Protein AF-A0A6A5X1P0-F1 (afdb_monomer)

Secondary structure (DSSP, 8-state):
------------------HHHHHHHTT---HHHHHHHHHHHHHHHHHTT--SS-------HHHHHHHHHTS-TTTHHHHTTT-HHHHHHIIIIIHHHHHHH-EEEEE--GGG-SSPPPTTS-SGGGEEEEEEEEEEEPPTTS--------EEEEEE--HHHHHHHHHHH-TT--HHHHHHHHHHHH---S--TTTTS----EEEEETTEEEE--PPPTTS---EEEEE-TTTS-EEEEEETHHHHHHHHHHHHHHHHHHHHHTTTSPPSS-HHHHHHHHHHHHHHHHHS-TTSHHHHHHHHHHHHS--STTPPP--PPPTTTTHHHHHHHHHHHHHHHHHHHHHS-HHHHHHHHHHHHHHHHHHHHHHHHHHHHHHHHHH---TT-TT----HHHH------SSGGG--HHHHHHHHHHHHHHHHHHHHHHHHHHHHHHHHHHHTS-GGGSTT-----

Foldseek 3Di:
DDDDDDDDDPPPPPPPDPPVVVVVVLVPDDPVLVVLVVVVVVVVVVVVVDPDDDPPPDDPVVVVLVVLLVDDLLCNVVQCSVDPVSVVSCLPVVLVVQLQQKKKKFQQDCPQPPFDFDPQPDSVLRIFIWGWDDWDFPDCPDDDDPPPTWTKIKIFTDCVSLVSCCVRGPPPDDSVVSVCSRVVSLDDPDVPVPPLLLAATMWMDTQLAIARQDDDQPSQPKGKDWDQDPPPRTTIIIITPVSSSSVVSSVLSNQLVVQLVVCVPFAFPPDSSLLSNLVSSLVVSLVSADCVDPVSVLVVVLSVQADDTRPDDRDDDDDPPSCSSNVSSVVRSLVNVLVSLVSNDDPVRVVVLVVLLVLLVVLLVLVVLLLVLVVLLVVLPPPPPPPPPNVDPPVVVDPPDRSDSSSADPVRSVVSVVVSVVCVVCVVVSVVVSVVSVVSSVVSPDDPVVVVPDPPDD

Mean predicted aligned error: 14.13 Å

Nearest PDB structures (foldseek):
  2b5u-assembly2_C  TM=1.243E-01  e=1.285E+00  Escherichia coli
  7y17-assembly2_F-2  TM=1.520E-01  e=6.840E+00  Cyberlindnera jadinii

Solvent-accessible surface area (backbone atoms only — not comparable to full-atom values): 27376 Å² total; per-residue (Å²): 140,83,86,86,80,94,82,76,83,81,76,76,77,78,77,81,64,58,76,82,56,54,68,50,50,80,74,71,60,53,76,67,56,54,50,44,52,52,49,50,53,52,51,62,60,48,58,78,72,60,80,88,86,78,80,69,85,77,69,55,69,70,58,53,52,56,50,57,75,70,48,56,67,55,50,44,70,68,52,42,62,76,38,70,69,51,26,57,43,42,74,44,61,49,46,52,54,49,48,64,60,27,31,44,34,36,46,56,67,59,90,77,43,96,57,80,68,58,94,82,66,61,73,67,81,29,53,48,62,26,37,50,74,49,77,43,72,63,73,82,80,70,86,82,76,90,69,75,83,53,54,27,41,33,26,36,59,65,68,66,61,58,51,54,43,35,66,71,74,45,80,85,65,57,70,67,60,60,46,50,51,54,47,57,73,71,38,75,89,55,93,50,91,70,79,75,62,63,65,63,45,40,29,37,34,44,71,52,47,50,47,78,51,70,76,48,52,96,85,49,84,45,51,66,49,79,46,83,42,84,90,70,81,56,52,40,36,38,28,38,44,45,67,60,54,51,53,51,51,38,53,48,44,29,50,34,53,52,42,40,67,74,43,69,86,53,53,54,59,83,36,65,67,57,38,26,47,50,52,54,51,53,52,52,53,56,71,67,44,51,81,84,43,72,70,35,41,51,50,55,53,49,65,72,59,40,86,50,64,50,54,45,88,75,92,69,81,61,59,85,84,64,36,56,51,50,55,28,43,52,55,33,48,54,51,44,51,49,51,26,50,58,41,59,49,49,75,66,55,50,51,51,45,52,48,51,48,51,48,44,51,52,49,55,51,55,51,50,52,46,51,51,50,50,53,54,45,52,65,73,59,86,57,88,87,66,89,70,81,62,81,51,61,80,84,64,62,70,69,90,68,72,86,54,60,82,74,51,49,73,68,53,48,50,52,50,51,53,53,42,52,52,47,62,77,40,41,71,59,53,50,52,50,46,51,49,47,50,53,51,40,52,59,72,68,51,61,76,74,71,70,73,72,64,83,79,88,123

InterPro domains:
  IPR001810 F-box domain [PS50181] (53-102)

Sequence (458 aa):
MGPPDNAALQSHSLIILPSYITRHISLGYDDDDVAAFLSSIEASQRQVRQKEDDSLLHLPAEIVLMIVDLVPIDYILDFRLISRGVRDYIDSRVMNDYLCRTQVVVNVDTGYFPFHPKPDTYRGSRILRLFFSRLEQQDSSSQQDSDGNREVAVFHFYDDWLQEIQDSYQPGLNHKTTYYGVMHMGAPLKPATEMRSGKLHWCMQLDHGVMDLRFPHPADKYEVDVILTDDSAKYCIKIWNWKSMMIQFLRIERAIRRKMEQTKLNPCTFSHKEDSVRAIRRSQIQRNLDPQRRQDKRTIWALRLLTPLWGKRFCGEASPPYDILERTEEDSMRVLMLLRKEAAMTAAEHKNLQQLASDWKEMVSGMSTMSNLFKGWQGNFKISGMESMQINELLFSPKPIPENPIEWSNEFMAEVAEKVSRWKTQRNVIEQVKDLLVCSTVAMLTPEDAFDSTPSDI

pLDDT: mean 74.18, std 18.01, range [28.69, 95.94]

Organism: NCBI:txid1392246

Radius of gyration: 31.45 Å; Cα contacts (8 Å, |Δi|>4): 390; chains: 1; bounding box: 93×71×114 Å

Structure (mmCIF, N/CA/C/O backbone):
data_AF-A0A6A5X1P0-F1
#
_entry.id   AF-A0A6A5X1P0-F1
#
loop_
_atom_site.group_PDB
_atom_site.id
_atom_site.type_symbol
_atom_site.label_atom_id
_atom_site.label_alt_id
_atom_site.label_comp_id
_atom_site.label_asym_id
_atom_site.label_entity_id
_atom_site.label_seq_id
_atom_site.pdbx_PDB_ins_code
_atom_site.Cartn_x
_atom_site.Cartn_y
_atom_site.Cartn_z
_atom_site.occupancy
_atom_site.B_iso_or_equiv
_atom_site.auth_seq_id
_atom_site.auth_comp_id
_atom_site.auth_asym_id
_atom_site.auth_atom_id
_atom_site.pdbx_PDB_model_num
ATOM 1 N N . MET A 1 1 ? -11.803 47.018 42.233 1.00 42.53 1 MET A N 1
ATOM 2 C CA . MET A 1 1 ? -12.540 46.085 43.111 1.00 42.53 1 MET A CA 1
ATOM 3 C C . MET A 1 1 ? -13.924 45.896 42.523 1.00 42.53 1 MET A C 1
ATOM 5 O O . MET A 1 1 ? -14.555 46.898 42.220 1.00 42.53 1 MET A O 1
ATOM 9 N N . GLY A 1 2 ? -14.332 44.641 42.328 1.00 33.09 2 GLY A N 1
ATOM 10 C CA . GLY A 1 2 ? -15.580 44.240 41.667 1.00 33.09 2 GLY A CA 1
ATOM 11 C C . GLY A 1 2 ? -15.293 43.378 40.429 1.00 33.09 2 GLY A C 1
ATOM 12 O O . GLY A 1 2 ? -14.857 43.937 39.425 1.00 33.09 2 GLY A O 1
ATOM 13 N N . PRO A 1 3 ? -15.439 42.042 40.495 1.00 38.00 3 PRO A N 1
ATOM 14 C CA . PRO A 1 3 ? -15.302 41.172 39.330 1.00 38.00 3 PRO A CA 1
ATOM 15 C C . PRO A 1 3 ? -16.624 41.124 38.543 1.00 38.00 3 PRO A C 1
ATOM 17 O O . PRO A 1 3 ? -17.681 41.157 39.175 1.00 38.00 3 PRO A O 1
ATOM 20 N N . PRO A 1 4 ? -16.600 40.986 37.206 1.00 41.97 4 PRO A N 1
ATOM 21 C CA . PRO A 1 4 ? -17.770 40.569 36.453 1.00 41.97 4 PRO A CA 1
ATOM 22 C C . PRO A 1 4 ? -17.722 39.064 36.135 1.00 41.97 4 PRO A C 1
ATOM 24 O O . PRO A 1 4 ? -16.753 38.550 35.580 1.00 41.97 4 PRO A O 1
ATOM 27 N N . ASP A 1 5 ? -18.801 38.402 36.539 1.00 30.94 5 ASP A N 1
ATOM 28 C CA . ASP A 1 5 ? -19.601 37.429 35.792 1.00 30.94 5 ASP A CA 1
ATOM 29 C C . ASP A 1 5 ? -18.946 36.180 35.175 1.00 30.94 5 ASP A C 1
ATOM 31 O O . ASP A 1 5 ? -18.420 36.155 34.064 1.00 30.94 5 ASP A O 1
ATOM 35 N N . ASN A 1 6 ? -19.154 35.079 35.904 1.00 38.59 6 ASN A N 1
ATOM 36 C CA . ASN A 1 6 ? -19.186 33.706 35.412 1.00 38.59 6 ASN A CA 1
ATOM 37 C C . ASN A 1 6 ? -20.427 33.457 34.529 1.00 38.59 6 ASN A C 1
ATOM 39 O O . ASN A 1 6 ? -21.548 33.450 35.032 1.00 38.59 6 ASN A O 1
ATOM 43 N N . ALA A 1 7 ? -20.218 33.131 33.253 1.00 30.06 7 ALA A N 1
ATOM 44 C CA . ALA A 1 7 ? -21.141 32.390 32.383 1.00 30.06 7 ALA A CA 1
ATOM 45 C C . ALA A 1 7 ? -20.314 31.831 31.204 1.00 30.06 7 ALA A C 1
ATOM 47 O O . ALA A 1 7 ? -19.544 32.568 30.608 1.00 30.06 7 ALA A O 1
ATOM 48 N N . ALA A 1 8 ? -20.339 30.570 30.782 1.00 29.25 8 ALA A N 1
ATOM 49 C CA . ALA A 1 8 ? -21.105 29.403 31.164 1.00 29.25 8 ALA A CA 1
ATOM 50 C C . ALA A 1 8 ? -20.198 28.176 30.954 1.00 29.25 8 ALA A C 1
ATOM 52 O O . ALA A 1 8 ? -19.794 27.870 29.832 1.00 29.25 8 ALA A O 1
ATOM 53 N N . LEU A 1 9 ? -19.873 27.467 32.036 1.00 28.69 9 LEU A N 1
ATOM 54 C CA . LEU A 1 9 ? -19.457 26.072 31.944 1.00 28.69 9 LEU A CA 1
ATOM 55 C C . LEU A 1 9 ? -20.709 25.293 31.550 1.00 28.69 9 LEU A C 1
ATOM 57 O O . LEU A 1 9 ? -21.646 25.191 32.340 1.00 28.69 9 LEU A O 1
ATOM 61 N N . GLN A 1 10 ? -20.738 24.796 30.315 1.00 30.17 10 GLN A N 1
ATOM 62 C CA . GLN A 1 10 ? -21.685 23.768 29.908 1.00 30.17 10 GLN A CA 1
ATOM 63 C C . GLN A 1 10 ? -21.475 22.575 30.838 1.00 30.17 10 GLN A C 1
ATOM 65 O O . GLN A 1 10 ? -20.514 21.816 30.715 1.00 30.17 10 GLN A O 1
ATOM 70 N N . SER A 1 11 ? -22.355 22.456 31.825 1.00 29.45 11 SER A N 1
ATOM 71 C CA . SER A 1 11 ? -22.535 21.243 32.593 1.00 29.45 11 SER A CA 1
ATOM 72 C C . SER A 1 11 ? -22.956 20.159 31.607 1.00 29.45 11 SER A C 1
ATOM 74 O O . SER A 1 11 ? -24.111 20.085 31.192 1.00 29.45 11 SER A O 1
ATOM 76 N N . HIS A 1 12 ? -22.005 19.312 31.208 1.00 32.53 12 HIS A N 1
ATOM 77 C CA . HIS A 1 12 ? -22.341 17.981 30.728 1.00 32.53 12 HIS A CA 1
ATOM 78 C C . HIS A 1 12 ? -23.180 17.348 31.831 1.00 32.53 12 HIS A C 1
ATOM 80 O O . HIS A 1 12 ? -22.672 17.019 32.905 1.00 32.53 12 HIS A O 1
ATOM 86 N N . SER A 1 13 ? -24.489 17.279 31.604 1.00 32.84 13 SER A N 1
ATOM 87 C CA . SER A 1 13 ? -25.370 16.476 32.430 1.00 32.84 13 SER A CA 1
ATOM 88 C C . SER A 1 13 ? -24.776 15.071 32.441 1.00 32.84 13 SER A C 1
ATOM 90 O O . SER A 1 13 ? -24.680 14.405 31.414 1.00 32.84 13 SER A O 1
ATOM 92 N N . LEU A 1 14 ? -24.260 14.665 33.600 1.00 37.09 14 LEU A N 1
ATOM 93 C CA . LEU A 1 14 ? -23.849 13.295 33.848 1.00 37.09 14 LEU A CA 1
ATOM 94 C C . LEU A 1 14 ? -25.130 12.469 33.776 1.00 37.09 14 LEU A C 1
ATOM 96 O O . LEU A 1 14 ? -25.858 12.350 34.761 1.00 37.09 14 LEU A O 1
ATOM 100 N N . ILE A 1 15 ? -25.447 11.964 32.585 1.00 45.81 15 ILE A N 1
ATOM 101 C CA . ILE A 1 15 ? -26.477 10.951 32.412 1.00 45.81 15 ILE A CA 1
ATOM 102 C C . ILE A 1 15 ? -25.953 9.736 33.173 1.00 45.81 15 ILE A C 1
ATOM 104 O O . ILE A 1 15 ? -25.050 9.034 32.719 1.00 45.81 15 ILE A O 1
ATOM 108 N N . ILE A 1 16 ? -26.468 9.535 34.386 1.00 44.94 16 ILE A N 1
ATOM 109 C CA . ILE A 1 16 ? -26.191 8.346 35.187 1.00 44.94 16 ILE A CA 1
ATOM 110 C C . ILE A 1 16 ? -26.878 7.191 34.463 1.00 44.94 16 ILE A C 1
ATOM 112 O O . ILE A 1 16 ? -28.074 6.948 34.626 1.00 44.94 16 ILE A O 1
ATOM 116 N N . LEU A 1 17 ? -26.125 6.530 33.587 1.00 49.34 17 LEU A N 1
ATOM 117 C CA . LEU A 1 17 ? -26.602 5.376 32.842 1.00 49.34 17 LEU A CA 1
ATOM 118 C C . LEU A 1 17 ? -26.803 4.198 33.812 1.00 49.34 17 LEU A C 1
ATOM 120 O O . LEU A 1 17 ? -25.968 3.991 34.697 1.00 49.34 17 LEU A O 1
ATOM 124 N N . PRO A 1 18 ? -27.886 3.414 33.664 1.00 53.53 18 PRO A N 1
ATOM 125 C CA . PRO A 1 18 ? -28.124 2.224 34.471 1.00 53.53 18 PRO A CA 1
ATOM 126 C C . PRO A 1 18 ? -26.919 1.273 34.472 1.00 53.53 18 PRO A C 1
ATOM 128 O O . PRO A 1 18 ? -26.297 1.053 33.433 1.00 53.53 18 PRO A O 1
ATOM 131 N N . SER A 1 19 ? -26.627 0.652 35.616 1.00 50.00 19 SER A N 1
ATOM 132 C CA . SER A 1 19 ? -25.417 -0.161 35.848 1.00 50.00 19 SER A CA 1
ATOM 133 C C . SER A 1 19 ? -25.218 -1.325 34.866 1.00 50.00 19 SER A C 1
ATOM 135 O O . SER A 1 19 ? -24.084 -1.736 34.613 1.00 50.00 19 SER A O 1
ATOM 137 N N . TYR A 1 20 ? -26.299 -1.836 34.269 1.00 51.34 20 TYR A N 1
ATOM 138 C CA . TYR A 1 20 ? -26.235 -2.860 33.224 1.00 51.34 20 TYR A CA 1
ATOM 139 C C . TYR A 1 20 ? -25.765 -2.310 31.866 1.00 51.34 20 TYR A C 1
ATOM 141 O O . TYR A 1 20 ? -25.168 -3.053 31.101 1.00 51.34 20 TYR A O 1
ATOM 149 N N . ILE A 1 21 ? -25.963 -1.019 31.580 1.00 48.00 21 ILE A N 1
ATOM 150 C CA . ILE A 1 21 ? -25.483 -0.334 30.364 1.00 48.00 21 ILE A CA 1
ATOM 151 C C . ILE A 1 21 ? -24.030 0.114 30.541 1.00 48.00 21 ILE A C 1
ATOM 153 O O . ILE A 1 21 ? -23.230 0.035 29.610 1.00 48.00 21 ILE A O 1
ATOM 157 N N . THR A 1 22 ? -23.644 0.514 31.755 1.00 51.34 22 THR A N 1
ATOM 158 C CA . THR A 1 22 ? -22.292 1.010 32.054 1.00 51.34 22 THR A CA 1
ATOM 159 C C . THR A 1 22 ? -21.200 -0.028 31.763 1.00 51.34 22 THR A C 1
ATOM 161 O O . THR A 1 22 ? -20.131 0.331 31.279 1.00 51.34 22 THR A O 1
ATOM 164 N N . ARG A 1 23 ? -21.477 -1.326 31.973 1.00 48.25 23 ARG A N 1
ATOM 165 C CA . ARG A 1 23 ? -20.559 -2.430 31.613 1.00 48.25 23 ARG A CA 1
ATOM 166 C C . ARG A 1 23 ? -20.341 -2.591 30.108 1.00 48.25 23 ARG A C 1
ATOM 168 O O . ARG A 1 23 ? -19.347 -3.186 29.697 1.00 48.25 23 ARG A O 1
ATOM 175 N N . HIS A 1 24 ? -21.252 -2.087 29.284 1.00 43.88 24 HIS A N 1
ATOM 176 C CA . HIS A 1 24 ? -21.135 -2.188 27.837 1.00 43.88 24 HIS A CA 1
ATOM 177 C C . HIS A 1 24 ? -20.285 -1.054 27.259 1.00 43.88 24 HIS A C 1
ATOM 179 O O . HIS A 1 24 ? -19.537 -1.300 26.323 1.00 43.88 24 HIS A O 1
ATOM 185 N N . ILE A 1 25 ? -20.267 0.134 27.868 1.00 46.69 25 ILE A N 1
ATOM 186 C CA . ILE A 1 25 ? -19.441 1.281 27.434 1.00 46.69 25 ILE A CA 1
ATOM 187 C C . ILE A 1 25 ? -17.937 0.943 27.444 1.00 46.69 25 ILE A C 1
ATOM 189 O O . ILE A 1 25 ? -17.192 1.380 26.569 1.00 46.69 25 ILE A O 1
ATOM 193 N N . SER A 1 26 ? -17.490 0.063 28.349 1.00 44.91 26 SER A N 1
ATOM 194 C CA . SER A 1 26 ? -16.114 -0.465 28.377 1.00 44.91 26 SER A CA 1
ATOM 195 C C . SER A 1 26 ? -15.709 -1.320 27.160 1.00 44.91 26 SER A C 1
ATOM 197 O O . SER A 1 26 ? -14.527 -1.638 27.029 1.00 44.91 26 SER A O 1
ATOM 199 N N . LEU A 1 27 ? -16.647 -1.663 26.267 1.00 47.12 27 LEU A N 1
ATOM 200 C CA . LEU A 1 27 ? -16.414 -2.366 24.993 1.00 47.12 27 LEU A CA 1
ATOM 201 C C . LEU A 1 27 ? -16.308 -1.411 23.785 1.00 47.12 27 LEU A C 1
ATOM 203 O O . LEU A 1 27 ? -16.265 -1.867 22.644 1.00 47.12 27 LEU A O 1
ATOM 207 N N . GLY A 1 28 ? -16.240 -0.096 24.019 1.00 44.81 28 GLY A N 1
ATOM 208 C CA . GLY A 1 28 ? -15.952 0.891 22.975 1.00 44.81 28 GLY A CA 1
ATOM 209 C C . GLY A 1 28 ? -17.162 1.360 22.164 1.00 44.81 28 GLY A C 1
ATOM 210 O O . GLY A 1 28 ? -16.975 1.709 20.996 1.00 44.81 28 GLY A O 1
ATOM 211 N N . TYR A 1 29 ? -18.359 1.367 22.762 1.00 49.09 29 TYR A N 1
ATOM 212 C CA . TYR A 1 29 ? -19.551 2.010 22.192 1.00 49.09 29 TYR A CA 1
ATOM 213 C C . TYR A 1 29 ? -19.432 3.542 22.230 1.00 49.09 29 TYR A C 1
ATOM 215 O O . TYR A 1 29 ? -18.986 4.090 23.240 1.00 49.09 29 TYR A O 1
ATOM 223 N N . ASP A 1 30 ? -19.823 4.216 21.149 1.00 59.44 30 ASP A N 1
ATOM 224 C CA . ASP A 1 30 ? -19.998 5.674 21.097 1.00 59.44 30 ASP A CA 1
ATOM 225 C C . ASP A 1 30 ? -21.455 6.095 21.409 1.00 59.44 30 ASP A C 1
ATOM 227 O O . ASP A 1 30 ? -22.339 5.256 21.591 1.00 59.44 30 ASP A O 1
ATOM 231 N N . ASP A 1 31 ? -21.714 7.401 21.544 1.00 57.09 31 ASP A N 1
ATOM 232 C CA . ASP A 1 31 ? -23.059 7.918 21.864 1.00 57.09 31 ASP A CA 1
ATOM 233 C C . ASP A 1 31 ? -24.095 7.561 20.773 1.00 57.09 31 ASP A C 1
ATOM 235 O O . ASP A 1 31 ? -25.276 7.361 21.077 1.00 57.09 31 ASP A O 1
ATOM 239 N N . ASP A 1 32 ? -23.646 7.397 19.521 1.00 53.22 32 ASP A N 1
ATOM 240 C CA . ASP A 1 32 ? -24.479 6.962 18.395 1.00 53.22 32 ASP A CA 1
ATOM 241 C C . ASP A 1 32 ? -24.885 5.482 18.543 1.00 53.22 32 ASP A C 1
ATOM 243 O O . ASP A 1 32 ? -26.032 5.120 18.267 1.00 53.22 32 ASP A O 1
ATOM 247 N N . ASP A 1 33 ? -23.991 4.623 19.042 1.00 55.09 33 ASP A N 1
ATOM 248 C CA . ASP A 1 33 ? -24.281 3.217 19.339 1.00 55.09 33 ASP A CA 1
ATOM 249 C C . ASP A 1 33 ? -25.341 3.058 20.448 1.00 55.09 33 ASP A C 1
ATOM 251 O O . ASP A 1 33 ? -26.193 2.160 20.389 1.00 55.09 33 ASP A O 1
ATOM 255 N N . VAL A 1 34 ? -25.300 3.929 21.464 1.00 57.94 34 VAL A N 1
ATOM 256 C CA . VAL A 1 34 ? -26.285 3.957 22.560 1.00 57.94 34 VAL A CA 1
ATOM 257 C C . VAL A 1 34 ? -27.640 4.442 22.043 1.00 57.94 34 VAL A C 1
ATOM 259 O O . VAL A 1 34 ? -28.669 3.838 22.360 1.00 57.94 34 VAL A O 1
ATOM 262 N N . ALA A 1 35 ? -27.654 5.469 21.191 1.00 59.66 35 ALA A N 1
ATOM 263 C CA . ALA A 1 35 ? -28.869 5.951 20.540 1.00 59.66 35 ALA A CA 1
ATOM 264 C C . ALA A 1 35 ? -29.488 4.888 19.614 1.00 59.66 35 ALA A C 1
ATOM 266 O O . ALA A 1 35 ? -30.700 4.671 19.652 1.00 59.66 35 ALA A O 1
ATOM 267 N N . ALA A 1 36 ? -28.672 4.163 18.843 1.00 57.47 36 ALA A N 1
ATOM 268 C CA . ALA A 1 36 ? -29.132 3.070 17.987 1.00 57.47 36 ALA A CA 1
ATOM 269 C C . ALA A 1 36 ? -29.755 1.927 18.807 1.00 57.47 36 ALA A C 1
ATOM 271 O O . ALA A 1 36 ? -30.829 1.431 18.460 1.00 57.47 36 ALA A O 1
ATOM 272 N N . PHE A 1 37 ? -29.135 1.555 19.932 1.00 55.94 37 PHE A N 1
ATOM 273 C CA . PHE A 1 37 ? -29.669 0.549 20.854 1.00 55.94 37 PHE A CA 1
ATOM 274 C C . PHE A 1 37 ? -31.022 0.964 21.450 1.00 55.94 37 PHE A C 1
ATOM 276 O O . PHE A 1 37 ? -31.968 0.175 21.433 1.00 55.94 37 PHE A O 1
ATOM 283 N N . LEU A 1 38 ? -31.145 2.214 21.907 1.00 61.28 38 LEU A N 1
ATOM 284 C CA . LEU A 1 38 ? -32.411 2.759 22.405 1.00 61.28 38 LEU A CA 1
ATOM 285 C C . LEU A 1 38 ? -33.478 2.810 21.301 1.00 61.28 38 LEU A C 1
ATOM 287 O O . LEU A 1 38 ? -34.614 2.402 21.535 1.00 61.28 38 LEU A O 1
ATOM 291 N N . SER A 1 39 ? -33.103 3.191 20.075 1.00 59.38 39 SER A N 1
ATOM 292 C CA . SER A 1 39 ? -34.019 3.198 18.927 1.00 59.38 39 SER A CA 1
ATOM 293 C C . SER A 1 39 ? -34.515 1.796 18.554 1.00 59.38 39 SER A C 1
ATOM 295 O O . SER A 1 39 ? -35.676 1.636 18.191 1.00 59.38 39 SER A O 1
ATOM 297 N N . SER A 1 40 ? -33.674 0.764 18.696 1.00 52.81 40 SER A N 1
ATOM 298 C CA . SER A 1 40 ? -34.041 -0.631 18.425 1.00 52.81 40 SER A CA 1
ATOM 299 C C . SER A 1 40 ? -35.034 -1.159 19.464 1.00 52.81 40 SER A C 1
ATOM 301 O O . SER A 1 40 ? -36.002 -1.832 19.104 1.00 52.81 40 SER A O 1
ATOM 303 N N . ILE A 1 41 ? -34.852 -0.794 20.739 1.00 57.00 41 ILE A N 1
ATOM 304 C CA . ILE A 1 41 ? -35.808 -1.103 21.812 1.00 57.00 41 ILE A CA 1
ATOM 305 C C . ILE A 1 41 ? -37.141 -0.392 21.557 1.00 57.00 41 ILE A C 1
ATOM 307 O O . ILE A 1 41 ? -38.197 -1.020 21.641 1.00 57.00 41 ILE A O 1
ATOM 311 N N . GLU A 1 42 ? -37.113 0.890 21.191 1.00 57.09 42 GLU A N 1
ATOM 312 C CA . GLU A 1 42 ? -38.331 1.631 20.858 1.00 57.09 42 GLU A CA 1
ATOM 313 C C . GLU A 1 42 ? -39.037 1.076 19.612 1.00 57.09 42 GLU A C 1
ATOM 315 O O . GLU A 1 42 ? -40.260 0.939 19.613 1.00 57.09 42 GLU A O 1
ATOM 320 N N . ALA A 1 43 ? -38.297 0.704 18.564 1.00 57.03 43 ALA A N 1
ATOM 321 C CA . ALA A 1 43 ? -38.844 0.103 17.348 1.00 57.03 43 ALA A CA 1
ATOM 322 C C . ALA A 1 43 ? -39.477 -1.271 17.628 1.00 57.03 43 ALA A C 1
ATOM 324 O O . ALA A 1 43 ? -40.598 -1.539 17.187 1.00 57.03 43 ALA A O 1
ATOM 325 N N . SER A 1 44 ? -38.817 -2.097 18.448 1.00 50.00 44 SER A N 1
ATOM 326 C CA . SER A 1 44 ? -39.345 -3.378 18.929 1.00 50.00 44 SER A CA 1
ATOM 327 C C . SER A 1 44 ? -40.637 -3.217 19.736 1.00 50.00 44 SER A C 1
ATOM 329 O O . SER A 1 44 ? -41.503 -4.089 19.674 1.00 50.00 44 SER A O 1
ATOM 331 N N . GLN A 1 45 ? -40.792 -2.123 20.486 1.00 54.69 45 GLN A N 1
ATOM 332 C CA . GLN A 1 45 ? -42.000 -1.857 21.274 1.00 54.69 45 GLN A CA 1
ATOM 333 C C . GLN A 1 45 ? -43.125 -1.210 20.448 1.00 54.69 45 GLN A C 1
ATOM 335 O O . GLN A 1 45 ? -44.300 -1.376 20.786 1.00 54.69 45 GLN A O 1
ATOM 340 N N . ARG A 1 46 ? -42.801 -0.518 19.345 1.00 51.38 46 ARG A N 1
ATOM 341 C CA . ARG A 1 46 ? -43.788 0.053 18.406 1.00 51.38 46 ARG A CA 1
ATOM 342 C C . ARG A 1 46 ? -44.452 -1.013 17.527 1.00 51.38 46 ARG A C 1
ATOM 344 O O . ARG A 1 46 ? -45.660 -0.932 17.319 1.00 51.38 46 ARG A O 1
ATOM 351 N N . GLN A 1 47 ? -43.727 -2.052 17.104 1.00 50.62 47 GLN A N 1
ATOM 352 C CA . GLN A 1 47 ? -44.294 -3.152 16.301 1.00 50.62 47 GLN A CA 1
A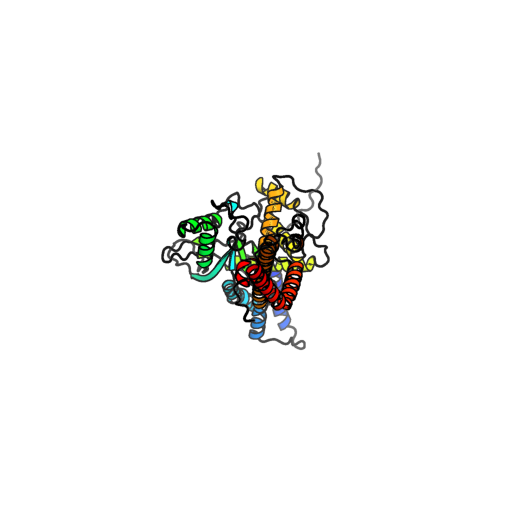TOM 353 C C . GLN A 1 47 ? -45.354 -3.987 17.039 1.00 50.62 47 GLN A C 1
ATOM 355 O O . GLN A 1 47 ? -46.256 -4.525 16.409 1.00 50.62 47 GLN A O 1
ATOM 360 N N . VAL A 1 48 ? -45.321 -4.043 18.375 1.00 52.12 48 VAL A N 1
ATOM 361 C CA . VAL A 1 48 ? -46.359 -4.738 19.165 1.00 52.12 48 VAL A CA 1
ATOM 362 C C . VAL A 1 48 ? -47.691 -3.963 19.175 1.00 52.12 48 VAL A C 1
ATOM 364 O O . VAL A 1 48 ? -48.730 -4.528 19.508 1.00 52.12 48 VAL A O 1
ATOM 367 N N . ARG A 1 49 ? -47.695 -2.675 18.797 1.00 49.78 49 ARG A N 1
ATOM 368 C CA . ARG A 1 49 ? -48.887 -1.807 18.857 1.00 49.78 49 ARG A CA 1
ATOM 369 C C . ARG A 1 49 ? -49.527 -1.486 17.507 1.00 49.78 49 ARG A C 1
ATOM 371 O O . ARG A 1 49 ? -50.668 -1.038 17.505 1.00 49.78 49 ARG A O 1
ATOM 378 N N . GLN A 1 50 ? -48.849 -1.721 16.386 1.00 48.75 50 GLN A N 1
ATOM 379 C CA . GLN A 1 50 ? -49.411 -1.513 15.048 1.00 48.75 50 GLN A CA 1
ATOM 380 C C . GLN A 1 50 ? -49.455 -2.839 14.294 1.00 48.75 50 GLN A C 1
ATOM 382 O O . GLN A 1 50 ? -48.505 -3.259 13.642 1.00 48.75 50 GLN A O 1
ATOM 387 N N . LYS A 1 51 ? -50.591 -3.511 14.455 1.00 53.62 51 LYS A N 1
ATOM 388 C CA . LYS A 1 51 ? -51.023 -4.628 13.627 1.00 53.62 51 LYS A CA 1
ATOM 389 C C . LYS A 1 51 ? -51.523 -4.053 12.293 1.00 53.62 51 LYS A C 1
ATOM 391 O O . LYS A 1 51 ? -52.280 -3.090 12.332 1.00 53.62 51 LYS A O 1
ATOM 396 N N . GLU A 1 52 ? -51.133 -4.706 11.194 1.00 53.00 52 GLU A N 1
ATOM 397 C CA . GLU A 1 52 ? -51.743 -4.639 9.848 1.00 53.00 52 GLU A CA 1
ATOM 398 C C . GLU A 1 52 ? -51.461 -3.345 9.041 1.00 53.00 52 GLU A C 1
ATOM 400 O O . GLU A 1 52 ? -52.131 -2.342 9.237 1.00 53.00 52 GLU A O 1
ATOM 405 N N . ASP A 1 53 ? -50.422 -3.363 8.177 1.00 45.62 53 ASP A N 1
ATOM 406 C CA . ASP A 1 53 ? -50.507 -3.004 6.729 1.00 45.62 53 ASP A CA 1
ATOM 407 C C . ASP A 1 53 ? -49.213 -2.570 6.007 1.00 45.62 53 ASP A C 1
ATOM 409 O O . ASP A 1 53 ? -49.249 -2.368 4.800 1.00 45.62 53 ASP A O 1
ATOM 413 N N . ASP A 1 54 ? -48.039 -2.572 6.640 1.00 44.47 54 ASP A N 1
ATOM 414 C CA . ASP A 1 54 ? -46.767 -2.516 5.893 1.00 44.47 54 ASP A CA 1
ATOM 415 C C . ASP A 1 54 ? -45.935 -3.761 6.195 1.00 44.47 54 ASP A C 1
ATOM 417 O O . ASP A 1 54 ? -45.044 -3.766 7.050 1.00 44.47 54 ASP A O 1
ATOM 421 N N . SER A 1 55 ? -46.236 -4.863 5.498 1.00 46.31 55 SER A N 1
ATOM 422 C CA . SER A 1 55 ? -45.339 -6.018 5.477 1.00 46.31 55 SER A CA 1
ATOM 423 C C . SER A 1 55 ? -44.089 -5.634 4.686 1.00 46.31 55 SER A C 1
ATOM 425 O O . SER A 1 55 ? -43.981 -5.905 3.488 1.00 46.31 55 SER A O 1
ATOM 427 N N . LEU A 1 56 ? -43.135 -4.978 5.350 1.00 51.53 56 LEU A N 1
ATOM 428 C CA . LEU A 1 56 ? -41.750 -4.958 4.895 1.00 51.53 56 LEU A CA 1
ATOM 429 C C . LEU A 1 56 ? -41.399 -6.398 4.513 1.00 51.53 56 LEU A C 1
ATOM 431 O O . LEU A 1 56 ? -41.530 -7.300 5.338 1.00 51.53 56 LEU A O 1
ATOM 435 N N . LEU A 1 57 ? -41.041 -6.625 3.246 1.00 54.06 57 LEU A N 1
ATOM 436 C CA . LEU A 1 57 ? -40.608 -7.930 2.755 1.00 54.06 57 LEU A CA 1
ATOM 437 C C . LEU A 1 57 ? -39.441 -8.393 3.632 1.00 54.06 57 LEU A C 1
ATOM 439 O O . LEU A 1 57 ? -38.308 -7.937 3.478 1.00 54.06 57 LEU A O 1
ATOM 443 N N . HIS A 1 58 ? -39.736 -9.249 4.607 1.00 64.69 58 HIS A N 1
ATOM 444 C CA . HIS A 1 58 ? -38.746 -9.754 5.537 1.00 64.69 58 HIS A CA 1
ATOM 445 C C . HIS A 1 58 ? -37.897 -10.779 4.795 1.00 64.69 58 HIS A C 1
ATOM 447 O O . HIS A 1 58 ? -38.330 -11.904 4.542 1.00 64.69 58 HIS A O 1
ATOM 453 N N . LEU A 1 59 ? -36.686 -10.372 4.418 1.00 72.81 59 LEU A N 1
ATOM 454 C CA . LEU A 1 59 ? -35.676 -11.317 3.968 1.00 72.81 59 LEU A CA 1
ATOM 455 C C . LEU A 1 59 ? -35.378 -12.298 5.116 1.00 72.81 59 LEU A C 1
ATOM 457 O O . LEU A 1 59 ? -35.255 -11.857 6.264 1.00 72.81 59 LEU A O 1
ATOM 461 N N . PRO A 1 60 ? -35.242 -13.605 4.830 1.00 80.69 60 PRO A N 1
ATOM 462 C CA . PRO A 1 60 ? -34.754 -14.565 5.812 1.00 80.69 60 PRO A CA 1
ATOM 463 C C . PRO A 1 60 ? -33.417 -14.105 6.399 1.00 80.69 60 PRO A C 1
ATOM 465 O O . PRO A 1 60 ? -32.601 -13.496 5.698 1.00 80.69 60 PRO A O 1
ATOM 468 N N . ALA A 1 61 ? -33.184 -14.396 7.680 1.00 75.94 61 ALA A N 1
ATOM 469 C CA . ALA A 1 61 ? -31.986 -13.947 8.385 1.00 75.94 61 ALA A CA 1
ATOM 470 C C . ALA A 1 61 ? -30.706 -14.418 7.677 1.00 75.94 61 ALA A C 1
ATOM 472 O O . ALA A 1 61 ? -29.744 -13.667 7.581 1.00 75.94 61 ALA A O 1
ATOM 473 N N . GLU A 1 62 ? -30.726 -15.616 7.099 1.00 79.31 62 GLU A N 1
ATOM 474 C CA . GLU A 1 62 ? -29.633 -16.195 6.323 1.00 79.31 62 GLU A CA 1
ATOM 475 C C . GLU A 1 62 ? -29.263 -15.315 5.126 1.00 79.31 62 GLU A C 1
ATOM 477 O O . GLU A 1 62 ? -28.086 -15.053 4.897 1.00 79.31 62 GLU A O 1
ATOM 482 N N . ILE A 1 63 ? -30.262 -14.798 4.402 1.00 80.81 63 ILE A N 1
ATOM 483 C CA . ILE A 1 63 ? -30.046 -13.908 3.256 1.00 80.81 63 ILE A CA 1
ATOM 484 C C . ILE A 1 63 ? -29.468 -12.573 3.720 1.00 80.81 63 ILE A C 1
ATOM 486 O O . ILE A 1 63 ? -28.557 -12.048 3.088 1.00 80.81 63 ILE A O 1
ATOM 490 N N . VAL A 1 64 ? -29.944 -12.040 4.849 1.00 83.00 64 VAL A N 1
ATOM 491 C CA . VAL A 1 64 ? -29.392 -10.809 5.432 1.00 83.00 64 VAL A CA 1
ATOM 492 C C . VAL A 1 64 ? -27.923 -11.000 5.816 1.00 83.00 64 VAL A C 1
ATOM 494 O O . VAL A 1 64 ? -27.100 -10.145 5.503 1.00 83.00 64 VAL A O 1
ATOM 497 N N . LEU A 1 65 ? -27.570 -12.127 6.440 1.00 84.75 65 LEU A N 1
ATOM 498 C CA . LEU A 1 65 ? -26.185 -12.430 6.808 1.00 84.75 65 LEU A CA 1
ATOM 499 C C . LEU A 1 65 ? -25.295 -12.662 5.575 1.00 84.75 65 LEU A C 1
ATOM 501 O O . LEU A 1 65 ? -24.174 -12.165 5.543 1.00 84.75 65 LEU A O 1
ATOM 505 N N . MET A 1 66 ? -25.810 -13.311 4.526 1.00 86.69 66 MET A N 1
ATOM 506 C CA . MET A 1 66 ? -25.104 -13.437 3.243 1.00 86.69 66 MET A CA 1
ATOM 507 C C . MET A 1 66 ? -24.862 -12.080 2.572 1.00 86.69 66 MET A C 1
ATOM 509 O O . MET A 1 66 ? -23.816 -11.874 1.965 1.00 86.69 66 MET A O 1
ATOM 513 N N . ILE A 1 67 ? -25.811 -11.144 2.674 1.00 88.62 67 ILE A N 1
ATOM 514 C CA . ILE A 1 67 ? -25.615 -9.777 2.179 1.00 88.62 67 ILE A CA 1
ATOM 515 C C . ILE A 1 67 ? -24.495 -9.096 2.967 1.00 88.62 67 ILE A C 1
ATOM 517 O O . ILE A 1 67 ? -23.647 -8.454 2.355 1.00 88.62 67 ILE A O 1
ATOM 521 N N . VAL A 1 68 ? -24.463 -9.259 4.296 1.00 90.25 68 VAL A N 1
ATOM 522 C CA . VAL A 1 68 ? -23.416 -8.691 5.165 1.00 90.25 68 VAL A CA 1
ATOM 523 C C . VAL A 1 68 ? -22.020 -9.185 4.771 1.00 90.25 68 VAL A C 1
ATOM 525 O O . VAL A 1 68 ? -21.095 -8.378 4.767 1.00 90.25 68 VAL A O 1
ATOM 528 N N . ASP A 1 69 ? -21.870 -10.449 4.363 1.00 89.25 69 ASP A N 1
ATOM 529 C CA . ASP A 1 69 ? -20.587 -11.000 3.887 1.00 89.25 69 ASP A CA 1
ATOM 530 C C . ASP A 1 69 ? -20.067 -10.315 2.604 1.00 89.25 69 ASP A C 1
ATOM 532 O O . ASP A 1 69 ? -18.866 -10.328 2.333 1.00 89.25 69 ASP A O 1
ATOM 536 N N . LEU A 1 70 ? -20.954 -9.701 1.811 1.00 91.44 70 LEU A N 1
ATOM 537 C CA . LEU A 1 70 ? -20.615 -8.989 0.571 1.00 91.44 70 LEU A CA 1
ATOM 538 C C . LEU A 1 70 ? -20.415 -7.479 0.774 1.00 91.44 70 LEU A C 1
ATOM 540 O O . LEU A 1 70 ? -20.080 -6.769 -0.178 1.00 91.44 70 LEU A O 1
ATOM 544 N N . VAL A 1 71 ? -20.646 -6.963 1.985 1.00 92.38 71 VAL A N 1
ATOM 545 C CA . VAL A 1 71 ? -20.515 -5.532 2.273 1.00 92.38 71 VAL A CA 1
ATOM 546 C C . VAL A 1 71 ? -19.033 -5.140 2.289 1.00 92.38 71 VAL A C 1
ATOM 548 O O . VAL A 1 71 ? -18.252 -5.736 3.030 1.00 92.38 71 VAL A O 1
ATOM 551 N N . PRO A 1 72 ? -18.624 -4.099 1.540 1.00 93.19 72 PRO A N 1
ATOM 552 C CA . PRO A 1 72 ? -17.251 -3.617 1.583 1.00 93.19 72 PRO A CA 1
ATOM 553 C C . PRO A 1 72 ? -16.834 -3.134 2.981 1.00 93.19 72 PRO A C 1
ATOM 555 O O . PRO A 1 72 ? -17.631 -2.591 3.756 1.00 93.19 72 PRO A O 1
ATOM 558 N N . ILE A 1 73 ? -15.549 -3.296 3.297 1.00 94.25 73 ILE A N 1
ATOM 559 C CA . ILE A 1 73 ? -14.976 -3.028 4.626 1.00 94.25 73 ILE A CA 1
ATOM 560 C C . ILE A 1 73 ? -15.213 -1.598 5.148 1.00 94.25 73 ILE A C 1
ATOM 562 O O . ILE A 1 73 ? -15.297 -1.378 6.352 1.00 94.25 73 ILE A O 1
ATOM 566 N N . ASP A 1 74 ? -15.371 -0.613 4.270 1.00 93.88 74 ASP A N 1
ATOM 567 C CA . ASP A 1 74 ? -15.606 0.799 4.589 1.00 93.88 74 ASP A CA 1
ATOM 568 C C . ASP A 1 74 ? -17.080 1.129 4.918 1.00 93.88 74 ASP A C 1
ATOM 570 O O . ASP A 1 74 ? -17.389 2.231 5.399 1.00 93.88 74 ASP A O 1
ATOM 574 N N . TYR A 1 75 ? -17.987 0.166 4.723 1.00 94.06 75 TYR A N 1
ATOM 575 C CA . TYR A 1 75 ? -19.410 0.249 5.076 1.00 94.06 75 TYR A CA 1
ATOM 576 C C . TYR A 1 75 ? -19.816 -0.709 6.200 1.00 94.06 75 TYR A C 1
ATOM 578 O O . TYR A 1 75 ? -20.832 -0.477 6.852 1.00 94.06 75 TYR A O 1
ATOM 586 N N . ILE A 1 76 ? -19.030 -1.754 6.479 1.00 93.62 76 ILE A N 1
ATOM 587 C CA . ILE A 1 76 ? -19.422 -2.837 7.400 1.00 93.62 76 ILE A CA 1
ATOM 588 C C . ILE A 1 76 ? -19.839 -2.348 8.796 1.00 93.62 76 ILE A C 1
ATOM 590 O O . ILE A 1 76 ? -20.772 -2.871 9.402 1.00 93.62 76 ILE A O 1
ATOM 594 N N . LEU A 1 77 ? -19.197 -1.293 9.306 1.00 91.19 77 LEU A N 1
ATOM 595 C CA . LEU A 1 77 ? -19.520 -0.743 10.623 1.00 91.19 77 LEU A CA 1
ATOM 596 C C . LEU A 1 77 ? -20.881 -0.037 10.664 1.00 91.19 77 LEU A C 1
ATOM 598 O O . LEU A 1 77 ? -21.481 0.020 11.732 1.00 91.19 77 LEU A O 1
ATOM 602 N N . ASP A 1 78 ? -21.382 0.480 9.538 1.00 89.69 78 ASP A N 1
ATOM 603 C CA . ASP A 1 78 ? -22.742 1.031 9.470 1.00 89.69 78 ASP A CA 1
ATOM 604 C C . ASP A 1 78 ? -23.783 -0.100 9.633 1.00 89.69 78 ASP A C 1
ATOM 606 O O . ASP A 1 78 ? -24.800 0.080 10.300 1.00 89.69 78 ASP A O 1
ATOM 610 N N . PHE A 1 79 ? -23.493 -1.303 9.119 1.00 87.81 79 PHE A N 1
ATOM 611 C CA . PHE A 1 79 ? -24.373 -2.476 9.234 1.00 87.81 79 PHE A CA 1
ATOM 612 C C . PHE A 1 79 ? -24.432 -3.053 10.654 1.00 87.81 79 PHE A C 1
ATOM 614 O O . PHE A 1 79 ? -25.453 -3.614 11.057 1.00 87.81 79 PHE A O 1
ATOM 621 N N . ARG A 1 80 ? -23.386 -2.843 11.461 1.00 86.00 80 ARG A N 1
ATOM 622 C CA . ARG A 1 80 ? -23.335 -3.236 12.883 1.00 86.00 80 ARG A CA 1
ATOM 623 C C . ARG A 1 80 ? -24.435 -2.578 13.738 1.00 86.00 80 ARG A C 1
ATOM 625 O O . ARG A 1 80 ? -24.735 -3.057 14.835 1.00 86.00 80 ARG A O 1
ATOM 632 N N . LEU A 1 81 ? -25.038 -1.493 13.248 1.00 83.19 81 LEU A N 1
ATOM 633 C CA . LEU A 1 81 ? -26.110 -0.752 13.919 1.00 83.19 81 LEU A CA 1
ATOM 634 C C . LEU A 1 81 ? -27.517 -1.297 13.627 1.00 83.19 81 LEU A C 1
ATOM 636 O O . LEU A 1 81 ? -28.455 -0.928 14.326 1.00 83.19 81 LEU A O 1
ATOM 640 N N . ILE A 1 82 ? -27.679 -2.175 12.630 1.00 82.56 82 ILE A N 1
ATOM 641 C CA . ILE A 1 82 ? -29.000 -2.622 12.151 1.00 82.56 82 ILE A CA 1
ATOM 642 C C . ILE A 1 82 ? -29.715 -3.496 13.188 1.00 82.56 82 ILE A C 1
ATOM 644 O O . ILE A 1 82 ? -30.896 -3.304 13.469 1.00 82.56 82 ILE A O 1
ATOM 648 N N . SER A 1 83 ? -29.020 -4.493 13.740 1.00 82.62 83 SER A N 1
ATOM 649 C CA . SER A 1 83 ? -29.572 -5.384 14.761 1.00 82.62 83 SER A CA 1
ATOM 650 C C . SER A 1 83 ? -28.468 -6.035 15.589 1.00 82.62 83 SER A C 1
ATOM 652 O O . SER A 1 83 ? -27.314 -6.120 15.163 1.00 82.62 83 SER A O 1
ATOM 654 N N . ARG A 1 84 ? -28.833 -6.557 16.766 1.00 82.94 84 ARG A N 1
ATOM 655 C CA . ARG A 1 84 ? -27.912 -7.329 17.610 1.00 82.94 84 ARG A CA 1
ATOM 656 C C . ARG A 1 84 ? -27.377 -8.577 16.898 1.00 82.94 84 ARG A C 1
ATOM 658 O O . ARG A 1 84 ? -26.191 -8.845 16.991 1.00 82.94 84 ARG A O 1
ATOM 665 N N . GLY A 1 85 ? -28.220 -9.295 16.152 1.00 80.81 85 GLY A N 1
ATOM 666 C CA . GLY A 1 85 ? -27.791 -10.490 15.416 1.00 80.81 85 GLY A CA 1
ATOM 667 C C . GLY A 1 85 ? -26.752 -10.177 14.336 1.00 80.81 85 GLY A C 1
ATOM 668 O O . GLY A 1 85 ? -25.751 -10.876 14.228 1.00 80.81 85 GLY A O 1
ATOM 669 N N . VAL A 1 86 ? -26.941 -9.080 13.591 1.00 84.50 86 VAL A N 1
ATOM 670 C CA . VAL A 1 86 ? -25.959 -8.612 12.595 1.00 84.50 86 VAL A CA 1
ATOM 671 C C . VAL A 1 86 ? -24.660 -8.174 13.272 1.00 84.50 86 VAL A C 1
ATOM 673 O O . VAL A 1 86 ? -23.581 -8.501 12.791 1.00 84.50 86 VAL A O 1
ATOM 676 N N . ARG A 1 87 ? -24.743 -7.487 14.416 1.00 88.31 87 ARG A N 1
ATOM 677 C CA . ARG A 1 87 ? -23.567 -7.116 15.213 1.00 88.31 87 ARG A CA 1
ATOM 678 C C . ARG A 1 87 ? -22.773 -8.335 15.667 1.00 88.31 87 ARG A C 1
ATOM 680 O O . ARG A 1 87 ? -21.574 -8.380 15.428 1.00 88.31 87 ARG A O 1
ATOM 687 N N . ASP A 1 88 ? -23.438 -9.308 16.282 1.00 87.62 88 ASP A N 1
ATOM 688 C CA . ASP A 1 88 ? -22.792 -10.514 16.802 1.00 87.62 88 ASP A CA 1
ATOM 689 C C . ASP A 1 88 ? -22.171 -11.334 15.655 1.00 87.62 88 ASP A C 1
ATOM 691 O O . ASP A 1 88 ? -21.078 -11.884 15.801 1.00 87.62 88 ASP A O 1
ATOM 695 N N . TYR A 1 89 ? -22.816 -11.361 14.482 1.00 88.75 89 TYR A N 1
ATOM 696 C CA . TYR A 1 89 ? -22.276 -11.982 13.271 1.00 88.75 89 TYR A CA 1
ATOM 697 C C . TYR A 1 89 ? -21.031 -11.261 12.736 1.00 88.75 89 TYR A C 1
ATOM 699 O O . TYR A 1 89 ? -20.037 -11.914 12.410 1.00 88.75 89 TYR A O 1
ATOM 707 N N . ILE A 1 90 ? -21.057 -9.922 12.697 1.00 91.19 90 ILE A N 1
ATOM 708 C CA . ILE A 1 90 ? -19.908 -9.111 12.284 1.00 91.19 90 ILE A CA 1
ATOM 709 C C . ILE A 1 90 ? -18.742 -9.327 13.252 1.00 91.19 90 ILE A C 1
ATOM 711 O O . ILE A 1 90 ? -17.657 -9.707 12.823 1.00 91.19 90 ILE A O 1
ATOM 715 N N . ASP A 1 91 ? -18.977 -9.162 14.554 1.00 88.94 91 ASP A N 1
ATOM 716 C CA . ASP A 1 91 ? -17.952 -9.223 15.605 1.00 88.94 91 ASP A CA 1
ATOM 717 C C . ASP A 1 91 ? -17.325 -10.627 15.769 1.00 88.94 91 ASP A C 1
ATOM 719 O O . ASP A 1 91 ? -16.281 -10.770 16.412 1.00 88.94 91 ASP A O 1
ATOM 723 N N . SER A 1 92 ? -17.939 -11.663 15.185 1.00 89.19 92 SER A N 1
ATOM 724 C CA . SER A 1 92 ? -17.440 -13.040 15.182 1.00 89.19 92 SER A CA 1
ATOM 725 C C . SER A 1 92 ? -16.967 -13.482 13.794 1.00 89.19 92 SER A C 1
ATOM 727 O O . SER A 1 92 ? -15.776 -13.412 13.491 1.00 89.19 92 SER A O 1
ATOM 729 N N . ARG A 1 93 ? -17.879 -13.962 12.945 1.00 91.06 93 ARG A N 1
ATOM 730 C CA . ARG A 1 93 ? -17.559 -14.620 11.675 1.00 91.06 93 ARG A CA 1
ATOM 731 C C . ARG A 1 93 ? -16.888 -13.675 10.686 1.00 91.06 93 ARG A C 1
ATOM 733 O O . ARG A 1 93 ? -15.851 -14.041 10.142 1.00 91.06 93 ARG A O 1
ATOM 740 N N . VAL A 1 94 ? -17.432 -12.472 10.497 1.00 92.62 94 VAL A N 1
ATOM 741 C CA . VAL A 1 94 ? -16.875 -11.504 9.537 1.00 92.62 94 VAL A CA 1
ATOM 742 C C . VAL A 1 94 ? -15.492 -11.034 9.984 1.00 92.62 94 VAL A C 1
ATOM 744 O O . VAL A 1 94 ? -14.570 -11.004 9.179 1.00 92.62 94 VAL A O 1
ATOM 747 N N . MET A 1 95 ? -15.298 -10.734 11.274 1.00 92.44 95 MET A N 1
ATOM 748 C CA . MET A 1 95 ? -13.977 -10.349 11.791 1.00 92.44 95 MET A CA 1
ATOM 749 C C . MET A 1 95 ? -12.933 -11.457 11.630 1.00 92.44 95 MET A C 1
ATOM 751 O O . MET A 1 95 ? -11.791 -11.157 11.290 1.00 92.44 95 MET A O 1
ATOM 755 N N . ASN A 1 96 ? -13.304 -12.723 11.845 1.00 92.94 96 ASN A N 1
ATOM 756 C CA . ASN A 1 96 ? -12.403 -13.856 11.614 1.00 92.94 96 ASN A CA 1
ATOM 757 C C . ASN A 1 96 ? -12.058 -14.026 10.127 1.00 92.94 96 ASN A C 1
ATOM 759 O O . ASN A 1 96 ? -10.902 -14.281 9.794 1.00 92.94 96 ASN A O 1
ATOM 763 N N . ASP A 1 97 ? -13.033 -13.852 9.232 1.00 94.81 97 ASP A N 1
ATOM 764 C CA . ASP A 1 97 ? -12.789 -13.872 7.787 1.00 94.81 97 ASP A CA 1
ATOM 765 C C . ASP A 1 97 ? -11.858 -12.726 7.354 1.00 94.81 97 ASP A C 1
ATOM 767 O O . ASP A 1 97 ? -10.870 -12.944 6.651 1.00 94.81 97 ASP A O 1
ATOM 771 N N . TYR A 1 98 ? -12.098 -11.512 7.855 1.00 95.38 98 TYR A N 1
ATOM 772 C CA . TYR A 1 98 ? -11.222 -10.367 7.615 1.00 95.38 98 TYR A CA 1
ATOM 773 C C . TYR A 1 98 ? -9.812 -10.609 8.150 1.00 95.38 98 TYR A C 1
ATOM 775 O O . TYR A 1 98 ? -8.838 -10.281 7.474 1.00 95.38 98 TYR A O 1
ATOM 783 N N . LEU A 1 99 ? -9.676 -11.217 9.330 1.00 94.62 99 LEU A N 1
ATOM 784 C CA . LEU A 1 99 ? -8.372 -11.566 9.888 1.00 94.62 99 LEU A CA 1
ATOM 785 C C . LEU A 1 99 ? -7.596 -12.499 8.950 1.00 94.62 99 LEU A C 1
ATOM 787 O O . LEU A 1 99 ? -6.421 -12.251 8.694 1.00 94.62 99 LEU A O 1
ATOM 791 N N . CYS A 1 100 ? -8.259 -13.507 8.377 1.00 94.75 100 CYS A N 1
ATOM 792 C CA . CYS A 1 100 ? -7.640 -14.434 7.426 1.00 94.75 100 CYS A CA 1
ATOM 793 C C . CYS A 1 100 ? -7.138 -13.738 6.151 1.00 94.75 100 CYS A C 1
ATOM 795 O O . CYS A 1 100 ? -6.151 -14.169 5.559 1.00 94.75 100 CYS A O 1
ATOM 797 N N . ARG A 1 101 ? -7.799 -12.652 5.736 1.00 94.19 101 ARG A N 1
ATOM 798 C CA . ARG A 1 101 ? -7.424 -11.840 4.565 1.00 94.19 101 ARG A CA 1
ATOM 799 C C . ARG A 1 101 ? -6.449 -10.704 4.885 1.00 94.19 101 ARG A C 1
ATOM 801 O O . ARG A 1 101 ? -5.951 -10.049 3.969 1.00 94.19 101 ARG A O 1
ATOM 808 N N . THR A 1 102 ? -6.176 -10.456 6.163 1.00 95.00 102 THR A N 1
ATOM 809 C CA . THR A 1 102 ? -5.338 -9.342 6.609 1.00 95.00 102 THR A CA 1
ATOM 810 C C . THR A 1 102 ? -3.865 -9.611 6.328 1.00 95.00 102 THR A C 1
ATOM 812 O O . THR A 1 102 ? -3.335 -10.687 6.612 1.00 95.00 102 THR A O 1
ATOM 815 N N . GLN A 1 103 ? -3.186 -8.582 5.830 1.00 93.62 103 GLN A N 1
ATOM 816 C CA . GLN A 1 103 ? -1.736 -8.537 5.714 1.00 93.62 103 GLN A CA 1
ATOM 817 C C . GLN A 1 103 ? -1.191 -7.415 6.591 1.00 93.62 103 GLN A C 1
ATOM 819 O O . GLN A 1 103 ? -1.695 -6.290 6.580 1.00 93.62 103 GLN A O 1
ATOM 824 N N . VAL A 1 104 ? -0.129 -7.712 7.330 1.00 90.75 104 VAL A N 1
ATOM 825 C CA . VAL A 1 104 ? 0.646 -6.704 8.052 1.00 90.75 104 VAL A CA 1
ATOM 826 C C . VAL A 1 104 ? 1.869 -6.383 7.209 1.00 90.75 104 VAL A C 1
ATOM 828 O O . VAL A 1 104 ? 2.585 -7.277 6.772 1.00 90.75 104 VAL A O 1
ATOM 831 N N . VAL A 1 105 ? 2.096 -5.106 6.940 1.00 88.56 105 VAL A N 1
ATOM 832 C CA . VAL A 1 105 ? 3.136 -4.643 6.024 1.00 88.56 105 VAL A CA 1
ATOM 833 C C . VAL A 1 105 ? 4.126 -3.770 6.781 1.00 88.56 105 VAL A C 1
ATOM 835 O O . VAL A 1 105 ? 3.728 -2.806 7.433 1.00 88.56 105 VAL A O 1
ATOM 838 N N . VAL A 1 106 ? 5.416 -4.078 6.680 1.00 83.62 106 VAL A N 1
ATOM 839 C CA . VAL A 1 106 ? 6.497 -3.306 7.301 1.00 83.62 106 VAL A CA 1
ATOM 840 C C . VAL A 1 106 ? 7.242 -2.532 6.229 1.00 83.62 106 VAL A C 1
ATOM 842 O O . VAL A 1 106 ? 7.749 -3.109 5.271 1.00 83.62 106 VAL A O 1
ATOM 845 N N . ASN A 1 107 ? 7.324 -1.220 6.408 1.00 80.00 107 ASN A N 1
ATOM 846 C CA . ASN A 1 107 ? 8.178 -0.348 5.622 1.00 80.00 107 ASN A CA 1
ATOM 847 C C . ASN A 1 107 ? 9.566 -0.298 6.274 1.00 80.00 107 ASN A C 1
ATOM 849 O O . ASN A 1 107 ? 9.780 0.383 7.281 1.00 80.00 107 ASN A O 1
ATOM 853 N N . VAL A 1 108 ? 10.495 -1.056 5.707 1.00 74.06 108 VAL A N 1
ATOM 854 C CA . VAL A 1 108 ? 11.879 -1.172 6.154 1.00 74.06 108 VAL A CA 1
ATOM 855 C C . VAL A 1 108 ? 12.654 0.023 5.606 1.00 74.06 108 VAL A C 1
ATOM 857 O O . VAL A 1 108 ? 13.007 0.078 4.427 1.00 74.06 108 VAL A O 1
ATOM 860 N N . ASP A 1 109 ? 12.902 1.019 6.457 1.00 62.31 109 ASP A N 1
ATOM 861 C CA . ASP A 1 109 ? 13.709 2.165 6.048 1.00 62.31 109 ASP A CA 1
ATOM 862 C C . ASP A 1 109 ? 15.201 1.809 6.012 1.00 62.31 109 ASP A C 1
ATOM 864 O O . ASP A 1 109 ? 15.790 1.351 6.989 1.00 62.31 109 ASP A O 1
ATOM 868 N N . THR A 1 110 ? 15.825 2.098 4.875 1.00 50.22 110 THR A N 1
ATOM 869 C CA . THR A 1 110 ? 17.243 1.875 4.594 1.00 50.22 110 THR A CA 1
ATOM 870 C C . THR A 1 110 ? 18.176 2.833 5.337 1.00 50.22 110 THR A C 1
ATOM 872 O O . THR A 1 110 ? 19.380 2.610 5.338 1.00 50.22 110 THR A O 1
ATOM 875 N N . GLY A 1 111 ? 17.656 3.886 5.983 1.00 49.62 111 GLY A N 1
ATOM 876 C CA . GLY A 1 111 ? 18.470 4.834 6.761 1.00 49.62 111 GLY A CA 1
ATOM 877 C C . GLY A 1 111 ? 19.221 4.217 7.951 1.00 49.62 111 GLY A C 1
ATOM 878 O O . GLY A 1 111 ? 20.220 4.778 8.391 1.00 49.62 111 GLY A O 1
ATOM 879 N N . TYR A 1 112 ? 18.767 3.060 8.443 1.00 46.59 112 TYR A N 1
ATOM 880 C CA . TYR A 1 112 ? 19.414 2.299 9.521 1.00 46.59 112 TYR A CA 1
ATOM 881 C C . TYR A 1 112 ? 20.054 0.994 9.035 1.00 46.59 112 TYR A C 1
ATOM 883 O O . TYR A 1 112 ? 20.661 0.271 9.827 1.00 46.59 112 TYR A O 1
ATOM 891 N N . PHE A 1 113 ? 19.949 0.688 7.738 1.00 49.06 113 PHE A N 1
ATOM 892 C CA . PHE A 1 113 ? 20.685 -0.426 7.167 1.00 49.06 113 PHE A CA 1
ATOM 893 C C . PHE A 1 113 ? 22.168 -0.029 7.127 1.00 49.06 113 PHE A C 1
ATOM 895 O O . PHE A 1 113 ? 22.493 1.018 6.565 1.00 49.06 113 PHE A O 1
ATOM 902 N N . PRO A 1 114 ? 23.099 -0.850 7.646 1.00 50.78 114 PRO A N 1
ATOM 903 C CA . PRO A 1 114 ? 24.533 -0.595 7.484 1.00 50.78 114 PRO A CA 1
ATOM 904 C C . PRO A 1 114 ? 24.984 -0.657 6.011 1.00 50.78 114 PRO A C 1
ATOM 906 O O . PRO A 1 114 ? 26.138 -0.370 5.703 1.00 50.78 114 PRO A O 1
ATOM 909 N N . PHE A 1 115 ? 24.078 -1.020 5.099 1.00 53.66 115 PHE A N 1
ATOM 910 C CA . PHE A 1 115 ? 24.311 -1.137 3.670 1.00 53.66 115 PHE A CA 1
ATOM 911 C C . PHE A 1 115 ? 23.458 -0.106 2.938 1.00 53.66 115 PHE A C 1
ATOM 913 O O . PHE A 1 115 ? 22.228 -0.172 2.951 1.00 53.66 115 PHE A O 1
ATOM 920 N N . HIS A 1 116 ? 24.109 0.847 2.277 1.00 52.62 116 HIS A N 1
ATOM 921 C CA . HIS A 1 116 ? 23.409 1.739 1.368 1.00 52.62 116 HIS A CA 1
ATOM 922 C C . HIS A 1 116 ? 22.878 0.906 0.190 1.00 52.62 116 HIS A C 1
ATOM 924 O O . HIS A 1 116 ? 23.692 0.311 -0.522 1.00 52.62 116 HIS A O 1
ATOM 930 N N . PRO A 1 117 ? 21.549 0.822 -0.032 1.00 52.12 117 PRO A N 1
ATOM 931 C CA . PRO A 1 117 ? 21.028 0.227 -1.260 1.00 52.12 117 PRO A CA 1
ATOM 932 C C . PRO A 1 117 ? 21.677 0.925 -2.454 1.00 52.12 117 PRO A C 1
ATOM 934 O O . PRO A 1 117 ? 21.839 2.151 -2.425 1.00 52.12 117 PRO A O 1
ATOM 937 N N . LYS A 1 118 ? 21.999 0.188 -3.526 1.00 55.25 118 LYS A N 1
ATOM 938 C CA . LYS A 1 118 ? 22.303 0.875 -4.787 1.00 55.25 118 LYS A CA 1
ATOM 939 C C . LYS A 1 118 ? 21.066 1.708 -5.148 1.00 55.25 118 LYS A C 1
ATOM 941 O O . LYS A 1 118 ? 19.950 1.212 -4.954 1.00 55.25 118 LYS A O 1
ATOM 946 N N . PRO A 1 119 ? 21.242 2.945 -5.642 1.00 51.44 119 PRO A N 1
ATOM 947 C CA . PRO A 1 119 ? 20.131 3.844 -5.959 1.00 51.44 119 PRO A CA 1
ATOM 948 C C . PRO A 1 119 ? 19.103 3.213 -6.913 1.00 51.44 119 PRO A C 1
ATOM 950 O O . PRO A 1 119 ? 17.929 3.566 -6.842 1.00 51.44 119 PRO A O 1
ATOM 953 N N . ASP A 1 120 ? 19.535 2.229 -7.708 1.00 51.12 120 ASP A N 1
ATOM 954 C CA . ASP A 1 120 ? 18.718 1.530 -8.702 1.00 51.12 120 ASP A CA 1
ATOM 955 C C . ASP A 1 120 ? 18.076 0.223 -8.190 1.00 51.12 120 ASP A C 1
ATOM 957 O O . ASP A 1 120 ? 17.161 -0.293 -8.816 1.00 51.12 120 ASP A O 1
ATOM 961 N N . THR A 1 121 ? 18.486 -0.320 -7.035 1.00 51.31 121 THR A N 1
ATOM 962 C CA . THR A 1 121 ? 17.874 -1.547 -6.472 1.00 51.31 121 THR A CA 1
ATOM 963 C C . THR A 1 121 ? 16.598 -1.219 -5.694 1.00 51.31 121 THR A C 1
ATOM 965 O O . THR A 1 121 ? 16.643 -0.868 -4.517 1.00 51.31 121 THR A O 1
ATOM 968 N N . TYR A 1 122 ? 15.484 -1.312 -6.424 1.00 53.31 122 TYR A N 1
ATOM 969 C CA . TYR A 1 122 ? 14.091 -1.623 -6.070 1.00 53.31 122 TYR A CA 1
ATOM 970 C C . TYR A 1 122 ? 13.508 -1.190 -4.703 1.00 53.31 122 TYR A C 1
ATOM 972 O O . TYR A 1 122 ? 14.033 -1.448 -3.627 1.00 53.31 122 TYR A O 1
ATOM 980 N N . ARG A 1 123 ? 12.295 -0.619 -4.737 1.00 56.12 123 ARG A N 1
ATOM 981 C CA . ARG A 1 123 ? 11.461 -0.327 -3.550 1.00 56.12 123 ARG A CA 1
ATOM 982 C C . ARG A 1 123 ? 10.725 -1.544 -2.982 1.00 56.12 123 ARG A C 1
ATOM 984 O O . ARG A 1 123 ? 10.354 -1.509 -1.815 1.00 56.12 123 ARG A O 1
ATOM 991 N N . GLY A 1 124 ? 10.518 -2.607 -3.762 1.0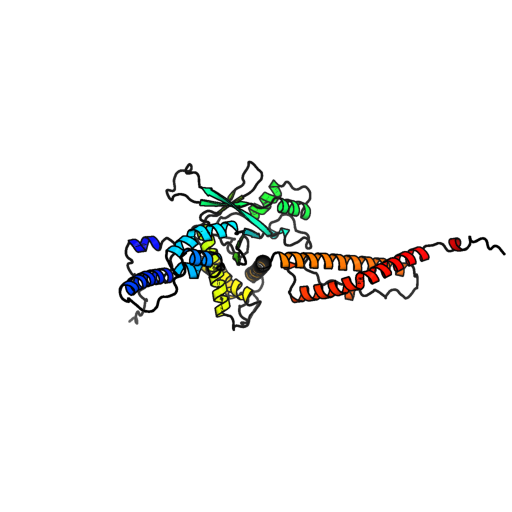0 56.16 124 GLY A N 1
ATOM 992 C CA . GLY A 1 124 ? 9.860 -3.827 -3.268 1.00 56.16 124 GLY A CA 1
ATOM 993 C C . GLY A 1 124 ? 10.658 -4.545 -2.178 1.00 56.16 124 GLY A C 1
ATOM 994 O O . GLY A 1 124 ? 10.064 -5.055 -1.237 1.00 56.16 124 GLY A O 1
ATOM 995 N N . SER A 1 125 ? 11.992 -4.455 -2.206 1.00 59.47 125 SER A N 1
ATOM 996 C CA . SER A 1 125 ? 12.857 -4.975 -1.135 1.00 59.47 125 SER A CA 1
ATOM 997 C C . SER A 1 125 ? 12.739 -4.188 0.178 1.00 59.47 125 SER A C 1
ATOM 999 O O . SER A 1 125 ? 13.214 -4.635 1.216 1.00 59.47 125 SER A O 1
ATOM 1001 N N . ARG A 1 126 ? 12.086 -3.017 0.174 1.00 72.19 126 ARG A N 1
ATOM 1002 C CA . ARG A 1 126 ? 11.838 -2.213 1.384 1.00 72.19 126 ARG A CA 1
ATOM 1003 C C . ARG A 1 126 ? 10.510 -2.543 2.055 1.00 72.19 126 ARG A C 1
ATOM 1005 O O . ARG A 1 126 ? 10.236 -2.024 3.131 1.00 72.19 126 ARG A O 1
ATOM 1012 N N . ILE A 1 127 ? 9.672 -3.365 1.431 1.00 81.06 127 ILE A N 1
ATOM 1013 C CA . ILE A 1 127 ? 8.339 -3.689 1.934 1.00 81.06 127 ILE A CA 1
ATOM 1014 C C . ILE A 1 127 ? 8.320 -5.162 2.323 1.00 81.06 127 ILE A C 1
ATOM 1016 O O . ILE A 1 127 ? 8.359 -6.033 1.462 1.00 81.06 127 ILE A O 1
ATOM 1020 N N . LEU A 1 128 ? 8.230 -5.437 3.621 1.00 84.06 128 LEU A N 1
ATOM 1021 C CA . LEU A 1 128 ? 8.037 -6.787 4.143 1.00 84.06 128 LEU A CA 1
ATOM 1022 C C . LEU A 1 128 ? 6.542 -7.042 4.334 1.00 84.06 128 LEU A C 1
ATOM 1024 O O . LEU A 1 128 ? 5.874 -6.292 5.044 1.00 84.06 128 LEU A O 1
ATOM 1028 N N . ARG A 1 129 ? 6.015 -8.109 3.732 1.00 87.94 129 ARG A N 1
ATOM 1029 C CA . ARG A 1 129 ? 4.615 -8.524 3.891 1.00 87.94 129 ARG A CA 1
ATOM 1030 C C . ARG A 1 129 ? 4.519 -9.732 4.811 1.00 87.94 129 ARG A C 1
ATOM 1032 O O . ARG A 1 129 ? 5.197 -10.733 4.601 1.00 87.94 129 ARG A O 1
ATOM 1039 N N . LEU A 1 130 ? 3.641 -9.636 5.798 1.00 89.00 130 LEU A N 1
ATOM 1040 C CA . LEU A 1 130 ? 3.312 -10.700 6.730 1.00 89.00 130 LEU A CA 1
ATOM 1041 C C . LEU A 1 130 ? 1.853 -11.101 6.535 1.00 89.00 130 LEU A C 1
ATOM 1043 O O . LEU A 1 130 ? 0.960 -10.255 6.489 1.00 89.00 130 LEU A O 1
ATOM 1047 N N . PHE A 1 131 ? 1.619 -12.400 6.462 1.00 92.25 131 PHE A N 1
ATOM 1048 C CA . PHE A 1 131 ? 0.330 -13.015 6.199 1.00 92.25 131 PHE A CA 1
ATOM 1049 C C . PHE A 1 131 ? -0.173 -13.705 7.456 1.00 92.25 131 PHE A C 1
ATOM 105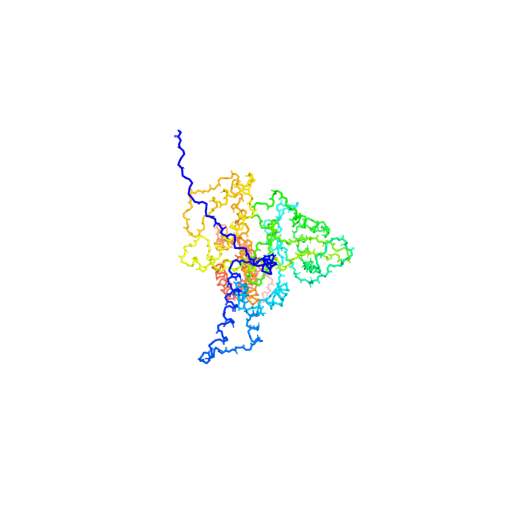1 O O . PHE A 1 131 ? 0.608 -14.303 8.202 1.00 92.25 131 PHE A O 1
ATOM 1058 N N . PHE A 1 132 ? -1.480 -13.617 7.689 1.00 93.81 132 PHE A N 1
ATOM 1059 C CA . PHE A 1 132 ? -2.113 -14.353 8.771 1.00 93.81 132 PHE A CA 1
ATOM 1060 C C . PHE A 1 132 ? -1.904 -15.861 8.587 1.00 93.81 132 PHE A C 1
ATOM 1062 O O . PHE A 1 132 ? -2.015 -16.387 7.482 1.00 93.81 132 PHE A O 1
ATOM 1069 N N . SER A 1 133 ? -1.605 -16.552 9.684 1.00 92.88 133 SER A N 1
ATOM 1070 C CA . SER A 1 133 ? -1.386 -17.999 9.690 1.00 92.88 133 SER A CA 1
ATOM 1071 C C . SER A 1 133 ? -2.360 -18.715 10.608 1.00 92.88 133 SER A C 1
ATOM 1073 O O . SER A 1 133 ? -3.048 -19.639 10.177 1.00 92.88 133 SER A O 1
ATOM 1075 N N . ARG A 1 134 ? -2.439 -18.299 11.877 1.00 92.19 134 ARG A N 1
ATOM 1076 C CA . ARG A 1 134 ? -3.295 -18.960 12.867 1.00 92.19 134 ARG A CA 1
ATOM 1077 C C . ARG A 1 134 ? -3.640 -18.069 14.052 1.00 92.19 134 ARG A C 1
ATOM 1079 O O . ARG A 1 134 ? -2.945 -17.094 14.338 1.00 92.19 134 ARG A O 1
ATOM 1086 N N . LEU A 1 135 ? -4.690 -18.470 14.765 1.00 91.75 135 LEU A N 1
ATOM 1087 C CA . LEU A 1 135 ? -4.990 -18.006 16.115 1.00 91.75 135 LEU A CA 1
ATOM 1088 C C . LEU A 1 135 ? -4.386 -18.983 17.126 1.00 91.75 135 LEU A C 1
ATOM 1090 O O . LEU A 1 135 ? -4.639 -20.185 17.059 1.00 91.75 135 LEU A O 1
ATOM 1094 N N . GLU A 1 136 ? -3.597 -18.466 18.059 1.00 89.50 136 GLU A N 1
ATOM 1095 C CA . GLU A 1 136 ? -3.102 -19.207 19.216 1.00 89.50 136 GLU A CA 1
ATOM 1096 C C . GLU A 1 136 ? -3.935 -18.835 20.444 1.00 89.50 136 GLU A C 1
ATOM 1098 O O . GLU A 1 136 ? -4.199 -17.659 20.699 1.00 89.50 136 GLU A O 1
ATOM 1103 N N . GLN A 1 137 ? -4.362 -19.840 21.208 1.00 84.19 137 GLN A N 1
ATOM 1104 C CA . GLN A 1 137 ? -4.908 -19.618 22.543 1.00 84.19 137 GLN A CA 1
ATOM 1105 C C . GLN A 1 137 ? -3.734 -19.540 23.510 1.00 84.19 137 GLN A C 1
ATOM 1107 O O . GLN A 1 137 ? -2.850 -20.394 23.484 1.00 84.19 137 GLN A O 1
ATOM 1112 N N . GLN A 1 138 ? -3.693 -18.489 24.324 1.00 73.25 138 GLN A N 1
ATOM 1113 C CA . GLN A 1 138 ? -2.649 -18.351 25.326 1.00 73.25 138 GLN A CA 1
ATOM 1114 C C . GLN A 1 138 ? -2.766 -19.489 26.348 1.00 73.25 138 GLN A C 1
ATOM 1116 O O . GLN A 1 138 ? -3.755 -19.566 27.079 1.00 73.25 138 GLN A O 1
ATOM 1121 N N . ASP A 1 139 ? -1.742 -20.343 26.418 1.00 62.16 139 ASP A N 1
ATOM 1122 C CA . ASP A 1 139 ? -1.649 -21.359 27.460 1.00 62.16 139 ASP A CA 1
ATOM 1123 C C . ASP A 1 139 ? -1.624 -20.664 28.824 1.00 62.16 139 ASP A C 1
ATOM 1125 O O . ASP A 1 139 ? -0.759 -19.838 29.125 1.00 62.16 139 ASP A O 1
ATOM 1129 N N . SER A 1 140 ? -2.593 -21.004 29.671 1.00 55.25 140 SER A N 1
ATOM 1130 C CA . SER A 1 140 ? -2.822 -20.425 31.000 1.00 55.25 140 SER A CA 1
ATOM 1131 C C . SER A 1 140 ? -1.720 -20.737 32.030 1.00 55.25 140 SER A C 1
ATOM 1133 O O . SER A 1 140 ? -1.944 -20.633 33.235 1.00 55.25 140 SER A O 1
ATOM 1135 N N . SER A 1 141 ? -0.530 -21.153 31.589 1.00 53.31 141 SER A N 1
ATOM 1136 C CA . SER A 1 141 ? 0.594 -21.533 32.447 1.00 53.31 141 SER A CA 1
ATOM 1137 C C . SER A 1 141 ? 1.400 -20.344 32.981 1.00 53.31 141 SER A C 1
ATOM 1139 O O . SER A 1 141 ? 2.142 -20.513 33.946 1.00 53.31 141 SER A O 1
ATOM 1141 N N . SER A 1 142 ? 1.252 -19.139 32.420 1.00 52.75 142 SER A N 1
ATOM 1142 C CA . SER A 1 142 ? 1.813 -17.909 32.996 1.00 52.75 142 SER A CA 1
ATOM 1143 C C . SER A 1 142 ? 0.790 -17.233 33.916 1.00 52.75 142 SER A C 1
ATOM 1145 O O . SER A 1 142 ? -0.098 -16.495 33.498 1.00 52.75 142 SER A O 1
ATOM 1147 N N . GLN A 1 143 ? 0.911 -17.535 35.209 1.00 49.16 143 GLN A N 1
ATOM 1148 C CA . GLN A 1 143 ? 0.135 -16.952 36.303 1.00 49.16 143 GLN A CA 1
ATOM 1149 C C . GLN A 1 143 ? 0.200 -15.411 36.289 1.00 49.16 143 GLN A C 1
ATOM 1151 O O . GLN A 1 143 ? 1.275 -14.867 36.517 1.00 49.16 143 GLN A O 1
ATOM 1156 N N . GLN A 1 144 ? -0.933 -14.723 36.076 1.00 46.44 144 GLN A N 1
ATOM 1157 C CA . GLN A 1 144 ? -1.519 -13.731 37.013 1.00 46.44 144 GLN A CA 1
ATOM 1158 C C . GLN A 1 144 ? -2.572 -12.770 36.430 1.00 46.44 144 GLN A C 1
ATOM 1160 O O . GLN A 1 144 ? -3.169 -12.051 37.225 1.00 46.44 144 GLN A O 1
ATOM 1165 N N . ASP A 1 145 ? -2.907 -12.794 35.138 1.00 46.12 145 ASP A N 1
ATOM 1166 C CA . ASP A 1 145 ? -4.019 -11.971 34.631 1.00 46.12 145 ASP A CA 1
ATOM 1167 C C . ASP A 1 145 ? -5.267 -12.815 34.348 1.00 46.12 145 ASP A C 1
ATOM 1169 O O . ASP A 1 145 ? -5.309 -13.655 33.454 1.00 46.12 145 ASP A O 1
ATOM 1173 N N . SER A 1 146 ? -6.305 -12.580 35.148 1.00 44.12 146 SER A N 1
ATOM 1174 C CA . SER A 1 146 ? -7.604 -13.260 35.153 1.00 44.12 146 SER A CA 1
ATOM 1175 C C . SER A 1 146 ? -8.543 -12.855 34.008 1.00 44.12 146 SER A C 1
ATOM 1177 O O . SER A 1 146 ? -9.750 -13.092 34.087 1.00 44.12 146 SER A O 1
ATOM 1179 N N . ASP A 1 147 ? -8.018 -12.264 32.936 1.00 50.50 147 ASP A N 1
ATOM 1180 C CA . ASP A 1 147 ? -8.820 -11.831 31.795 1.00 50.50 147 ASP A CA 1
ATOM 1181 C C . ASP A 1 147 ? -8.766 -12.913 30.708 1.00 50.50 147 ASP A C 1
ATOM 1183 O O . ASP A 1 147 ? -7.788 -13.052 29.972 1.00 50.50 147 ASP A O 1
ATOM 1187 N N . GLY A 1 148 ? -9.794 -13.763 30.722 1.00 44.72 148 GLY A N 1
ATOM 1188 C CA . GLY A 1 148 ? -9.840 -15.053 30.045 1.00 44.72 148 GLY A CA 1
ATOM 1189 C C . GLY A 1 148 ? -9.534 -15.039 28.546 1.00 44.72 148 GLY A C 1
ATOM 1190 O O . GLY A 1 148 ? -9.824 -14.090 27.827 1.00 44.72 148 GLY A O 1
ATOM 1191 N N . ASN A 1 149 ? -8.988 -16.169 28.092 1.00 52.94 149 ASN A N 1
ATOM 1192 C CA . ASN A 1 149 ? -8.906 -16.613 26.700 1.00 52.94 149 ASN A CA 1
ATOM 1193 C C . ASN A 1 149 ? -8.515 -15.514 25.692 1.00 52.94 149 ASN A C 1
ATOM 1195 O O . ASN A 1 149 ? -9.264 -15.194 24.766 1.00 52.94 149 ASN A O 1
ATOM 1199 N N . ARG A 1 150 ? -7.330 -14.920 25.875 1.00 70.75 150 ARG A N 1
ATOM 1200 C CA . ARG A 1 150 ? -6.764 -13.993 24.890 1.00 70.75 150 ARG A CA 1
ATOM 1201 C C . ARG A 1 150 ? -6.321 -14.780 23.657 1.00 70.75 150 ARG A C 1
ATOM 1203 O O . ARG A 1 150 ? -5.317 -15.486 23.678 1.00 70.75 150 ARG A O 1
ATOM 1210 N N . GLU A 1 151 ? -7.105 -14.663 22.591 1.00 84.50 151 GLU A N 1
ATOM 1211 C CA . GLU A 1 151 ? -6.738 -15.128 21.255 1.00 84.50 151 GLU A CA 1
ATOM 1212 C C . GLU A 1 151 ? -5.611 -14.242 20.708 1.00 84.50 151 GLU A C 1
ATOM 1214 O O . GLU A 1 151 ? -5.748 -13.016 20.624 1.00 84.50 151 GLU A O 1
ATOM 1219 N N . VAL A 1 152 ? -4.502 -14.862 20.321 1.00 88.00 152 VAL A N 1
ATOM 1220 C CA . VAL A 1 152 ? -3.335 -14.193 19.745 1.00 88.00 152 VAL A CA 1
ATOM 1221 C C . VAL A 1 152 ? -3.288 -14.494 18.254 1.00 88.00 152 VAL A C 1
ATOM 1223 O O . VAL A 1 152 ? -3.274 -15.655 17.852 1.00 88.00 152 VAL A O 1
ATOM 1226 N N . ALA A 1 153 ? -3.263 -13.456 17.418 1.00 89.75 153 ALA A N 1
ATOM 1227 C CA . ALA A 1 153 ? -3.135 -13.630 15.976 1.00 89.75 153 ALA A CA 1
ATOM 1228 C C . ALA A 1 153 ? -1.661 -13.718 15.579 1.00 89.75 153 ALA A C 1
ATOM 1230 O O . ALA A 1 153 ? -0.874 -12.831 15.914 1.00 89.75 153 ALA A O 1
ATOM 1231 N N . VAL A 1 154 ? -1.298 -14.785 14.868 1.00 90.25 154 VAL A N 1
ATOM 1232 C CA . VAL A 1 154 ? 0.074 -15.053 14.432 1.00 90.25 154 VAL A CA 1
ATOM 1233 C C . VAL A 1 154 ? 0.206 -14.813 12.935 1.00 90.25 154 VAL A C 1
ATOM 1235 O O . VAL A 1 154 ? -0.518 -15.405 12.130 1.00 90.25 154 VAL A O 1
ATOM 1238 N N . PHE A 1 155 ? 1.171 -13.971 12.575 1.00 90.00 155 PHE A N 1
ATOM 1239 C CA . PHE A 1 155 ? 1.502 -13.617 11.200 1.00 90.00 155 PHE A CA 1
ATOM 1240 C C . PHE A 1 155 ? 2.919 -14.080 10.849 1.00 90.00 155 PHE A C 1
ATOM 1242 O O . PHE A 1 155 ? 3.832 -13.923 11.657 1.00 90.00 155 PHE A O 1
ATOM 1249 N N . HIS A 1 156 ? 3.117 -14.613 9.644 1.00 88.69 156 HIS A N 1
ATOM 1250 C CA . HIS A 1 156 ? 4.422 -15.039 9.120 1.00 88.69 156 HIS A CA 1
ATOM 1251 C C . HIS A 1 156 ? 4.724 -14.351 7.788 1.00 88.69 156 HIS A C 1
ATOM 1253 O O . HIS A 1 156 ? 3.808 -13.971 7.067 1.00 88.69 156 HIS A O 1
ATOM 1259 N N . PHE A 1 157 ? 5.997 -14.224 7.432 1.00 83.69 157 PHE A N 1
ATOM 1260 C CA . PHE A 1 157 ? 6.419 -13.822 6.088 1.00 83.69 157 PHE A CA 1
ATOM 1261 C C . PHE A 1 157 ? 7.139 -14.988 5.397 1.00 83.69 157 PHE A C 1
ATOM 1263 O O . PHE A 1 157 ? 7.505 -15.967 6.049 1.00 83.69 157 PHE A O 1
ATOM 1270 N N . TYR A 1 158 ? 7.306 -14.890 4.079 1.00 80.00 158 TYR A N 1
ATOM 1271 C CA . TYR A 1 158 ? 7.959 -15.916 3.266 1.00 80.00 158 TYR A CA 1
ATOM 1272 C C . TYR A 1 158 ? 9.471 -15.695 3.172 1.00 80.00 158 TYR A C 1
ATOM 1274 O O . TYR A 1 158 ? 9.929 -14.556 3.062 1.00 80.00 158 TYR A O 1
ATOM 1282 N N . ASP A 1 159 ? 10.231 -16.791 3.155 1.00 73.75 159 ASP A N 1
ATOM 1283 C CA . ASP A 1 159 ? 11.698 -16.770 3.098 1.00 73.75 159 ASP A CA 1
ATOM 1284 C C . ASP A 1 159 ? 12.237 -16.149 1.795 1.00 73.75 159 ASP A C 1
ATOM 1286 O O . ASP A 1 159 ? 13.318 -15.559 1.805 1.00 73.75 159 ASP A O 1
ATOM 1290 N N . ASP A 1 160 ? 11.460 -16.190 0.705 1.00 78.81 160 ASP A N 1
ATOM 1291 C CA . ASP A 1 160 ? 11.824 -15.649 -0.614 1.00 78.81 160 ASP A CA 1
ATOM 1292 C C . ASP A 1 160 ? 12.248 -14.173 -0.543 1.00 78.81 160 ASP A C 1
ATOM 1294 O O . ASP A 1 160 ? 13.254 -13.773 -1.123 1.00 78.81 160 ASP A O 1
ATOM 1298 N N . TRP A 1 161 ? 11.537 -13.364 0.248 1.00 76.38 161 TRP A N 1
ATOM 1299 C CA . TRP A 1 161 ? 11.868 -11.947 0.427 1.00 76.38 161 TRP A CA 1
ATOM 1300 C C . TRP A 1 161 ? 13.231 -11.748 1.102 1.00 76.38 161 TRP A C 1
ATOM 1302 O O . TRP A 1 161 ? 13.988 -10.834 0.770 1.00 76.38 161 TRP A O 1
ATOM 1312 N N . LEU A 1 162 ? 13.563 -12.615 2.064 1.00 73.50 162 LEU A N 1
ATOM 1313 C CA . LEU A 1 162 ? 14.842 -12.565 2.765 1.00 73.50 162 LEU A CA 1
ATOM 1314 C C . LEU A 1 162 ? 15.992 -12.893 1.805 1.00 73.50 162 LEU A C 1
ATOM 1316 O O . LEU A 1 162 ? 17.038 -12.241 1.855 1.00 73.50 162 LEU A O 1
ATOM 1320 N N . GLN A 1 163 ? 15.773 -13.875 0.928 1.00 75.25 163 GLN A N 1
ATOM 1321 C CA . GLN A 1 163 ? 16.723 -14.265 -0.104 1.00 75.25 163 GLN A CA 1
ATOM 1322 C C . GLN A 1 163 ? 16.943 -13.130 -1.115 1.00 75.25 163 GLN A C 1
ATOM 1324 O O . GLN A 1 163 ? 18.087 -12.761 -1.371 1.00 75.25 163 GLN A O 1
ATOM 1329 N N . GLU A 1 164 ? 15.872 -12.485 -1.592 1.00 73.88 164 GLU A N 1
ATOM 1330 C CA . GLU A 1 164 ? 15.961 -11.331 -2.501 1.00 73.88 164 GLU A CA 1
ATOM 1331 C C . GLU A 1 164 ? 16.794 -10.178 -1.916 1.00 73.88 164 GLU A C 1
ATOM 1333 O O . GLU A 1 164 ? 17.573 -9.533 -2.626 1.00 73.88 164 GLU A O 1
ATOM 1338 N N . ILE A 1 165 ? 16.671 -9.917 -0.611 1.00 71.38 165 ILE A N 1
ATOM 1339 C CA . ILE A 1 165 ? 17.482 -8.901 0.073 1.00 71.38 165 ILE A CA 1
ATOM 1340 C C . ILE A 1 165 ? 18.939 -9.328 0.193 1.00 71.38 165 ILE A C 1
ATOM 1342 O O . ILE A 1 165 ? 19.833 -8.511 -0.027 1.00 71.38 165 ILE A O 1
ATOM 1346 N N . GLN A 1 166 ? 19.213 -10.582 0.539 1.00 71.50 166 GLN A N 1
ATOM 1347 C CA . GLN A 1 166 ? 20.593 -11.061 0.591 1.00 71.50 166 GLN A CA 1
ATOM 1348 C C . GLN A 1 166 ? 21.272 -10.927 -0.775 1.00 71.50 166 GLN A C 1
ATOM 1350 O O . GLN A 1 166 ? 22.369 -10.372 -0.853 1.00 71.50 166 GLN A O 1
ATOM 1355 N N . ASP A 1 167 ? 20.584 -11.332 -1.840 1.00 71.75 167 ASP A N 1
ATOM 1356 C CA . ASP A 1 167 ? 21.090 -11.253 -3.209 1.00 71.75 167 ASP A CA 1
ATOM 1357 C C . ASP A 1 167 ? 21.300 -9.798 -3.662 1.00 71.75 167 ASP A C 1
ATOM 1359 O O . ASP A 1 167 ? 22.287 -9.483 -4.333 1.00 71.75 167 ASP A O 1
ATOM 1363 N N . SER A 1 168 ? 20.412 -8.884 -3.256 1.00 68.50 168 SER A N 1
ATOM 1364 C CA . SER A 1 168 ? 20.457 -7.476 -3.675 1.00 68.50 168 SER A CA 1
ATOM 1365 C C . SER A 1 168 ? 21.501 -6.636 -2.932 1.00 68.50 168 SER A C 1
ATOM 1367 O O . SER A 1 168 ? 22.094 -5.732 -3.527 1.00 68.50 168 SER A O 1
ATOM 1369 N N . TYR A 1 169 ? 21.718 -6.891 -1.637 1.00 64.88 169 TYR A N 1
ATOM 1370 C CA . TYR A 1 169 ? 22.529 -6.017 -0.781 1.00 64.88 169 TYR A CA 1
ATOM 1371 C C . TYR A 1 169 ? 23.944 -6.547 -0.534 1.00 64.88 169 TYR A C 1
ATOM 1373 O O . TYR A 1 169 ? 24.884 -5.756 -0.587 1.00 64.88 169 TYR A O 1
ATOM 1381 N N . GLN A 1 170 ? 24.121 -7.851 -0.285 1.00 64.38 170 GLN A N 1
ATOM 1382 C CA . GLN A 1 170 ? 25.443 -8.480 -0.166 1.00 64.38 170 GLN A CA 1
ATOM 1383 C C . GLN A 1 170 ? 25.326 -10.021 -0.175 1.00 64.38 170 GLN A C 1
ATOM 1385 O O . GLN A 1 170 ? 24.892 -10.607 0.826 1.00 64.38 170 GLN A O 1
ATOM 1390 N N . PRO A 1 171 ? 25.782 -10.702 -1.244 1.00 57.62 171 PRO A N 1
ATOM 1391 C CA . PRO A 1 171 ? 25.828 -12.159 -1.265 1.00 57.62 171 PRO A CA 1
ATOM 1392 C C . PRO A 1 171 ? 26.800 -12.670 -0.187 1.00 57.62 171 PRO A C 1
ATOM 1394 O O . PRO A 1 171 ? 27.977 -12.308 -0.182 1.00 57.62 171 PRO A O 1
ATOM 1397 N N . GLY A 1 172 ? 26.304 -13.495 0.743 1.00 57.84 172 GLY A N 1
ATOM 1398 C CA . GLY A 1 172 ? 27.096 -14.112 1.822 1.00 57.84 172 GLY A CA 1
ATOM 1399 C C . GLY A 1 172 ? 26.759 -13.674 3.256 1.00 57.84 172 GLY A C 1
ATOM 1400 O O . GLY A 1 172 ? 27.366 -14.181 4.201 1.00 57.84 172 GLY A O 1
ATOM 1401 N N . LEU A 1 173 ? 25.791 -12.773 3.460 1.00 63.50 173 LEU A N 1
ATOM 1402 C CA . LEU A 1 173 ? 25.293 -12.440 4.802 1.00 63.50 173 LEU A CA 1
ATOM 1403 C C . LEU A 1 173 ? 24.504 -13.600 5.427 1.00 63.50 173 LEU A C 1
ATOM 1405 O O . LEU A 1 173 ? 23.588 -14.150 4.817 1.00 63.50 173 LEU A O 1
ATOM 1409 N N . ASN A 1 174 ? 24.803 -13.915 6.691 1.00 66.25 174 ASN A N 1
ATOM 1410 C CA . ASN A 1 174 ? 24.036 -14.887 7.471 1.00 66.25 174 ASN A CA 1
ATOM 1411 C C . ASN A 1 174 ? 22.570 -14.430 7.599 1.00 66.25 174 ASN A C 1
ATOM 1413 O O . ASN A 1 174 ? 22.317 -13.311 8.052 1.00 66.25 174 ASN A O 1
ATOM 1417 N N . HIS A 1 175 ? 21.624 -15.317 7.259 1.00 64.38 175 HIS A N 1
ATOM 1418 C CA . HIS A 1 175 ? 20.173 -15.100 7.362 1.00 64.38 175 HIS A CA 1
ATOM 1419 C C . HIS A 1 175 ? 19.763 -14.478 8.698 1.00 64.38 175 HIS A C 1
ATOM 1421 O O . HIS A 1 175 ? 18.966 -13.543 8.728 1.00 64.38 175 HIS A O 1
ATOM 1427 N N . LYS A 1 176 ? 20.370 -14.933 9.803 1.00 64.19 176 LYS A N 1
ATOM 1428 C CA . LYS A 1 176 ? 20.069 -14.404 11.136 1.00 64.19 176 LYS A CA 1
ATOM 1429 C C . LYS A 1 176 ? 20.436 -12.923 11.258 1.00 64.19 176 LYS A C 1
ATOM 1431 O O . LYS A 1 176 ? 19.645 -12.160 11.791 1.00 64.19 176 LYS A O 1
ATOM 1436 N N . THR A 1 177 ? 21.589 -12.490 10.748 1.00 62.44 177 THR A N 1
ATOM 1437 C CA . THR A 1 177 ? 22.082 -11.109 10.904 1.00 62.44 177 THR A CA 1
ATOM 1438 C C . THR A 1 177 ? 21.282 -10.108 10.071 1.00 62.44 177 THR A C 1
ATOM 1440 O O . THR A 1 177 ? 20.885 -9.068 10.594 1.00 62.44 177 THR A O 1
ATOM 1443 N N . THR A 1 178 ? 20.997 -10.429 8.803 1.00 61.41 178 THR A N 1
ATOM 1444 C CA . THR A 1 178 ? 20.131 -9.603 7.940 1.00 61.41 178 THR A CA 1
ATOM 1445 C C . THR A 1 178 ? 18.747 -9.460 8.562 1.00 61.41 178 THR A C 1
ATOM 1447 O O . THR A 1 178 ? 18.205 -8.360 8.642 1.00 61.41 178 THR A O 1
ATOM 1450 N N . TYR A 1 179 ? 18.212 -10.562 9.088 1.00 62.50 179 TYR A N 1
ATOM 1451 C CA . TYR A 1 179 ? 16.906 -10.585 9.719 1.00 62.50 179 TYR A CA 1
ATOM 1452 C C . TYR A 1 179 ? 16.853 -9.819 11.050 1.00 62.50 179 TYR A C 1
ATOM 1454 O O . TYR A 1 179 ? 15.938 -9.024 11.255 1.00 62.50 179 TYR A O 1
ATOM 1462 N N . TYR A 1 180 ? 17.843 -9.989 11.937 1.00 61.47 180 TYR A N 1
ATOM 1463 C CA . TYR A 1 180 ? 17.956 -9.197 13.169 1.00 61.47 180 TYR A CA 1
ATOM 1464 C C . TYR A 1 180 ? 18.048 -7.705 12.853 1.00 61.47 180 TYR A C 1
ATOM 1466 O O . TYR A 1 180 ? 17.414 -6.916 13.542 1.00 61.47 180 TYR A O 1
ATOM 1474 N N . GLY A 1 181 ? 18.766 -7.312 11.796 1.00 61.19 181 GLY A N 1
ATOM 1475 C CA . GLY A 1 181 ? 18.785 -5.931 11.315 1.00 61.19 181 GLY A CA 1
ATOM 1476 C C . GLY A 1 181 ? 17.392 -5.442 10.910 1.00 61.19 181 GLY A C 1
ATOM 1477 O O . GLY A 1 181 ? 16.921 -4.438 11.435 1.00 61.19 181 GLY A O 1
ATOM 1478 N N . VAL A 1 182 ? 16.696 -6.183 10.041 1.00 61.62 182 VAL A N 1
ATOM 1479 C CA . VAL A 1 182 ? 15.331 -5.861 9.580 1.00 61.62 182 VAL A CA 1
ATOM 1480 C C . VAL A 1 182 ? 14.338 -5.777 10.741 1.00 61.62 182 VAL A C 1
ATOM 1482 O O . VAL A 1 182 ? 13.565 -4.825 10.810 1.00 61.62 182 VAL A O 1
ATOM 1485 N N . MET A 1 183 ? 14.381 -6.714 11.690 1.00 58.78 183 MET A N 1
ATOM 1486 C CA . MET A 1 183 ? 13.472 -6.726 12.836 1.00 58.78 183 MET A CA 1
ATOM 1487 C C . MET A 1 183 ? 13.842 -5.733 13.933 1.00 58.78 183 MET A C 1
ATOM 1489 O O . MET A 1 183 ? 12.936 -5.213 14.568 1.00 58.78 183 MET A O 1
ATOM 1493 N N . HIS A 1 184 ? 15.117 -5.395 14.132 1.00 58.19 184 HIS A N 1
ATOM 1494 C CA . HIS A 1 184 ? 15.503 -4.273 14.997 1.00 58.19 184 HIS A CA 1
ATOM 1495 C C . HIS A 1 184 ? 15.197 -2.906 14.365 1.00 58.19 184 HIS A C 1
ATOM 1497 O O . HIS A 1 184 ? 15.070 -1.913 15.076 1.00 58.19 184 HIS A O 1
ATOM 1503 N N . MET A 1 185 ? 15.039 -2.841 13.039 1.00 56.66 185 MET A N 1
ATOM 1504 C CA . MET A 1 185 ? 14.481 -1.669 12.356 1.00 56.66 185 MET A CA 1
ATOM 1505 C C . MET A 1 185 ? 12.946 -1.665 12.364 1.00 56.66 185 MET A C 1
ATOM 1507 O O . MET A 1 185 ? 12.335 -0.596 12.363 1.00 56.66 185 MET A O 1
ATOM 1511 N N . GLY A 1 186 ? 12.328 -2.851 12.394 1.00 52.19 186 GLY A N 1
ATOM 1512 C CA . GLY A 1 186 ? 10.887 -3.053 12.552 1.00 52.19 186 GLY A CA 1
ATOM 1513 C C . GLY A 1 186 ? 10.381 -2.921 13.998 1.00 52.19 186 GLY A C 1
ATOM 1514 O O . GLY A 1 186 ? 9.220 -2.575 14.199 1.00 52.19 186 GLY A O 1
ATOM 1515 N N . ALA A 1 187 ? 11.211 -3.144 15.019 1.00 52.94 187 ALA A N 1
ATOM 1516 C CA . ALA A 1 187 ? 10.833 -3.158 16.438 1.00 52.94 187 ALA A CA 1
ATOM 1517 C C . ALA A 1 187 ? 12.010 -2.720 17.347 1.00 52.94 187 ALA A C 1
ATOM 1519 O O . ALA A 1 187 ? 13.161 -2.978 16.999 1.00 52.94 187 ALA A O 1
ATOM 1520 N N . PRO A 1 188 ? 11.771 -2.102 18.532 1.00 48.62 188 PRO A N 1
ATOM 1521 C CA . PRO A 1 188 ? 10.556 -2.194 19.355 1.00 48.62 188 PRO A CA 1
ATOM 1522 C C . PRO A 1 188 ? 9.711 -0.903 19.330 1.00 48.62 188 PRO A C 1
ATOM 1524 O O . PRO A 1 188 ? 10.255 0.195 19.345 1.00 48.62 188 PRO A O 1
ATOM 1527 N N . LEU A 1 189 ? 8.371 -0.914 19.318 1.00 50.12 189 LEU A N 1
ATOM 1528 C CA . LEU A 1 189 ? 7.430 -1.543 20.273 1.00 50.12 189 LEU A CA 1
ATOM 1529 C C . LEU A 1 189 ? 7.674 -1.221 21.757 1.00 50.12 189 LEU A C 1
ATOM 1531 O O . LEU A 1 189 ? 7.052 -1.780 22.651 1.00 50.12 189 LEU A O 1
ATOM 1535 N N . LYS A 1 190 ? 8.521 -0.230 22.035 1.00 41.25 190 LYS A N 1
ATOM 1536 C CA . LYS A 1 190 ? 8.394 0.592 23.240 1.00 41.25 190 LYS A CA 1
ATOM 1537 C C . LYS A 1 190 ? 7.942 1.977 22.788 1.00 41.25 190 LYS A C 1
ATOM 1539 O O . LYS A 1 190 ? 8.214 2.335 21.642 1.00 41.25 190 LYS A O 1
ATOM 1544 N N . PRO A 1 191 ? 7.293 2.787 23.643 1.00 42.47 191 PRO A N 1
ATOM 1545 C CA . PRO A 1 191 ? 7.096 4.206 23.377 1.00 42.47 191 PRO A CA 1
ATOM 1546 C C . PRO A 1 191 ? 8.464 4.904 23.415 1.00 42.47 191 PRO A C 1
ATOM 1548 O O . PRO A 1 191 ? 8.770 5.673 24.323 1.00 42.47 191 PRO A O 1
ATOM 1551 N N . ALA A 1 192 ? 9.328 4.591 22.450 1.00 39.91 192 ALA A N 1
ATOM 1552 C CA . ALA A 1 192 ? 10.561 5.291 22.216 1.00 39.91 192 ALA A CA 1
ATOM 1553 C C . ALA A 1 192 ? 10.150 6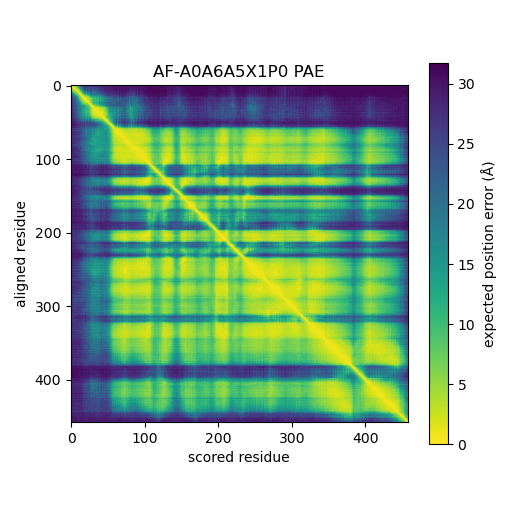.714 21.863 1.00 39.91 192 ALA A C 1
ATOM 1555 O O . ALA A 1 192 ? 9.349 6.965 20.962 1.00 39.91 192 ALA A O 1
ATOM 1556 N N . THR A 1 193 ? 10.687 7.647 22.628 1.00 44.28 193 THR A N 1
ATOM 1557 C CA . THR A 1 193 ? 10.526 9.098 22.548 1.00 44.28 193 THR A CA 1
ATOM 1558 C C . THR A 1 193 ? 10.691 9.692 21.139 1.00 44.28 193 THR A C 1
ATOM 1560 O O . THR A 1 193 ? 10.321 10.844 20.926 1.00 44.28 193 THR A O 1
ATOM 1563 N N . GLU A 1 194 ? 11.177 8.904 20.177 1.00 45.28 194 GLU A N 1
ATOM 1564 C CA . GLU A 1 194 ? 11.465 9.263 18.786 1.00 45.28 194 GLU A CA 1
ATOM 1565 C C . GLU A 1 194 ? 10.439 8.727 17.768 1.00 45.28 194 GLU A C 1
ATOM 1567 O O . GLU A 1 194 ? 10.325 9.276 16.674 1.00 45.28 194 GLU A O 1
ATOM 1572 N N . MET A 1 195 ? 9.595 7.751 18.137 1.00 46.03 195 MET A N 1
ATOM 1573 C CA . MET A 1 195 ? 8.563 7.136 17.272 1.00 46.03 195 MET A CA 1
ATOM 1574 C C . MET A 1 195 ? 7.378 8.084 16.955 1.00 46.03 195 MET A C 1
ATOM 1576 O O . MET A 1 195 ? 6.349 7.684 16.417 1.00 46.03 195 MET A O 1
ATOM 1580 N N . ARG A 1 196 ? 7.507 9.370 17.303 1.00 53.38 196 ARG A N 1
ATOM 1581 C CA . ARG A 1 196 ? 6.476 10.419 17.191 1.00 53.38 196 ARG A CA 1
ATOM 1582 C C . ARG A 1 196 ? 6.634 11.305 15.955 1.00 53.38 196 ARG A C 1
ATOM 1584 O O . ARG A 1 196 ? 5.848 12.229 15.771 1.00 53.38 196 ARG A O 1
ATOM 1591 N N . SER A 1 197 ? 7.619 11.027 15.103 1.00 59.12 197 SER A N 1
ATOM 1592 C CA . SER A 1 197 ? 7.930 11.801 13.892 1.00 59.12 197 SER A CA 1
ATOM 1593 C C . SER A 1 197 ? 6.918 11.636 12.749 1.00 59.12 197 SER A C 1
ATOM 1595 O O . SER A 1 197 ? 7.085 12.245 11.699 1.00 59.12 197 SER A O 1
ATOM 1597 N N . GLY A 1 198 ? 5.855 10.841 12.928 1.00 68.88 198 GLY A N 1
ATOM 1598 C CA . GLY A 1 198 ? 4.854 10.616 11.882 1.00 68.88 198 GLY A CA 1
ATOM 1599 C C . GLY A 1 198 ? 5.372 9.761 10.725 1.00 68.88 198 GLY A C 1
ATOM 1600 O O . GLY A 1 198 ? 4.810 9.816 9.634 1.00 68.88 198 GLY A O 1
ATOM 1601 N N . LYS A 1 199 ? 6.434 8.981 10.945 1.00 78.81 199 LYS A N 1
ATOM 1602 C CA . LYS A 1 199 ? 7.013 8.067 9.959 1.00 78.81 199 LYS A CA 1
ATOM 1603 C C . LYS A 1 199 ? 6.219 6.769 9.855 1.00 78.81 199 LYS A C 1
ATOM 1605 O O . LYS A 1 199 ? 5.762 6.226 10.860 1.00 78.81 199 LYS A O 1
ATOM 1610 N N . LEU A 1 200 ? 6.054 6.281 8.629 1.00 80.31 200 LEU A N 1
ATOM 1611 C CA . LEU A 1 200 ? 5.407 5.005 8.354 1.00 80.31 200 LEU A CA 1
ATOM 1612 C C . LEU A 1 200 ? 6.373 3.842 8.584 1.00 80.31 200 LEU A C 1
ATOM 1614 O O . LEU A 1 200 ? 7.353 3.707 7.854 1.00 80.31 200 LEU A O 1
ATOM 1618 N N . HIS A 1 201 ? 6.053 3.000 9.564 1.00 79.44 201 HIS A N 1
ATOM 1619 C CA . HIS A 1 201 ? 6.786 1.766 9.859 1.00 79.44 201 HIS A CA 1
ATOM 1620 C C . HIS A 1 201 ? 5.923 0.536 9.612 1.00 79.44 201 HIS A C 1
ATOM 1622 O O . HIS A 1 201 ? 6.321 -0.357 8.878 1.00 79.44 201 HIS A O 1
ATOM 1628 N N . TRP A 1 202 ? 4.725 0.523 10.191 1.00 83.31 202 TRP A N 1
ATOM 1629 C CA . TRP A 1 202 ? 3.786 -0.584 10.096 1.00 83.31 202 TRP A CA 1
ATOM 1630 C C . TRP A 1 202 ? 2.512 -0.113 9.414 1.00 83.31 202 TRP A C 1
ATOM 1632 O O . TRP A 1 202 ? 1.993 0.964 9.717 1.00 83.31 202 TRP A O 1
ATOM 1642 N N . CYS A 1 203 ? 2.004 -0.934 8.508 1.00 89.06 203 CYS A N 1
ATOM 1643 C CA . CYS A 1 203 ? 0.727 -0.752 7.845 1.00 89.06 203 CYS A CA 1
ATOM 1644 C C . CYS A 1 203 ? -0.086 -2.030 8.000 1.00 89.06 203 CYS A C 1
ATOM 1646 O O . CYS A 1 203 ? 0.459 -3.130 8.066 1.00 89.06 203 CYS A O 1
ATOM 1648 N N . MET A 1 204 ? -1.397 -1.881 8.007 1.00 92.31 204 MET A N 1
ATOM 1649 C CA . MET A 1 204 ? -2.319 -2.987 7.833 1.00 92.31 204 MET A CA 1
ATOM 1650 C C . MET A 1 204 ? -2.961 -2.847 6.459 1.00 92.31 204 MET A C 1
ATOM 1652 O O . MET A 1 204 ? -3.347 -1.745 6.065 1.00 92.31 204 MET A O 1
ATOM 1656 N N . GLN A 1 205 ? -3.055 -3.959 5.742 1.00 95.12 205 GLN A N 1
ATOM 1657 C CA . GLN A 1 205 ? -3.793 -4.091 4.498 1.00 95.12 205 GLN A CA 1
ATOM 1658 C C . GLN A 1 205 ? -4.921 -5.102 4.704 1.00 95.12 205 GLN A C 1
ATOM 1660 O O . GLN A 1 205 ? -4.691 -6.220 5.164 1.00 95.12 205 GLN A O 1
ATOM 1665 N N . LEU A 1 206 ? -6.132 -4.704 4.331 1.00 95.12 206 LEU A N 1
ATOM 1666 C CA . LEU A 1 206 ? -7.315 -5.556 4.294 1.00 95.12 206 LEU A CA 1
ATOM 1667 C C . LEU A 1 206 ? -8.112 -5.171 3.052 1.00 95.12 206 LEU A C 1
ATOM 1669 O O . LEU A 1 206 ? -8.489 -4.009 2.897 1.00 95.12 206 LEU A O 1
ATOM 1673 N N . ASP A 1 207 ? -8.362 -6.140 2.176 1.00 93.31 207 ASP A N 1
ATOM 1674 C CA . ASP A 1 207 ? -8.980 -5.920 0.868 1.00 93.31 207 ASP A CA 1
ATOM 1675 C C . ASP A 1 207 ? -8.306 -4.758 0.120 1.00 93.31 207 ASP A C 1
ATOM 1677 O O . ASP A 1 207 ? -7.105 -4.807 -0.130 1.00 93.31 207 ASP A O 1
ATOM 1681 N N . HIS A 1 208 ? -9.058 -3.702 -0.198 1.00 92.25 208 HIS A N 1
ATOM 1682 C CA . HIS A 1 208 ? -8.580 -2.502 -0.888 1.00 92.25 208 HIS A CA 1
ATOM 1683 C C . HIS A 1 208 ? -8.073 -1.400 0.066 1.00 92.25 208 HIS A C 1
ATOM 1685 O O . HIS A 1 208 ? -7.572 -0.358 -0.380 1.00 92.25 208 HIS A O 1
ATOM 1691 N N . GLY A 1 209 ? -8.262 -1.581 1.375 1.00 93.94 209 GLY A N 1
ATOM 1692 C CA . GLY A 1 209 ? -7.861 -0.645 2.417 1.00 93.94 209 GLY A CA 1
ATOM 1693 C C . GLY A 1 209 ? -6.409 -0.869 2.820 1.00 93.94 209 GLY A C 1
ATOM 1694 O O . GLY A 1 209 ? -5.984 -2.005 3.026 1.00 93.94 209 GLY A O 1
ATOM 1695 N N . VAL A 1 210 ? -5.649 0.217 2.974 1.00 94.94 210 VAL A N 1
ATOM 1696 C CA . VAL A 1 210 ? -4.291 0.172 3.536 1.00 94.94 210 VAL A CA 1
ATOM 1697 C C . VAL A 1 210 ? -4.051 1.417 4.366 1.00 94.94 210 VAL A C 1
ATOM 1699 O O . VAL A 1 210 ? -4.197 2.536 3.868 1.00 94.94 210 VAL A O 1
ATOM 1702 N N . MET A 1 211 ? -3.643 1.244 5.617 1.00 92.69 211 MET A N 1
ATOM 1703 C CA . MET A 1 211 ? -3.444 2.357 6.539 1.00 92.69 211 MET A CA 1
ATOM 1704 C C . MET A 1 211 ? -2.344 2.069 7.557 1.00 92.69 211 MET A C 1
ATOM 1706 O O . MET A 1 211 ? -2.045 0.908 7.831 1.00 92.69 211 MET A O 1
ATOM 1710 N N . ASP A 1 212 ? -1.772 3.132 8.131 1.00 86.75 212 ASP A N 1
ATOM 1711 C CA . ASP A 1 212 ? -0.865 3.066 9.279 1.00 86.75 212 ASP A CA 1
ATOM 1712 C C . ASP A 1 212 ? -1.433 2.128 10.359 1.00 86.75 212 ASP A C 1
ATOM 1714 O O . ASP A 1 212 ? -2.500 2.387 10.925 1.00 86.75 212 ASP A O 1
ATOM 1718 N N . LEU A 1 213 ? -0.680 1.083 10.699 1.00 79.94 213 LEU A N 1
ATOM 1719 C CA . LEU A 1 213 ? -0.910 0.302 11.902 1.00 79.94 213 LEU A CA 1
ATOM 1720 C C . LEU A 1 213 ? -0.229 1.048 13.047 1.00 79.94 213 LEU A C 1
ATOM 1722 O O . LEU A 1 213 ? 0.951 0.854 13.342 1.00 79.94 213 LEU A O 1
ATOM 1726 N N . ARG A 1 214 ? -0.939 2.011 13.633 1.00 66.69 214 ARG A N 1
ATOM 1727 C CA . ARG A 1 214 ? -0.393 2.770 14.756 1.00 66.69 214 ARG A CA 1
ATOM 1728 C C . ARG A 1 214 ? -0.581 2.003 16.034 1.00 66.69 214 ARG A C 1
ATOM 1730 O O . ARG A 1 214 ? -1.707 1.880 16.483 1.00 66.69 214 ARG A O 1
ATOM 1737 N N . PHE A 1 215 ? 0.525 1.612 16.654 1.00 54.94 215 PHE A N 1
ATOM 1738 C CA . PHE A 1 215 ? 0.486 1.085 18.007 1.00 54.94 215 PHE A CA 1
ATOM 1739 C C . PHE A 1 215 ? -0.289 2.030 18.926 1.00 54.94 215 PHE A C 1
ATOM 1741 O O . PHE A 1 215 ? -0.188 3.258 18.785 1.00 54.94 215 PHE A O 1
ATOM 1748 N N . PRO A 1 216 ? -1.104 1.439 19.800 1.00 47.88 216 PRO A N 1
ATOM 1749 C CA . PRO A 1 216 ? -2.175 2.111 20.500 1.00 47.88 216 PRO A CA 1
ATOM 1750 C C . PRO A 1 216 ? -1.764 3.443 21.135 1.00 47.88 216 PRO A C 1
ATOM 1752 O O . PRO A 1 216 ? -0.716 3.571 21.776 1.00 47.88 216 PRO A O 1
ATOM 1755 N N . HIS A 1 217 ? -2.657 4.433 21.035 1.00 48.34 217 HIS A N 1
ATOM 1756 C CA . HIS A 1 217 ? -2.749 5.466 22.068 1.00 48.34 217 HIS A CA 1
ATOM 1757 C C . HIS A 1 217 ? -2.828 4.750 23.431 1.00 48.34 217 HIS A C 1
ATOM 1759 O O . HIS A 1 217 ? -3.431 3.690 23.473 1.00 48.34 217 HIS A O 1
ATOM 1765 N N . PRO A 1 218 ? -2.309 5.259 24.559 1.00 48.88 218 PRO A N 1
ATOM 1766 C CA . PRO A 1 218 ? -2.374 4.545 25.847 1.00 48.88 218 PRO A CA 1
ATOM 1767 C C . PRO A 1 218 ? -3.785 4.092 26.300 1.00 48.88 218 PRO A C 1
ATOM 1769 O O . PRO A 1 218 ? -3.893 3.333 27.256 1.00 48.88 218 PRO A O 1
ATOM 1772 N N . ALA A 1 219 ? -4.860 4.545 25.639 1.00 49.78 219 ALA A N 1
ATOM 1773 C CA . ALA A 1 219 ? -6.227 4.052 25.825 1.00 49.78 219 ALA A CA 1
ATOM 1774 C C . ALA A 1 219 ? -6.601 2.817 24.969 1.00 49.78 219 ALA A C 1
ATOM 1776 O O . ALA A 1 219 ? -7.537 2.096 25.314 1.00 49.78 219 ALA A O 1
ATOM 1777 N N . ASP A 1 220 ? -5.909 2.578 23.857 1.00 53.31 220 ASP A N 1
ATOM 1778 C CA . ASP A 1 220 ? -6.110 1.436 22.970 1.00 53.31 220 ASP A CA 1
ATOM 1779 C C . ASP A 1 220 ? -5.346 0.222 23.550 1.00 53.31 220 ASP A C 1
ATOM 1781 O O . ASP A 1 220 ? -4.203 0.320 23.988 1.00 53.31 220 ASP A O 1
ATOM 1785 N N . LYS A 1 221 ? -5.995 -0.944 23.620 1.00 56.41 221 LYS A N 1
ATOM 1786 C CA . LYS A 1 221 ? -5.527 -2.081 24.438 1.00 56.41 221 LYS A CA 1
ATOM 1787 C C . LYS A 1 221 ? -4.804 -3.184 23.659 1.00 56.41 221 LYS A C 1
ATOM 1789 O O . LYS A 1 221 ? -4.828 -4.317 24.119 1.00 56.41 221 LYS A O 1
ATOM 1794 N N . TYR A 1 222 ? -4.267 -2.953 22.463 1.00 59.56 222 TYR A N 1
ATOM 1795 C CA . TYR A 1 222 ? -3.637 -4.046 21.705 1.00 59.56 222 TYR A CA 1
ATOM 1796 C C . TYR A 1 222 ? -2.116 -3.995 21.754 1.00 59.56 222 TYR A C 1
ATOM 1798 O O . TYR A 1 222 ? -1.491 -3.011 21.378 1.00 59.56 222 TYR A O 1
ATOM 1806 N N . GLU A 1 223 ? -1.529 -5.081 22.235 1.00 62.50 223 GLU A N 1
ATOM 1807 C CA . GLU A 1 223 ? -0.087 -5.260 22.313 1.00 62.50 223 GLU A CA 1
ATOM 1808 C C . GLU A 1 223 ? 0.362 -6.064 21.097 1.00 62.50 223 GLU A C 1
ATOM 1810 O O . GLU A 1 223 ? -0.348 -6.940 20.602 1.00 62.50 223 GLU A O 1
ATOM 1815 N N . VAL A 1 224 ? 1.525 -5.729 20.561 1.00 63.72 224 VAL A N 1
ATOM 1816 C CA . VAL A 1 224 ? 2.144 -6.490 19.483 1.00 63.72 224 VAL A CA 1
ATOM 1817 C C . VAL A 1 224 ? 3.523 -6.849 19.979 1.00 63.72 224 VAL A C 1
ATOM 1819 O O . VAL A 1 224 ? 4.285 -5.959 20.339 1.00 63.72 224 VAL A O 1
ATOM 1822 N N . ASP A 1 225 ? 3.842 -8.131 19.950 1.00 63.94 225 ASP A N 1
ATOM 1823 C CA . ASP A 1 225 ? 5.182 -8.628 20.216 1.00 63.94 225 ASP A CA 1
ATOM 1824 C C . ASP A 1 225 ? 5.667 -9.386 18.995 1.00 63.94 225 ASP A C 1
ATOM 1826 O O . ASP A 1 225 ? 4.973 -10.177 18.348 1.00 63.94 225 ASP A O 1
ATOM 1830 N N . VAL A 1 226 ? 6.929 -9.145 18.697 1.00 62.78 226 VAL A N 1
ATOM 1831 C CA . VAL A 1 226 ? 7.647 -9.842 17.650 1.00 62.78 226 VAL A CA 1
ATOM 1832 C C . VAL A 1 226 ? 8.401 -10.982 18.317 1.00 62.78 226 VAL A C 1
ATOM 1834 O O . VAL A 1 226 ? 9.260 -10.733 19.163 1.00 62.78 226 VAL A O 1
ATOM 1837 N N . ILE A 1 227 ? 8.079 -12.226 17.955 1.00 63.97 227 ILE A N 1
ATOM 1838 C CA . ILE A 1 227 ? 8.680 -13.410 18.572 1.00 63.97 227 ILE A CA 1
ATOM 1839 C C . ILE A 1 227 ? 9.488 -14.192 17.536 1.00 63.97 227 ILE A C 1
ATOM 1841 O O . ILE A 1 227 ? 9.009 -14.565 16.463 1.00 63.97 227 ILE A O 1
ATOM 1845 N N . LEU A 1 228 ? 10.737 -14.480 17.896 1.00 58.00 228 LEU A N 1
ATOM 1846 C CA . LEU A 1 228 ? 11.561 -15.463 17.207 1.00 58.00 228 LEU A CA 1
ATOM 1847 C C . LEU A 1 228 ? 11.137 -16.859 17.665 1.00 58.00 228 LEU A C 1
ATOM 1849 O O . LEU A 1 228 ? 11.136 -17.123 18.865 1.00 58.00 228 LEU A O 1
ATOM 1853 N N . THR A 1 229 ? 10.806 -17.752 16.735 1.00 58.22 229 THR A N 1
ATOM 1854 C CA . THR A 1 229 ? 10.561 -19.156 17.090 1.00 58.22 229 THR A CA 1
ATOM 1855 C C . THR A 1 229 ? 11.814 -19.952 16.742 1.00 58.22 229 THR A C 1
ATOM 1857 O O . THR A 1 229 ? 12.179 -20.039 15.569 1.00 58.22 229 THR A O 1
ATOM 1860 N N . ASP A 1 230 ? 12.495 -20.491 17.755 1.00 50.34 230 ASP A N 1
ATOM 1861 C CA . ASP A 1 230 ? 13.811 -21.134 17.604 1.00 50.34 230 ASP A CA 1
ATOM 1862 C C . ASP A 1 230 ? 13.766 -22.451 16.803 1.00 50.34 230 ASP A C 1
ATOM 1864 O O . ASP A 1 230 ? 14.730 -22.786 16.117 1.00 50.34 230 ASP A O 1
ATOM 1868 N N . ASP A 1 231 ? 12.632 -23.158 16.803 1.00 54.41 231 ASP A N 1
ATOM 1869 C CA . ASP A 1 231 ? 12.552 -24.547 16.319 1.00 54.41 231 ASP A CA 1
ATOM 1870 C C . ASP A 1 231 ? 12.477 -24.721 14.791 1.00 54.41 231 ASP A C 1
ATOM 1872 O O . ASP A 1 231 ? 12.533 -25.844 14.295 1.00 54.41 231 ASP A O 1
ATOM 1876 N N . SER A 1 232 ? 12.337 -23.647 14.004 1.00 50.97 232 SER A N 1
ATOM 1877 C CA . SER A 1 232 ? 12.182 -23.791 12.541 1.00 50.97 232 SER A CA 1
ATOM 1878 C C . SER A 1 232 ? 12.743 -22.660 11.684 1.00 50.97 232 SER A C 1
ATOM 1880 O O . SER A 1 232 ? 12.487 -22.647 10.484 1.00 50.97 232 SER A O 1
ATOM 1882 N N . ALA A 1 233 ? 13.472 -21.699 12.265 1.00 54.53 233 ALA A N 1
ATOM 1883 C CA . ALA A 1 233 ? 13.863 -20.456 11.581 1.00 54.53 233 ALA A CA 1
ATOM 1884 C C . ALA A 1 233 ? 12.679 -19.700 10.931 1.00 54.53 233 ALA A C 1
ATOM 1886 O O . ALA A 1 233 ? 12.886 -18.773 10.156 1.00 54.53 233 ALA A O 1
ATOM 1887 N N . LYS A 1 234 ? 11.434 -20.065 11.274 1.00 64.56 234 LYS A N 1
ATOM 1888 C CA . LYS A 1 234 ? 10.223 -19.381 10.838 1.00 64.56 234 LYS A CA 1
ATOM 1889 C C . LYS A 1 234 ? 9.900 -18.318 11.855 1.00 64.56 234 LYS A C 1
ATOM 1891 O O . LYS A 1 234 ? 9.524 -18.586 12.998 1.00 64.56 234 LYS A O 1
ATOM 1896 N N . TYR A 1 235 ? 10.063 -17.090 11.425 1.00 69.75 235 TYR A N 1
ATOM 1897 C CA . TYR A 1 235 ? 9.794 -15.949 12.261 1.00 69.75 235 TYR A CA 1
ATOM 1898 C C . TYR A 1 235 ? 8.314 -15.570 12.199 1.00 69.75 235 TYR A C 1
ATOM 1900 O O . TYR A 1 235 ? 7.661 -15.756 11.168 1.00 69.75 235 TYR A O 1
ATOM 1908 N N . CYS A 1 236 ? 7.773 -15.062 13.308 1.00 78.25 236 CYS A N 1
ATOM 1909 C CA . CYS A 1 236 ? 6.375 -14.661 13.377 1.00 78.25 236 CYS A CA 1
ATOM 1910 C C . CYS A 1 236 ? 6.165 -13.387 14.190 1.00 78.25 236 CYS A C 1
ATOM 1912 O O . CYS A 1 236 ? 6.986 -12.993 15.020 1.00 78.25 236 CYS A O 1
ATOM 1914 N N . ILE A 1 237 ? 5.035 -12.741 13.943 1.00 80.94 237 ILE A N 1
ATOM 1915 C CA . ILE A 1 237 ? 4.552 -11.623 14.742 1.00 80.94 237 ILE A CA 1
ATOM 1916 C C . ILE A 1 237 ? 3.283 -12.064 15.427 1.00 80.94 237 ILE A C 1
ATOM 1918 O O . ILE A 1 237 ? 2.380 -12.599 14.783 1.00 80.94 237 ILE A O 1
ATOM 1922 N N . LYS A 1 238 ? 3.231 -11.821 16.731 1.00 83.69 238 LYS A N 1
ATOM 1923 C CA . LYS A 1 238 ? 2.071 -12.089 17.559 1.00 83.69 238 LYS A CA 1
ATOM 1924 C C . LYS A 1 238 ? 1.380 -10.765 17.863 1.00 83.69 238 LYS A C 1
ATOM 1926 O O . LYS A 1 238 ? 1.999 -9.811 18.325 1.00 83.69 238 LYS A O 1
ATOM 1931 N N . ILE A 1 239 ? 0.095 -10.689 17.549 1.00 83.88 239 ILE A N 1
ATOM 1932 C CA . ILE A 1 239 ? -0.743 -9.519 17.810 1.00 83.88 239 ILE A CA 1
ATOM 1933 C C . ILE A 1 239 ? -1.787 -9.923 18.846 1.00 83.88 239 ILE A C 1
ATOM 1935 O O . ILE A 1 239 ? -2.679 -10.733 18.572 1.00 83.88 239 ILE A O 1
ATOM 1939 N N . TRP A 1 240 ? -1.676 -9.346 20.039 1.00 83.06 240 TRP A N 1
ATOM 1940 C CA . TRP A 1 240 ? -2.671 -9.452 21.096 1.00 83.06 240 TRP A CA 1
ATOM 1941 C C . TRP A 1 240 ? -3.826 -8.503 20.800 1.00 83.06 240 TRP A C 1
ATOM 1943 O O . TRP A 1 240 ? -3.634 -7.416 20.263 1.00 83.06 240 TRP A O 1
ATOM 1953 N N . ASN A 1 241 ? -5.045 -8.896 21.172 1.00 83.12 241 ASN A N 1
ATOM 1954 C CA . ASN A 1 241 ? -6.254 -8.089 20.966 1.00 83.12 241 ASN A CA 1
ATOM 1955 C C . ASN A 1 241 ? -6.447 -7.641 19.506 1.00 83.12 241 ASN A C 1
ATOM 1957 O O . ASN A 1 241 ? -6.866 -6.514 19.226 1.00 83.12 241 ASN A O 1
ATOM 1961 N N . TRP A 1 242 ? -6.199 -8.564 18.573 1.00 87.94 242 TRP A N 1
ATOM 1962 C CA . TRP A 1 242 ? -6.348 -8.352 17.133 1.00 87.94 242 TRP A CA 1
ATOM 1963 C C . TRP A 1 242 ? -7.734 -7.800 16.747 1.00 87.94 242 TRP A C 1
ATOM 1965 O O . TRP A 1 242 ? -7.832 -6.987 15.835 1.00 87.94 242 TRP A O 1
ATOM 1975 N N . LYS A 1 243 ? -8.811 -8.143 17.470 1.00 88.44 243 LYS A N 1
ATOM 1976 C CA . LYS A 1 243 ? -10.159 -7.591 17.217 1.00 88.44 243 LYS A CA 1
ATOM 1977 C C . LYS A 1 243 ? -10.203 -6.067 17.356 1.00 88.44 243 LYS A C 1
ATOM 1979 O O . LYS A 1 243 ? -10.802 -5.391 16.524 1.00 88.44 243 LYS A O 1
ATOM 1984 N N . SER A 1 244 ? -9.534 -5.515 18.370 1.00 84.81 244 SER A N 1
ATOM 1985 C CA . SER A 1 244 ? -9.443 -4.063 18.576 1.00 84.81 244 SER A CA 1
ATOM 1986 C C . SER A 1 244 ? -8.682 -3.390 17.437 1.00 84.81 244 SER A C 1
ATOM 1988 O O . SER A 1 244 ? -9.115 -2.350 16.942 1.00 84.81 244 SER A O 1
ATOM 1990 N N . MET A 1 245 ? -7.592 -4.018 16.985 1.00 86.44 245 MET A N 1
ATOM 1991 C CA . MET A 1 245 ? -6.828 -3.581 15.817 1.00 86.44 245 MET A CA 1
ATOM 1992 C C . MET A 1 245 ? -7.712 -3.539 14.558 1.00 86.44 245 MET A C 1
ATOM 1994 O O . MET A 1 245 ? -7.774 -2.510 13.885 1.00 86.44 245 MET A O 1
ATOM 1998 N N . MET A 1 246 ? -8.463 -4.611 14.280 1.00 90.31 246 MET A N 1
ATOM 1999 C CA . MET A 1 246 ? -9.374 -4.694 13.130 1.00 90.31 246 MET A CA 1
ATOM 2000 C C . MET A 1 246 ? -10.473 -3.627 13.188 1.00 90.31 246 MET A C 1
ATOM 2002 O O . MET A 1 246 ? -10.702 -2.912 12.215 1.00 90.31 246 MET A O 1
ATOM 2006 N N . ILE A 1 247 ? -11.138 -3.465 14.335 1.00 89.06 247 ILE A N 1
ATOM 2007 C CA . ILE A 1 247 ? -12.192 -2.454 14.507 1.00 89.06 247 ILE A CA 1
ATOM 2008 C C . ILE A 1 247 ? -11.631 -1.044 14.311 1.00 89.06 247 ILE A C 1
ATOM 2010 O O . ILE A 1 247 ? -12.273 -0.212 13.665 1.00 89.06 247 ILE A O 1
ATOM 2014 N N . GLN A 1 248 ? -10.439 -0.760 14.844 1.00 87.12 248 GLN A N 1
ATOM 2015 C CA . GLN A 1 248 ? -9.779 0.522 14.627 1.00 87.12 248 GLN A CA 1
ATOM 2016 C C . GLN A 1 248 ? -9.513 0.739 13.139 1.00 87.12 248 GLN A C 1
ATOM 2018 O O . GLN A 1 248 ? -9.880 1.787 12.617 1.00 87.12 248 GLN A O 1
ATOM 2023 N N . PHE A 1 249 ? -8.970 -0.255 12.439 1.00 91.94 249 PHE A N 1
ATOM 2024 C CA . PHE A 1 249 ? -8.745 -0.181 10.999 1.00 91.94 249 PHE A CA 1
ATOM 2025 C C . PHE A 1 249 ? -10.036 0.135 10.220 1.00 91.94 249 PHE A C 1
ATOM 2027 O O . PHE A 1 249 ? -10.082 1.098 9.452 1.00 91.94 249 PHE A O 1
ATOM 2034 N N . LEU A 1 250 ? -11.127 -0.585 10.497 1.00 93.31 250 LEU A N 1
ATOM 2035 C CA . LEU A 1 250 ? -12.426 -0.364 9.851 1.00 93.31 250 LEU A CA 1
ATOM 2036 C C . LEU A 1 250 ? -13.008 1.027 10.154 1.00 93.31 250 LEU A C 1
ATOM 2038 O O . LEU A 1 250 ? -13.592 1.669 9.279 1.00 93.31 250 LEU A O 1
ATOM 2042 N N . ARG A 1 251 ? -12.820 1.543 11.379 1.00 92.31 251 ARG A N 1
ATOM 2043 C CA . ARG A 1 251 ? -13.214 2.919 11.739 1.00 92.31 251 ARG A CA 1
ATOM 2044 C C . ARG A 1 251 ? -12.470 3.946 10.893 1.00 92.31 251 ARG A C 1
ATOM 2046 O O . ARG A 1 251 ? -13.049 4.971 10.529 1.00 92.31 251 ARG A O 1
ATOM 2053 N N . ILE A 1 252 ? -11.204 3.681 10.580 1.00 92.31 252 ILE A N 1
ATOM 2054 C CA . ILE A 1 252 ? -10.380 4.575 9.772 1.00 92.31 252 ILE A CA 1
ATOM 2055 C C . ILE A 1 252 ? -10.825 4.555 8.311 1.00 92.31 252 ILE A C 1
ATOM 2057 O O . ILE A 1 252 ? -11.034 5.628 7.749 1.00 92.31 252 ILE A O 1
ATOM 2061 N N . GLU A 1 253 ? -11.042 3.382 7.715 1.00 94.88 253 GLU A N 1
ATOM 2062 C CA . GLU A 1 253 ? -11.540 3.288 6.334 1.00 94.88 253 GLU A CA 1
ATOM 2063 C C . GLU A 1 253 ? -12.927 3.939 6.187 1.00 94.88 253 GLU A C 1
ATOM 2065 O O . GLU A 1 253 ? -13.129 4.767 5.296 1.00 94.88 253 GLU A O 1
ATOM 2070 N N . ARG A 1 254 ? -13.847 3.715 7.140 1.00 94.50 254 ARG A N 1
ATOM 2071 C CA . ARG A 1 254 ? -15.139 4.430 7.197 1.00 94.50 254 ARG A CA 1
ATOM 2072 C C . ARG A 1 254 ? -14.949 5.948 7.257 1.00 94.50 254 ARG A C 1
ATOM 2074 O O . ARG A 1 254 ? -15.669 6.692 6.590 1.00 94.50 254 ARG A O 1
ATOM 2081 N N . ALA A 1 255 ? -13.997 6.432 8.056 1.00 93.94 255 ALA A N 1
ATOM 2082 C CA . ALA A 1 255 ? -13.713 7.861 8.166 1.00 93.94 255 ALA A CA 1
ATOM 2083 C C . ALA A 1 255 ? -13.140 8.443 6.864 1.00 93.94 255 ALA A C 1
ATOM 2085 O O . ALA A 1 255 ? -13.491 9.565 6.501 1.00 93.94 255 ALA A O 1
ATOM 2086 N N . ILE A 1 256 ? -12.302 7.688 6.147 1.00 95.19 256 ILE A N 1
ATOM 2087 C CA . ILE A 1 256 ? -11.745 8.086 4.848 1.00 95.19 256 ILE A CA 1
ATOM 2088 C C . ILE A 1 256 ? -12.854 8.172 3.803 1.00 95.19 256 ILE A C 1
ATOM 2090 O O . ILE A 1 256 ? -12.973 9.209 3.151 1.00 95.19 256 ILE A O 1
ATOM 2094 N N . ARG A 1 257 ? -13.720 7.156 3.706 1.00 95.56 257 ARG A N 1
ATOM 2095 C CA . ARG A 1 257 ? -14.892 7.188 2.822 1.00 95.56 257 ARG A CA 1
ATOM 2096 C C . ARG A 1 257 ? -15.779 8.400 3.106 1.00 95.56 257 ARG A C 1
ATOM 2098 O O . ARG A 1 257 ? -16.049 9.188 2.203 1.00 95.56 257 ARG A O 1
ATOM 2105 N N . ARG A 1 258 ? -16.185 8.601 4.364 1.00 95.31 258 ARG A N 1
ATOM 2106 C CA . ARG A 1 258 ? -17.004 9.762 4.756 1.00 95.31 258 ARG A CA 1
ATOM 2107 C C . ARG A 1 258 ? -16.320 11.079 4.410 1.00 95.31 258 ARG A C 1
ATOM 2109 O O . ARG A 1 258 ? -16.982 12.025 3.994 1.00 95.31 258 ARG A O 1
ATOM 2116 N N . LYS A 1 259 ? -14.993 11.154 4.566 1.00 95.50 259 LYS A N 1
ATOM 2117 C CA . LYS A 1 259 ? -14.233 12.348 4.194 1.00 95.50 259 LYS A CA 1
ATOM 2118 C C . LYS A 1 259 ? -14.305 12.598 2.692 1.00 95.50 259 LYS A C 1
ATOM 2120 O O . LYS A 1 259 ? -14.597 13.724 2.309 1.00 95.50 259 LYS A O 1
ATOM 2125 N N . MET A 1 260 ? -14.130 11.559 1.877 1.00 94.81 260 MET A N 1
ATOM 2126 C CA . MET A 1 260 ? -14.279 11.636 0.424 1.00 94.81 260 MET A CA 1
ATOM 2127 C C . MET A 1 260 ? -15.691 12.089 0.021 1.00 94.81 260 MET A C 1
ATOM 2129 O O . MET A 1 260 ? -15.842 12.958 -0.832 1.00 94.81 260 MET A O 1
ATOM 2133 N N . GLU A 1 261 ? -16.740 11.561 0.651 1.00 94.88 261 GLU A N 1
ATOM 2134 C CA . GLU A 1 261 ? -18.120 11.994 0.389 1.00 94.88 261 GLU A CA 1
ATOM 2135 C C . GLU A 1 261 ? -18.326 13.482 0.726 1.00 94.88 261 GLU A C 1
ATOM 2137 O O . GLU A 1 261 ? -18.878 14.233 -0.079 1.00 94.88 261 GLU A O 1
ATOM 2142 N N . GLN A 1 262 ? -17.819 13.932 1.878 1.00 94.69 262 GLN A N 1
ATOM 2143 C CA . GLN A 1 262 ? -17.920 15.325 2.332 1.00 94.69 262 GLN A CA 1
ATOM 2144 C C . GLN A 1 262 ? -17.139 16.308 1.452 1.00 94.69 262 GLN A C 1
ATOM 2146 O O . GLN A 1 262 ? -17.534 17.465 1.328 1.00 94.69 262 GLN A O 1
ATOM 2151 N N . THR A 1 263 ? -16.014 15.883 0.872 1.00 93.50 263 THR A N 1
ATOM 2152 C CA . THR A 1 263 ? -15.108 16.764 0.119 1.00 93.50 263 THR A CA 1
ATOM 2153 C C . THR A 1 263 ? -15.211 16.613 -1.392 1.00 93.50 263 THR A C 1
ATOM 2155 O O . THR A 1 263 ? -14.380 17.170 -2.102 1.00 93.50 263 THR A O 1
ATOM 2158 N N . LYS A 1 264 ? -16.244 15.929 -1.897 1.00 92.12 264 LYS A N 1
ATOM 2159 C CA . LYS A 1 264 ? -16.425 15.626 -3.326 1.00 92.12 264 LYS A CA 1
ATOM 2160 C C . LYS A 1 264 ? -16.369 16.853 -4.248 1.00 92.12 264 LYS A C 1
ATOM 2162 O O . LYS A 1 264 ? -15.944 16.732 -5.391 1.00 92.12 264 LYS A O 1
ATOM 2167 N N . LEU A 1 265 ? -16.820 18.013 -3.768 1.00 92.75 265 LEU A N 1
ATOM 2168 C CA . LEU A 1 265 ? -16.848 19.269 -4.531 1.00 92.75 265 LEU A CA 1
ATOM 2169 C C . LEU A 1 265 ? -15.635 20.171 -4.271 1.00 92.75 265 LEU A C 1
ATOM 2171 O O . LEU A 1 265 ? -15.504 21.218 -4.902 1.00 92.75 265 LEU A O 1
ATOM 2175 N N . ASN A 1 266 ? -14.763 19.801 -3.334 1.00 92.56 266 ASN A N 1
ATOM 2176 C CA . ASN A 1 266 ? -13.614 20.624 -2.999 1.00 92.56 266 ASN A CA 1
ATOM 2177 C C . ASN A 1 266 ? -12.508 20.429 -4.046 1.00 92.56 266 ASN A C 1
ATOM 2179 O O . ASN A 1 266 ? -12.284 19.300 -4.496 1.00 92.56 266 ASN A O 1
ATOM 2183 N N . PRO A 1 267 ? -11.768 21.493 -4.408 1.00 93.31 267 PRO A N 1
ATOM 2184 C CA . PRO A 1 267 ? -10.560 21.326 -5.207 1.00 93.31 267 PRO A CA 1
ATOM 2185 C C . PRO A 1 267 ? -9.581 20.421 -4.454 1.00 93.31 267 PRO A C 1
ATOM 2187 O O . PRO A 1 267 ? -9.577 20.412 -3.229 1.00 93.31 267 PRO A O 1
ATOM 2190 N N . CYS A 1 268 ? -8.772 19.642 -5.168 1.00 91.75 268 CYS A N 1
ATOM 2191 C CA . CYS A 1 268 ? -7.782 18.742 -4.568 1.00 91.75 268 CYS A CA 1
ATOM 2192 C C . CYS A 1 268 ? -6.388 19.369 -4.658 1.00 91.75 268 CYS A C 1
ATOM 2194 O O . CYS A 1 268 ? -6.080 20.017 -5.657 1.00 91.75 268 CYS A O 1
ATOM 2196 N N . THR A 1 269 ? -5.551 19.174 -3.637 1.00 91.19 269 THR A N 1
ATOM 2197 C CA . THR A 1 269 ? -4.134 19.570 -3.698 1.00 91.19 269 THR A CA 1
ATOM 2198 C C . THR A 1 269 ? -3.311 18.504 -4.419 1.00 91.19 269 THR A C 1
ATOM 2200 O O . THR A 1 269 ? -2.522 18.841 -5.294 1.00 91.19 269 THR A O 1
ATOM 2203 N N . PHE A 1 270 ? -3.518 17.226 -4.082 1.00 90.62 270 PHE A N 1
ATOM 2204 C CA . PHE A 1 270 ? -2.789 16.108 -4.686 1.00 90.62 270 PHE A CA 1
ATOM 2205 C C . PHE A 1 270 ? -3.731 15.219 -5.499 1.00 90.62 270 PHE A C 1
ATOM 2207 O O . PHE A 1 270 ? -3.738 15.231 -6.726 1.00 90.62 270 PHE A O 1
ATOM 2214 N N . SER A 1 271 ? -4.603 14.492 -4.808 1.00 92.38 271 SER A N 1
ATOM 2215 C CA . SER A 1 271 ? -5.727 13.770 -5.396 1.00 92.38 271 SER A CA 1
ATOM 2216 C C . SER A 1 271 ? -6.817 13.624 -4.345 1.00 92.38 271 SER A C 1
ATOM 2218 O O . SER A 1 271 ? -6.549 13.688 -3.147 1.00 92.38 271 SER A O 1
ATOM 2220 N N . HIS A 1 272 ? -8.061 13.403 -4.763 1.00 93.44 272 HIS A N 1
ATOM 2221 C CA . HIS A 1 272 ? -9.179 13.347 -3.820 1.00 93.44 272 HIS A CA 1
ATOM 2222 C C . HIS A 1 272 ? -9.015 12.247 -2.752 1.00 93.44 272 HIS A C 1
ATOM 2224 O O . HIS A 1 272 ? -9.302 12.460 -1.570 1.00 93.44 272 HIS A O 1
ATOM 2230 N N . LYS A 1 273 ? -8.505 11.076 -3.159 1.00 93.62 273 LYS A N 1
ATOM 2231 C CA . LYS A 1 273 ? -8.220 9.956 -2.252 1.00 93.62 273 LYS A CA 1
ATOM 2232 C C . LYS A 1 273 ? -7.028 10.282 -1.350 1.00 93.62 273 LYS A C 1
ATOM 2234 O O . LYS A 1 273 ? -7.132 10.124 -0.139 1.00 93.62 273 LYS A O 1
ATOM 2239 N N . GLU A 1 274 ? -5.932 10.789 -1.910 1.00 95.06 274 GLU A N 1
ATOM 2240 C CA . GLU A 1 274 ? -4.717 11.112 -1.153 1.00 95.06 274 GLU A CA 1
ATOM 2241 C C . GLU A 1 274 ? -4.942 12.227 -0.125 1.00 95.06 274 GLU A C 1
ATOM 2243 O O . GLU A 1 274 ? -4.540 12.077 1.028 1.00 95.06 274 GLU A O 1
ATOM 2248 N N . ASP A 1 275 ? -5.659 13.294 -0.488 1.00 95.75 275 ASP A N 1
ATOM 2249 C CA . ASP A 1 275 ? -6.031 14.382 0.423 1.00 95.75 275 ASP A CA 1
ATOM 2250 C C . ASP A 1 275 ? -6.901 13.859 1.576 1.00 95.75 275 ASP A C 1
ATOM 2252 O O . ASP A 1 275 ? -6.708 14.236 2.733 1.00 95.75 275 ASP A O 1
ATOM 2256 N N . SER A 1 276 ? -7.832 12.944 1.290 1.00 95.94 276 SER A N 1
ATOM 2257 C CA . SER A 1 276 ? -8.682 12.326 2.315 1.00 95.94 276 SER A CA 1
ATOM 2258 C C . SER A 1 276 ? -7.867 11.463 3.281 1.00 95.94 276 SER A C 1
ATOM 2260 O O . SER A 1 276 ? -8.041 11.564 4.498 1.00 95.94 276 SER A O 1
ATOM 2262 N N . VAL A 1 277 ? -6.924 10.670 2.765 1.00 95.31 277 VAL A N 1
ATOM 2263 C CA . VAL A 1 277 ? -6.013 9.856 3.585 1.00 95.31 277 VAL A CA 1
ATOM 2264 C C . VAL A 1 277 ? -5.095 10.743 4.425 1.00 95.31 277 VAL A C 1
ATOM 2266 O O . VAL A 1 277 ? -5.019 10.540 5.638 1.00 95.31 277 VAL A O 1
ATOM 2269 N N . ARG A 1 278 ? -4.461 11.767 3.830 1.00 94.81 278 ARG A N 1
ATOM 2270 C CA . ARG A 1 278 ? -3.641 12.749 4.560 1.00 94.81 278 ARG A CA 1
ATOM 2271 C C . ARG A 1 278 ? -4.437 13.405 5.681 1.00 94.81 278 ARG A C 1
ATOM 2273 O O . ARG A 1 278 ? -3.950 13.495 6.803 1.00 94.81 278 ARG A O 1
ATOM 2280 N N . ALA A 1 279 ? -5.675 13.822 5.422 1.00 94.94 279 ALA A N 1
ATOM 2281 C CA . ALA A 1 279 ? -6.512 14.475 6.425 1.00 94.94 279 ALA A CA 1
ATOM 2282 C C . ALA A 1 279 ? -6.770 13.586 7.648 1.00 94.94 279 ALA A C 1
ATOM 2284 O O . ALA A 1 279 ? -6.602 14.029 8.789 1.00 94.94 279 ALA A O 1
ATOM 2285 N N . ILE A 1 280 ? -7.158 12.330 7.416 1.00 94.00 280 ILE A N 1
ATOM 2286 C CA . ILE A 1 280 ? -7.415 11.369 8.491 1.00 94.00 280 ILE A CA 1
ATOM 2287 C C . ILE A 1 280 ? -6.116 11.028 9.227 1.00 94.00 280 ILE A C 1
ATOM 2289 O O . ILE A 1 280 ? -6.081 11.068 10.458 1.00 94.00 280 ILE A O 1
ATOM 2293 N N . ARG A 1 281 ? -5.023 10.810 8.492 1.00 91.00 281 ARG A N 1
ATOM 2294 C CA . ARG A 1 281 ? -3.696 10.542 9.051 1.00 91.00 281 ARG A CA 1
ATOM 2295 C C . ARG A 1 281 ? -3.201 11.683 9.942 1.00 91.00 281 ARG A C 1
ATOM 2297 O O . ARG A 1 281 ? -2.817 11.427 11.083 1.00 91.00 281 ARG A O 1
ATOM 2304 N N . ARG A 1 282 ? -3.253 12.938 9.475 1.00 90.94 282 ARG A N 1
ATOM 2305 C CA . ARG A 1 282 ? -2.886 14.137 10.256 1.00 90.94 282 ARG A CA 1
ATOM 2306 C C . ARG A 1 282 ? -3.741 14.262 11.516 1.00 90.94 282 ARG A C 1
ATOM 2308 O O . ARG A 1 282 ? -3.195 14.480 12.596 1.00 90.94 282 ARG A O 1
ATOM 2315 N N . SER A 1 283 ? -5.058 14.049 11.406 1.00 89.75 283 SER A N 1
ATOM 2316 C CA . SER A 1 283 ? -5.974 14.077 12.558 1.00 89.75 283 SER A CA 1
ATOM 2317 C C . SER A 1 283 ? -5.606 13.029 13.609 1.00 89.75 283 SER A C 1
ATOM 2319 O O . SER A 1 283 ? -5.569 13.333 14.799 1.00 89.75 283 SER A O 1
ATOM 2321 N N . GLN A 1 284 ? -5.257 11.816 13.182 1.00 85.25 284 GLN A N 1
ATOM 2322 C CA . GLN A 1 284 ? -4.794 10.769 14.089 1.00 85.25 284 GLN A CA 1
ATOM 2323 C C . GLN A 1 284 ? -3.455 11.105 14.741 1.00 85.25 284 GLN A C 1
ATOM 2325 O O . GLN A 1 284 ? -3.274 10.798 15.914 1.00 85.25 284 GLN A O 1
ATOM 2330 N N . ILE A 1 285 ? -2.505 11.722 14.013 1.00 83.94 285 ILE A N 1
ATOM 2331 C CA . ILE A 1 285 ? -1.209 12.101 14.618 1.00 83.94 285 ILE A CA 1
ATOM 2332 C C . ILE A 1 285 ? -1.503 13.097 15.726 1.00 83.94 285 ILE A C 1
ATOM 2334 O O . ILE A 1 285 ? -1.094 12.896 16.860 1.00 83.94 285 ILE A O 1
ATOM 2338 N N . GLN A 1 286 ? -2.297 14.118 15.413 1.00 85.00 286 GLN A N 1
ATOM 2339 C CA . GLN A 1 286 ? -2.653 15.158 16.362 1.00 85.00 286 GLN A CA 1
ATOM 2340 C C . GLN A 1 286 ? -3.358 14.614 17.615 1.00 85.00 286 GLN A C 1
ATOM 2342 O O . GLN A 1 286 ? -3.063 15.085 18.708 1.00 85.00 286 GLN A O 1
ATOM 2347 N N . ARG A 1 287 ? -4.250 13.622 17.479 1.00 82.81 287 ARG A N 1
ATOM 2348 C CA . ARG A 1 287 ? -4.947 12.985 18.617 1.00 82.81 287 ARG A CA 1
ATOM 2349 C C . ARG A 1 287 ? -4.014 12.192 19.534 1.00 82.81 287 ARG A C 1
ATOM 2351 O O . ARG A 1 287 ? -4.280 12.102 20.726 1.00 82.81 287 ARG A O 1
ATOM 2358 N N . ASN A 1 288 ? -2.926 11.646 18.994 1.00 78.62 288 ASN A N 1
ATOM 2359 C CA . ASN A 1 288 ? -1.977 10.833 19.756 1.00 78.62 288 ASN A CA 1
ATOM 2360 C C . ASN A 1 288 ? -0.869 11.656 20.434 1.00 78.62 288 ASN A C 1
ATOM 2362 O O . ASN A 1 288 ? -0.066 11.096 21.180 1.00 78.62 288 ASN A O 1
ATOM 2366 N N . LEU A 1 289 ? -0.812 12.965 20.180 1.00 81.62 289 LEU A N 1
ATOM 2367 C CA . LEU A 1 289 ? 0.170 13.875 20.762 1.00 81.62 289 LEU A CA 1
ATOM 2368 C C . LEU A 1 289 ? -0.356 14.477 22.073 1.00 81.62 289 LEU A C 1
ATOM 2370 O O . LEU A 1 289 ? -1.483 14.962 22.142 1.00 81.62 289 LEU A O 1
ATOM 2374 N N . ASP A 1 290 ? 0.482 14.482 23.109 1.00 82.94 290 ASP A N 1
ATOM 2375 C CA . ASP A 1 290 ? 0.176 15.057 24.417 1.00 82.94 290 ASP A CA 1
ATOM 2376 C C . ASP A 1 290 ? 0.449 16.573 24.400 1.00 82.94 290 ASP A C 1
ATOM 2378 O O . ASP A 1 290 ? 1.607 16.997 24.302 1.00 82.94 290 ASP A O 1
ATOM 2382 N N . PRO A 1 291 ? -0.579 17.430 24.542 1.00 84.31 291 PRO A N 1
ATOM 2383 C CA . PRO A 1 291 ? -0.407 18.872 24.474 1.00 84.31 291 PRO A CA 1
ATOM 2384 C C . PRO A 1 291 ? 0.433 19.436 25.622 1.00 84.31 291 PRO A C 1
ATOM 2386 O O . PRO A 1 291 ? 0.809 20.598 25.537 1.00 84.31 291 PRO A O 1
ATOM 2389 N N . GLN A 1 292 ? 0.746 18.681 26.680 1.00 87.50 292 GLN A N 1
ATOM 2390 C CA . GLN A 1 292 ? 1.612 19.147 27.768 1.00 87.50 292 GLN A CA 1
ATOM 2391 C C . GLN A 1 292 ? 3.103 18.957 27.464 1.00 87.50 292 GLN A C 1
ATOM 2393 O O . GLN A 1 292 ? 3.939 19.725 27.951 1.00 87.50 292 GLN A O 1
ATOM 2398 N N . ARG A 1 293 ? 3.465 18.006 26.595 1.00 84.50 293 ARG A N 1
ATOM 2399 C CA . ARG A 1 293 ? 4.867 17.716 26.263 1.00 84.50 293 ARG A CA 1
ATOM 2400 C C . ARG A 1 293 ? 5.416 18.708 25.240 1.00 84.50 293 ARG A C 1
ATOM 2402 O O . ARG A 1 293 ? 4.825 18.951 24.192 1.00 84.50 293 ARG A O 1
ATOM 2409 N N . ARG A 1 294 ? 6.609 19.259 25.500 1.00 85.50 294 ARG A N 1
ATOM 2410 C CA . ARG A 1 294 ? 7.260 20.258 24.623 1.00 85.50 294 ARG A CA 1
ATOM 2411 C C . ARG A 1 294 ? 7.474 19.753 23.190 1.00 85.50 294 ARG A C 1
ATOM 2413 O O . ARG A 1 294 ? 7.278 20.517 22.248 1.00 85.50 294 ARG A O 1
ATOM 2420 N N . GLN A 1 295 ? 7.874 18.493 23.028 1.00 80.38 295 GLN A N 1
ATOM 2421 C CA . GLN A 1 295 ? 8.117 17.894 21.712 1.00 80.38 295 GLN A CA 1
ATOM 2422 C C . GLN A 1 295 ? 6.817 17.680 20.923 1.00 80.38 295 GLN A C 1
ATOM 2424 O O . GLN A 1 295 ? 6.757 17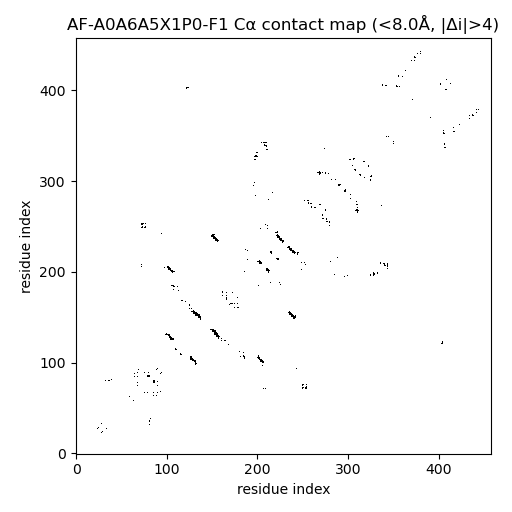.931 19.720 1.00 80.38 295 GLN A O 1
ATOM 2429 N N . ASP A 1 296 ? 5.747 17.309 21.616 1.00 82.94 296 ASP A N 1
ATOM 2430 C CA . ASP A 1 296 ? 4.431 17.106 21.018 1.00 82.94 296 ASP A CA 1
ATOM 2431 C C . ASP A 1 296 ? 3.811 18.447 20.615 1.00 82.94 296 ASP A C 1
ATOM 2433 O O . ASP A 1 296 ? 3.307 18.568 19.504 1.00 82.94 296 ASP A O 1
ATOM 2437 N N . LYS A 1 297 ? 3.968 19.503 21.429 1.00 84.19 297 LYS A N 1
ATOM 2438 C CA . LYS A 1 297 ? 3.611 20.883 21.042 1.00 84.19 297 LYS A CA 1
ATOM 2439 C C . LYS A 1 297 ? 4.299 21.314 19.744 1.00 84.19 297 LYS A C 1
ATOM 2441 O O . LYS A 1 297 ? 3.650 21.901 18.880 1.00 84.19 297 LYS A O 1
ATOM 2446 N N . ARG A 1 298 ? 5.598 21.017 19.594 1.00 82.94 298 ARG A N 1
ATOM 2447 C CA . ARG A 1 298 ? 6.349 21.300 18.356 1.00 82.94 298 ARG A CA 1
ATOM 2448 C C . ARG A 1 298 ? 5.778 20.535 17.168 1.00 82.94 298 ARG A C 1
ATOM 2450 O O . ARG A 1 298 ? 5.585 21.127 16.116 1.00 82.94 298 ARG A O 1
ATOM 2457 N N . THR A 1 299 ? 5.459 19.259 17.354 1.00 82.19 299 THR A N 1
ATOM 2458 C CA . THR A 1 299 ? 4.877 18.419 16.298 1.00 82.19 299 THR A CA 1
ATOM 2459 C C . THR A 1 299 ? 3.471 18.896 15.916 1.00 82.19 299 THR A C 1
ATOM 2461 O O . THR A 1 299 ? 3.168 19.012 14.736 1.00 82.19 299 THR A O 1
ATOM 2464 N N . ILE A 1 300 ? 2.632 19.276 16.889 1.00 85.75 300 ILE A N 1
ATOM 2465 C CA . ILE A 1 300 ? 1.311 19.886 16.652 1.00 85.75 300 ILE A CA 1
ATOM 2466 C C . ILE A 1 300 ? 1.447 21.182 15.849 1.00 85.75 300 ILE A C 1
ATOM 2468 O O . ILE A 1 300 ? 0.650 21.433 14.947 1.00 85.75 300 ILE A O 1
ATOM 2472 N N . TRP A 1 301 ? 2.436 22.016 16.173 1.00 84.69 301 TRP A N 1
ATOM 2473 C CA . TRP A 1 301 ? 2.707 23.237 15.420 1.00 84.69 301 TRP A CA 1
ATOM 2474 C C . TRP A 1 301 ? 3.176 22.928 13.993 1.00 84.69 301 TRP A C 1
ATOM 2476 O O . TRP A 1 301 ? 2.620 23.482 13.051 1.00 84.69 301 TRP A O 1
ATOM 2486 N N . ALA A 1 302 ? 4.102 21.983 13.822 1.00 84.19 302 ALA A N 1
ATOM 2487 C CA . ALA A 1 302 ? 4.586 21.555 12.510 1.00 84.19 302 ALA A CA 1
ATOM 2488 C C . ALA A 1 302 ? 3.466 20.958 11.636 1.00 84.19 302 ALA A C 1
ATOM 2490 O O . ALA A 1 302 ? 3.368 21.291 10.461 1.00 84.19 302 ALA A O 1
ATOM 2491 N N . LEU A 1 303 ? 2.545 20.171 12.209 1.00 85.94 303 LEU A N 1
ATOM 2492 C CA . LEU A 1 303 ? 1.368 19.643 11.499 1.00 85.94 303 LEU A CA 1
ATOM 2493 C C . LEU A 1 303 ? 0.472 20.747 10.912 1.00 85.94 303 LEU A C 1
ATOM 2495 O O . LEU A 1 303 ? -0.208 20.511 9.914 1.00 85.94 303 LEU A O 1
ATOM 2499 N N . ARG A 1 304 ? 0.447 21.940 11.523 1.00 86.12 304 ARG A N 1
ATOM 2500 C CA . ARG A 1 304 ? -0.317 23.097 11.022 1.00 86.12 304 ARG A CA 1
ATOM 2501 C C . ARG A 1 304 ? 0.380 23.820 9.871 1.00 86.12 304 ARG A C 1
ATOM 2503 O O . ARG A 1 304 ? -0.284 24.586 9.182 1.00 86.12 304 ARG A O 1
ATOM 2510 N N . LEU A 1 305 ? 1.682 23.600 9.699 1.00 86.19 305 LEU A N 1
ATOM 2511 C CA . LEU A 1 305 ? 2.496 24.204 8.644 1.00 86.19 305 LEU A CA 1
ATOM 2512 C C . LEU A 1 305 ? 2.647 23.322 7.408 1.00 86.19 305 LEU A C 1
ATOM 2514 O O . LEU A 1 305 ? 3.108 23.816 6.389 1.00 86.19 305 LEU A O 1
ATOM 2518 N N . LEU A 1 306 ? 2.255 22.049 7.487 1.00 88.00 306 LEU A N 1
ATOM 2519 C CA . LEU A 1 306 ? 2.246 21.159 6.329 1.00 88.00 306 LEU A CA 1
ATOM 2520 C C . LEU A 1 306 ? 1.419 21.742 5.183 1.00 88.00 306 LEU A C 1
ATOM 2522 O O . LEU A 1 306 ? 0.393 22.389 5.432 1.00 88.00 306 LEU A O 1
ATOM 2526 N N . THR A 1 307 ? 1.795 21.401 3.945 1.00 90.50 307 THR A N 1
ATOM 2527 C CA . THR A 1 307 ? 1.033 21.755 2.744 1.00 90.50 307 THR A CA 1
ATOM 2528 C C . THR A 1 307 ? -0.471 21.547 2.969 1.00 90.50 307 THR A C 1
ATOM 2530 O O . THR A 1 307 ? -0.908 20.443 3.340 1.00 90.50 307 THR A O 1
ATOM 2533 N N . PRO A 1 308 ? -1.297 22.596 2.824 1.00 91.62 308 PRO A N 1
ATOM 2534 C CA . PRO A 1 308 ? -2.706 22.521 3.139 1.00 91.62 308 PRO A CA 1
ATOM 2535 C C . PRO A 1 308 ? -3.440 21.684 2.086 1.00 91.62 308 PRO A C 1
ATOM 2537 O O . PRO A 1 308 ? -3.145 21.705 0.892 1.00 91.62 308 PRO A O 1
ATOM 2540 N N . LEU A 1 309 ? -4.419 20.921 2.559 1.00 93.38 309 LEU A N 1
ATOM 2541 C CA . LEU A 1 309 ? -5.206 20.015 1.728 1.00 93.38 309 LEU A CA 1
ATOM 2542 C C . LEU A 1 309 ? -6.364 20.760 1.054 1.00 93.38 309 LEU A C 1
ATOM 2544 O O . LEU A 1 309 ? -6.792 21.822 1.528 1.00 93.38 309 LEU A O 1
ATOM 2548 N N . TRP A 1 310 ? -6.907 20.153 0.003 1.00 93.88 310 TRP A N 1
ATOM 2549 C CA . TRP A 1 310 ? -8.056 20.639 -0.754 1.00 93.88 310 TRP A CA 1
ATOM 2550 C C . TRP A 1 310 ? -7.860 21.991 -1.458 1.00 93.88 310 TRP A C 1
ATOM 2552 O O . TRP A 1 310 ? -8.675 22.904 -1.308 1.00 93.88 310 TRP A O 1
ATOM 2562 N N . GLY A 1 311 ? -6.750 22.155 -2.183 1.00 86.56 311 GLY A N 1
ATOM 2563 C CA . GLY A 1 311 ? -6.488 23.317 -3.044 1.00 86.56 311 GLY A CA 1
ATOM 2564 C C . GLY A 1 311 ? -6.369 24.653 -2.302 1.00 86.56 311 GLY A C 1
ATOM 2565 O O . GLY A 1 311 ? -6.442 25.723 -2.909 1.00 86.56 311 GLY A O 1
ATOM 2566 N N . LYS A 1 312 ? -6.221 24.617 -0.976 1.00 88.88 312 LYS A N 1
ATOM 2567 C CA . LYS A 1 312 ? -6.022 25.814 -0.160 1.00 88.88 312 LYS A CA 1
ATOM 2568 C C . LYS A 1 312 ? -4.667 26.437 -0.485 1.00 88.88 312 LYS A C 1
ATOM 2570 O O . LYS A 1 312 ? -3.682 25.736 -0.691 1.00 88.88 312 LYS A O 1
ATOM 2575 N N . ARG A 1 313 ? -4.612 27.771 -0.505 1.00 81.00 313 ARG A N 1
ATOM 2576 C CA . ARG A 1 313 ? -3.369 28.499 -0.786 1.00 81.00 313 ARG A CA 1
ATOM 2577 C C . ARG A 1 313 ? -2.329 28.210 0.295 1.00 81.00 313 ARG A C 1
ATOM 2579 O O . ARG A 1 313 ? -2.620 28.336 1.483 1.00 81.00 313 ARG A O 1
ATOM 2586 N N . PHE A 1 314 ? -1.131 27.849 -0.143 1.00 80.25 314 PHE A N 1
ATOM 2587 C CA . PHE A 1 314 ? 0.041 27.680 0.703 1.00 80.25 314 PHE A CA 1
ATOM 2588 C C . PHE A 1 314 ? 0.834 28.989 0.734 1.00 80.25 314 PHE A C 1
ATOM 2590 O O . PHE A 1 314 ? 1.107 29.562 -0.318 1.00 80.25 314 PHE A O 1
ATOM 2597 N N . CYS A 1 315 ? 1.167 29.482 1.928 1.00 64.25 315 CYS A N 1
ATOM 2598 C CA . CYS A 1 315 ? 1.813 30.789 2.110 1.00 64.25 315 CYS A CA 1
ATOM 2599 C C . CYS A 1 315 ? 3.243 30.695 2.673 1.00 64.25 315 CYS A C 1
ATOM 2601 O O . CYS A 1 315 ? 3.711 31.654 3.281 1.00 64.25 315 CYS A O 1
ATOM 2603 N N . GLY A 1 316 ? 3.939 29.573 2.478 1.00 64.94 316 GLY A N 1
ATOM 2604 C CA . GLY A 1 316 ? 5.367 29.465 2.787 1.00 64.94 316 GLY A CA 1
ATOM 2605 C C . GLY A 1 316 ? 5.817 28.044 3.095 1.00 64.94 316 GLY A C 1
ATOM 2606 O O . GLY A 1 316 ? 5.107 27.320 3.778 1.00 64.94 316 GLY A O 1
ATOM 2607 N N . GLU A 1 317 ? 7.005 27.682 2.618 1.00 68.88 317 GLU A N 1
ATOM 2608 C CA . GLU A 1 317 ? 7.669 26.403 2.882 1.00 68.88 317 GLU A CA 1
ATOM 2609 C C . GLU A 1 317 ? 8.441 26.468 4.209 1.00 68.88 317 GLU A C 1
ATOM 2611 O O . GLU A 1 317 ? 9.071 27.484 4.526 1.00 68.88 317 GLU A O 1
ATOM 2616 N N . ALA A 1 318 ? 8.378 25.407 5.016 1.00 69.12 318 ALA A N 1
ATOM 2617 C CA . ALA A 1 318 ? 9.164 25.341 6.243 1.00 69.12 318 ALA A CA 1
ATOM 2618 C C . ALA A 1 318 ? 10.655 25.217 5.887 1.00 69.12 318 ALA A C 1
ATOM 2620 O O . ALA A 1 318 ? 11.044 24.343 5.121 1.00 69.12 318 ALA A O 1
ATOM 2621 N N . SER A 1 319 ? 11.515 26.070 6.449 1.00 71.69 319 SER A N 1
ATOM 2622 C CA . SER A 1 319 ? 12.957 25.945 6.218 1.00 71.69 319 SER A CA 1
ATOM 2623 C C . SER A 1 319 ? 13.532 24.710 6.930 1.00 71.69 319 SER A C 1
ATOM 2625 O O . SER A 1 319 ? 13.083 24.377 8.036 1.00 71.69 319 SER A O 1
ATOM 2627 N N . PRO A 1 320 ? 14.562 24.043 6.371 1.00 72.50 320 PRO A N 1
ATOM 2628 C CA . PRO A 1 320 ? 15.302 23.011 7.094 1.00 72.50 320 PRO A CA 1
ATOM 2629 C C . PRO A 1 320 ? 15.837 23.580 8.422 1.00 72.50 320 PRO A C 1
ATOM 2631 O O . PRO A 1 320 ? 16.394 24.683 8.420 1.00 72.50 320 PRO A O 1
ATOM 2634 N N . PRO A 1 321 ? 15.672 22.893 9.571 1.00 64.69 321 PRO A N 1
ATOM 2635 C CA . PRO A 1 321 ? 15.319 21.476 9.748 1.00 64.69 321 PRO A CA 1
ATOM 2636 C C . PRO A 1 321 ? 13.825 21.195 10.030 1.00 64.69 321 PRO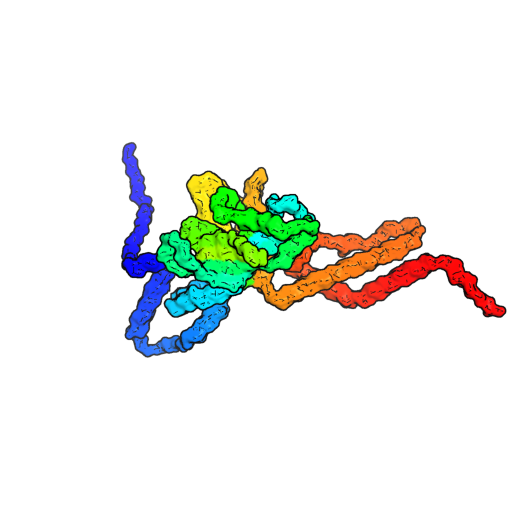 A C 1
ATOM 2638 O O . PRO A 1 321 ? 13.482 20.123 10.526 1.00 64.69 321 PRO A O 1
ATOM 2641 N N . TYR A 1 322 ? 12.924 22.155 9.812 1.00 65.44 322 TYR A N 1
ATOM 2642 C CA . TYR A 1 322 ? 11.502 22.018 10.162 1.00 65.44 322 TYR A CA 1
ATOM 2643 C C . TYR A 1 322 ? 10.657 21.334 9.074 1.00 65.44 322 TYR A C 1
ATOM 2645 O O . TYR A 1 322 ? 9.496 21.010 9.322 1.00 65.44 322 TYR A O 1
ATOM 2653 N N . ASP A 1 323 ? 11.248 21.057 7.911 1.00 77.62 323 ASP A N 1
ATOM 2654 C CA . ASP A 1 323 ? 10.658 20.346 6.770 1.00 77.62 323 ASP A CA 1
ATOM 2655 C C . ASP A 1 323 ? 10.639 18.814 6.933 1.00 77.62 323 ASP A C 1
ATOM 2657 O O . ASP A 1 323 ? 9.995 18.107 6.159 1.00 77.62 323 ASP A O 1
ATOM 2661 N N . ILE A 1 324 ? 11.298 18.278 7.969 1.00 81.31 324 ILE A N 1
ATOM 2662 C CA . ILE A 1 324 ? 11.397 16.831 8.224 1.00 81.31 324 ILE A CA 1
ATOM 2663 C C . ILE A 1 324 ? 10.015 16.172 8.269 1.00 81.31 324 ILE A C 1
ATOM 2665 O O . ILE A 1 324 ? 9.838 15.083 7.725 1.00 81.31 324 ILE A O 1
ATOM 2669 N N . LEU A 1 325 ? 9.026 16.817 8.898 1.00 83.50 325 LEU A N 1
ATOM 2670 C CA . LEU A 1 325 ? 7.678 16.257 9.017 1.0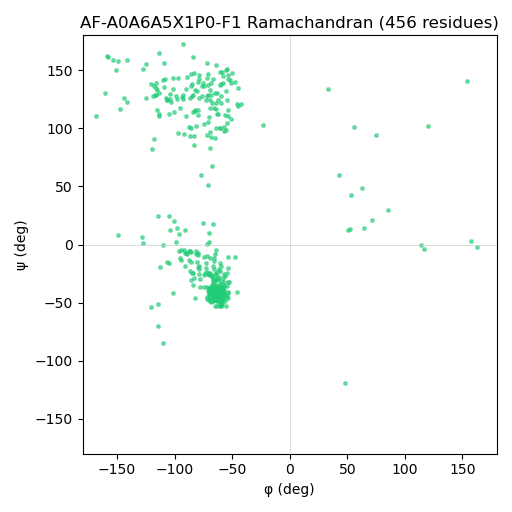0 83.50 325 LEU A CA 1
ATOM 2671 C C . LEU A 1 325 ? 6.962 16.190 7.662 1.00 83.50 325 LEU A C 1
ATOM 2673 O O . LEU A 1 325 ? 6.240 15.228 7.411 1.00 83.50 325 LEU A O 1
ATOM 2677 N N . GLU A 1 326 ? 7.170 17.185 6.801 1.00 86.06 326 GLU A N 1
ATOM 2678 C CA . GLU A 1 326 ? 6.578 17.229 5.464 1.00 86.06 326 GLU A CA 1
ATOM 2679 C C . GLU A 1 326 ? 7.169 16.139 4.578 1.00 86.06 326 GLU A C 1
ATOM 2681 O O . GLU A 1 326 ? 6.421 15.304 4.075 1.00 86.06 326 GLU A O 1
ATOM 2686 N N . ARG A 1 327 ? 8.503 16.030 4.524 1.00 84.69 327 ARG A N 1
ATOM 2687 C CA . ARG A 1 327 ? 9.192 14.934 3.819 1.00 84.69 327 ARG A CA 1
ATOM 2688 C C . ARG A 1 327 ? 8.749 13.562 4.329 1.00 84.69 327 ARG A C 1
ATOM 2690 O O . ARG A 1 327 ? 8.447 12.663 3.552 1.00 84.69 327 ARG A O 1
ATOM 2697 N N . THR A 1 328 ? 8.641 13.418 5.651 1.00 83.94 328 THR A N 1
ATOM 2698 C CA . THR A 1 328 ? 8.185 12.171 6.280 1.00 83.94 328 THR A CA 1
ATOM 2699 C C . THR A 1 328 ? 6.738 11.843 5.902 1.00 83.94 328 THR A C 1
ATOM 2701 O O . THR A 1 328 ? 6.405 10.674 5.685 1.00 83.94 328 THR A O 1
ATOM 2704 N N . GLU A 1 329 ? 5.856 12.843 5.816 1.00 88.88 329 GLU A N 1
ATOM 2705 C CA . GLU A 1 329 ? 4.491 12.645 5.334 1.00 88.88 329 GLU A CA 1
ATOM 2706 C C . GLU A 1 329 ? 4.470 12.264 3.856 1.00 88.88 329 GLU A C 1
ATOM 2708 O O . GLU A 1 329 ? 3.776 11.313 3.511 1.00 88.88 329 GLU A O 1
ATOM 2713 N N . GLU A 1 330 ? 5.224 12.950 3.001 1.00 88.50 330 GLU A N 1
ATOM 2714 C CA . GLU A 1 330 ? 5.316 12.637 1.574 1.00 88.50 330 GLU A CA 1
ATOM 2715 C C . GLU A 1 330 ? 5.799 11.210 1.329 1.00 88.50 330 GLU A C 1
ATOM 2717 O O . GLU A 1 330 ? 5.169 10.475 0.566 1.00 88.50 330 GLU A O 1
ATOM 2722 N N . ASP A 1 331 ? 6.854 10.782 2.020 1.00 84.94 331 ASP A N 1
ATOM 2723 C CA . ASP A 1 331 ? 7.377 9.421 1.911 1.00 84.94 331 ASP A CA 1
ATOM 2724 C C . ASP A 1 331 ? 6.356 8.385 2.389 1.00 84.94 331 ASP A C 1
ATOM 2726 O O . ASP A 1 331 ? 6.110 7.383 1.712 1.00 84.94 331 ASP A O 1
ATOM 2730 N N . SER A 1 332 ? 5.693 8.658 3.515 1.00 86.94 332 SER A N 1
ATOM 2731 C CA . SER A 1 332 ? 4.633 7.793 4.038 1.00 86.94 332 SER A CA 1
ATOM 2732 C C . SER A 1 332 ? 3.457 7.698 3.064 1.00 86.94 332 SER A C 1
ATOM 2734 O O . SER A 1 332 ? 2.953 6.611 2.795 1.00 86.94 332 SER A O 1
ATOM 2736 N N . MET A 1 333 ? 3.024 8.829 2.506 1.00 91.19 333 MET A N 1
ATOM 2737 C CA . MET A 1 333 ? 1.911 8.887 1.563 1.00 91.19 333 MET A CA 1
ATOM 2738 C C . MET A 1 333 ? 2.240 8.191 0.252 1.00 91.19 333 MET A C 1
ATOM 2740 O O . MET A 1 333 ? 1.381 7.494 -0.282 1.00 91.19 333 MET A O 1
ATOM 2744 N N . ARG A 1 334 ? 3.478 8.303 -0.233 1.00 87.25 334 ARG A N 1
ATOM 2745 C CA . ARG A 1 334 ? 3.936 7.587 -1.426 1.00 87.25 334 ARG A CA 1
ATOM 2746 C C . ARG A 1 334 ? 3.793 6.075 -1.251 1.00 87.25 334 ARG A C 1
ATOM 2748 O O . ARG A 1 334 ? 3.221 5.420 -2.118 1.00 87.25 334 ARG A O 1
ATOM 2755 N N . VAL A 1 335 ? 4.243 5.537 -0.114 1.00 87.12 335 VAL A N 1
ATOM 2756 C CA . VAL A 1 335 ? 4.128 4.102 0.200 1.00 87.12 335 VAL A CA 1
ATOM 2757 C C . VAL A 1 335 ? 2.666 3.690 0.390 1.00 87.12 335 VAL A C 1
ATOM 2759 O O . VAL A 1 335 ? 2.220 2.731 -0.234 1.00 87.12 335 VAL A O 1
ATOM 2762 N N . LEU A 1 336 ? 1.883 4.429 1.183 1.00 91.19 336 LEU A N 1
ATOM 2763 C CA . LEU A 1 336 ? 0.464 4.115 1.404 1.00 91.19 336 LEU A CA 1
ATOM 2764 C C . LEU A 1 336 ? -0.346 4.138 0.109 1.00 91.19 336 LEU A C 1
ATOM 2766 O O . LEU A 1 336 ? -1.220 3.296 -0.085 1.00 91.19 336 LEU A O 1
ATOM 2770 N N . MET A 1 337 ? -0.096 5.108 -0.772 1.00 91.94 337 MET A N 1
ATOM 2771 C CA . MET A 1 337 ? -0.819 5.214 -2.037 1.00 91.94 337 MET A CA 1
ATOM 2772 C C . MET A 1 337 ? -0.419 4.133 -3.022 1.00 91.94 337 MET A C 1
ATOM 2774 O O . MET A 1 337 ? -1.301 3.596 -3.692 1.00 91.94 337 MET A O 1
ATOM 2778 N N . LEU A 1 338 ? 0.857 3.750 -3.042 1.00 89.19 338 LEU A N 1
ATOM 2779 C CA . LEU A 1 338 ? 1.318 2.595 -3.800 1.00 89.19 338 LEU A CA 1
ATOM 2780 C C . LEU A 1 338 ? 0.625 1.312 -3.327 1.00 89.19 338 LEU A C 1
ATOM 2782 O O . LEU A 1 338 ? -0.011 0.634 -4.130 1.00 89.19 338 LEU A O 1
ATOM 2786 N N . LEU A 1 339 ? 0.664 1.034 -2.020 1.00 90.88 339 LEU A N 1
ATOM 2787 C CA . LEU A 1 339 ? 0.045 -0.156 -1.438 1.00 90.88 339 LEU A CA 1
ATOM 2788 C C . LEU A 1 339 ? -1.473 -0.174 -1.643 1.00 90.88 339 LEU A C 1
ATOM 2790 O O . LEU A 1 339 ? -2.033 -1.213 -1.963 1.00 90.88 339 LEU A O 1
ATOM 2794 N N . ARG A 1 340 ? -2.158 0.971 -1.516 1.00 93.06 340 ARG A N 1
ATOM 2795 C CA . ARG A 1 340 ? -3.598 1.064 -1.812 1.00 93.06 340 ARG A CA 1
ATOM 2796 C C . ARG A 1 340 ? -3.917 0.850 -3.285 1.00 93.06 340 ARG A C 1
ATOM 2798 O O . ARG A 1 340 ? -5.001 0.362 -3.591 1.00 93.06 340 ARG A O 1
ATOM 2805 N N . LYS A 1 341 ? -3.040 1.282 -4.193 1.00 91.12 341 LYS A N 1
ATOM 2806 C CA . LYS A 1 341 ? -3.207 1.052 -5.630 1.00 91.12 341 LYS A CA 1
ATOM 2807 C C . LYS A 1 341 ? -3.054 -0.436 -5.934 1.00 91.12 341 LYS A C 1
ATOM 2809 O O . LYS A 1 341 ? -3.920 -0.991 -6.592 1.00 91.12 341 LYS A O 1
ATOM 2814 N N . GLU A 1 342 ? -2.017 -1.068 -5.393 1.00 90.19 342 GLU A N 1
ATOM 2815 C CA . GLU A 1 342 ? -1.786 -2.512 -5.497 1.00 90.19 342 GLU A CA 1
ATOM 2816 C C . GLU A 1 342 ? -2.950 -3.323 -4.911 1.00 90.19 342 GLU A C 1
ATOM 2818 O O . GLU A 1 342 ? -3.481 -4.205 -5.572 1.00 90.19 342 GLU A O 1
ATOM 2823 N N . ALA A 1 343 ? -3.410 -2.969 -3.710 1.00 91.06 343 ALA A N 1
ATOM 2824 C CA . ALA A 1 343 ? -4.521 -3.624 -3.023 1.00 91.06 343 ALA A CA 1
ATOM 2825 C C . ALA A 1 343 ? -5.866 -3.496 -3.761 1.00 91.06 343 ALA A C 1
ATOM 2827 O O . ALA A 1 343 ? -6.738 -4.350 -3.625 1.00 91.06 343 ALA A O 1
ATOM 2828 N N . ALA A 1 344 ? -6.053 -2.417 -4.525 1.00 91.06 344 ALA A N 1
ATOM 2829 C CA . ALA A 1 344 ? -7.263 -2.188 -5.307 1.00 91.06 344 ALA A CA 1
ATOM 2830 C C . ALA A 1 344 ? -7.227 -2.850 -6.696 1.00 91.06 344 ALA A C 1
ATOM 2832 O O . ALA A 1 344 ? -8.272 -2.932 -7.338 1.00 91.06 344 ALA A O 1
ATOM 2833 N N . MET A 1 345 ? -6.057 -3.287 -7.172 1.00 89.44 345 MET A N 1
ATOM 2834 C CA . MET A 1 345 ? -5.927 -3.949 -8.469 1.00 89.44 345 MET A CA 1
ATOM 2835 C C . MET A 1 345 ? -6.437 -5.384 -8.405 1.00 89.44 345 MET A C 1
ATOM 2837 O O . MET A 1 345 ? -6.150 -6.144 -7.481 1.00 89.44 345 MET A O 1
ATOM 2841 N N . THR A 1 346 ? -7.145 -5.792 -9.450 1.00 90.69 346 THR A N 1
ATOM 2842 C CA . THR A 1 346 ? -7.501 -7.196 -9.649 1.00 90.69 346 THR A CA 1
ATOM 2843 C C . THR A 1 346 ? -6.274 -8.017 -10.058 1.00 90.69 346 THR A C 1
ATOM 2845 O O . THR A 1 346 ? -5.329 -7.510 -10.665 1.00 90.69 346 THR A O 1
ATOM 2848 N N . ALA A 1 347 ? -6.302 -9.330 -9.808 1.00 89.50 347 ALA A N 1
ATOM 2849 C CA . ALA A 1 347 ? -5.223 -10.229 -10.230 1.00 89.50 347 ALA A CA 1
ATOM 2850 C C . ALA A 1 347 ? -4.974 -10.189 -11.754 1.00 89.50 347 ALA A C 1
ATOM 2852 O O . ALA A 1 347 ? -3.837 -10.320 -12.209 1.00 89.50 347 ALA A O 1
ATOM 2853 N N . ALA A 1 348 ? -6.030 -9.969 -12.546 1.00 91.44 348 ALA A N 1
ATOM 2854 C CA . ALA A 1 348 ? -5.934 -9.822 -13.994 1.00 91.44 348 ALA A CA 1
ATOM 2855 C C . ALA A 1 348 ? -5.227 -8.518 -14.395 1.00 91.44 348 ALA A C 1
ATOM 2857 O O . ALA A 1 348 ? -4.332 -8.545 -15.238 1.00 91.44 348 ALA A O 1
ATOM 2858 N N . GLU A 1 349 ? -5.578 -7.390 -13.771 1.00 90.38 349 GLU A N 1
ATOM 2859 C CA . GLU A 1 349 ? -4.899 -6.107 -13.997 1.00 90.38 349 GLU A CA 1
ATOM 2860 C C . GLU A 1 349 ? -3.429 -6.177 -13.599 1.00 90.38 349 GLU A C 1
ATOM 2862 O O . GLU A 1 349 ? -2.571 -5.731 -14.358 1.00 90.38 349 GLU A O 1
ATOM 2867 N N . HIS A 1 350 ? -3.130 -6.802 -12.460 1.00 87.12 350 HIS A N 1
ATOM 2868 C CA . HIS A 1 350 ? -1.760 -6.994 -12.004 1.00 87.12 350 HIS A CA 1
ATOM 2869 C C . HIS A 1 350 ? -0.939 -7.803 -13.017 1.00 87.12 350 HIS A C 1
ATOM 2871 O O . HIS A 1 350 ? 0.146 -7.382 -13.420 1.00 87.12 350 HIS A O 1
ATOM 2877 N N . LYS A 1 351 ? -1.486 -8.921 -13.513 1.00 89.94 351 LYS A N 1
ATOM 2878 C CA . LYS A 1 351 ? -0.844 -9.737 -14.553 1.00 89.94 351 LYS A CA 1
ATOM 2879 C C . LYS A 1 351 ? -0.641 -8.957 -15.854 1.00 89.94 351 LYS A C 1
ATOM 2881 O O . LYS A 1 351 ? 0.427 -9.044 -16.455 1.00 89.94 351 LYS A O 1
ATOM 2886 N N . ASN A 1 352 ? -1.635 -8.183 -16.286 1.00 91.75 352 ASN A N 1
ATOM 2887 C CA . ASN A 1 352 ? -1.540 -7.368 -17.499 1.00 91.75 352 ASN A CA 1
ATOM 2888 C C . ASN A 1 352 ? -0.451 -6.297 -17.378 1.00 91.75 352 ASN A C 1
ATOM 2890 O O . ASN A 1 352 ? 0.310 -6.072 -18.314 1.00 91.75 352 ASN A O 1
ATOM 2894 N N . LEU A 1 353 ? -0.354 -5.663 -16.214 1.00 90.50 353 LEU A N 1
ATOM 2895 C CA . LEU A 1 353 ? 0.634 -4.636 -15.917 1.00 90.50 353 LEU A CA 1
ATOM 2896 C C . LEU A 1 353 ? 2.054 -5.220 -15.834 1.00 90.50 353 LEU A C 1
ATOM 2898 O O . LEU A 1 353 ? 2.990 -4.637 -16.378 1.00 90.50 353 LEU A O 1
ATOM 2902 N N . GLN A 1 354 ? 2.211 -6.413 -15.255 1.00 90.19 354 GLN A N 1
ATOM 2903 C CA . GLN A 1 354 ? 3.471 -7.161 -15.298 1.00 90.19 354 GLN A CA 1
ATOM 2904 C C . GLN A 1 354 ? 3.858 -7.562 -16.727 1.00 90.19 354 GLN A C 1
ATOM 2906 O O . GLN A 1 354 ? 5.018 -7.409 -17.112 1.00 90.19 354 GLN A O 1
ATOM 2911 N N . GLN A 1 355 ? 2.897 -8.024 -17.531 1.00 92.81 355 GLN A N 1
ATOM 2912 C CA . GLN A 1 355 ? 3.140 -8.356 -18.934 1.00 92.81 355 GLN A CA 1
ATOM 2913 C C . GLN A 1 355 ? 3.589 -7.121 -19.718 1.00 92.81 355 GLN A C 1
ATOM 2915 O O . GLN A 1 355 ? 4.586 -7.184 -20.431 1.00 92.81 355 GLN A O 1
ATOM 2920 N N . LEU A 1 356 ? 2.911 -5.986 -19.538 1.00 92.81 356 LEU A N 1
ATOM 2921 C CA . LEU A 1 356 ? 3.277 -4.730 -20.186 1.00 92.81 356 LEU A CA 1
ATOM 2922 C C . LEU A 1 356 ? 4.685 -4.273 -19.784 1.00 92.81 356 LEU A C 1
ATOM 2924 O O . LEU A 1 356 ? 5.445 -3.797 -20.625 1.00 92.81 356 LEU A O 1
ATOM 2928 N N . ALA A 1 357 ? 5.056 -4.453 -18.516 1.00 89.81 357 ALA A N 1
ATOM 2929 C CA . ALA A 1 357 ? 6.401 -4.162 -18.036 1.00 89.81 357 ALA A CA 1
ATOM 2930 C C . ALA A 1 357 ? 7.463 -5.065 -18.671 1.00 89.81 357 ALA A C 1
ATOM 2932 O O . ALA A 1 357 ? 8.527 -4.587 -19.065 1.00 89.81 357 ALA A O 1
ATOM 2933 N N . SER A 1 358 ? 7.163 -6.359 -18.800 1.00 90.81 358 SER A N 1
ATOM 2934 C CA . SER A 1 358 ? 8.020 -7.321 -19.492 1.00 90.81 358 SER A CA 1
ATOM 2935 C C . SER A 1 358 ? 8.190 -6.947 -20.965 1.00 90.81 358 SER A C 1
ATOM 2937 O O . SER A 1 358 ? 9.315 -6.867 -21.452 1.00 90.81 358 SER A O 1
ATOM 2939 N N . ASP A 1 359 ? 7.089 -6.650 -21.656 1.00 91.94 359 ASP A N 1
ATOM 2940 C CA . ASP A 1 359 ? 7.097 -6.258 -23.066 1.00 91.94 359 ASP A CA 1
ATOM 2941 C C . ASP A 1 359 ? 7.886 -4.958 -23.287 1.00 91.94 359 ASP A C 1
ATOM 2943 O O . ASP A 1 359 ? 8.627 -4.823 -24.259 1.00 91.94 359 ASP A O 1
ATOM 2947 N N . TRP A 1 360 ? 7.754 -3.993 -22.372 1.00 89.69 360 TRP A N 1
ATOM 2948 C CA . TRP A 1 360 ? 8.526 -2.754 -22.406 1.00 89.69 360 TRP A CA 1
ATOM 2949 C C . TRP A 1 360 ? 10.028 -3.017 -22.253 1.00 89.69 360 TRP A C 1
ATOM 2951 O O . TRP A 1 360 ? 10.826 -2.478 -23.020 1.00 89.69 360 TRP A O 1
ATOM 2961 N N . LYS A 1 361 ? 10.429 -3.863 -21.293 1.00 88.44 361 LYS A N 1
ATOM 2962 C CA . LYS A 1 361 ? 11.838 -4.255 -21.113 1.00 88.44 361 LYS A CA 1
ATOM 2963 C C . LYS A 1 361 ? 12.387 -4.950 -22.360 1.00 88.44 361 LYS A C 1
ATOM 2965 O O . LYS A 1 361 ? 13.495 -4.630 -22.789 1.00 88.44 361 LYS A O 1
ATOM 2970 N N . GLU A 1 362 ? 11.606 -5.847 -22.960 1.00 90.31 362 GLU A N 1
ATOM 2971 C CA . GLU A 1 362 ? 11.960 -6.522 -24.211 1.00 90.31 362 GLU A CA 1
ATOM 2972 C C . GLU A 1 362 ? 12.147 -5.514 -25.354 1.00 90.31 362 GLU A C 1
ATOM 2974 O O . GLU A 1 362 ? 13.158 -5.555 -26.055 1.00 90.31 362 GLU A O 1
ATOM 2979 N N . MET A 1 363 ? 11.226 -4.556 -25.495 1.00 89.06 363 MET A N 1
ATOM 2980 C CA . MET A 1 363 ? 11.324 -3.484 -26.483 1.00 89.06 363 MET A CA 1
ATOM 2981 C C . MET A 1 363 ? 12.597 -2.652 -26.292 1.00 89.06 363 MET A C 1
ATOM 2983 O O . MET A 1 363 ? 13.350 -2.456 -27.245 1.00 89.06 363 MET A O 1
ATOM 2987 N N . VAL A 1 364 ? 12.853 -2.160 -25.076 1.00 87.12 364 VAL A N 1
ATOM 2988 C CA . VAL A 1 364 ? 14.036 -1.336 -24.775 1.00 87.12 364 VAL A CA 1
ATOM 2989 C C . VAL A 1 364 ? 15.323 -2.112 -25.052 1.00 87.12 364 VAL A C 1
ATOM 2991 O O . VAL A 1 364 ? 16.234 -1.577 -25.685 1.00 87.12 364 VAL A O 1
ATOM 2994 N N . SER A 1 365 ? 15.387 -3.381 -24.639 1.00 87.69 365 SER A N 1
ATOM 2995 C CA . SER A 1 365 ? 16.523 -4.259 -24.929 1.00 87.69 365 SER A CA 1
ATOM 2996 C C . SER A 1 365 ? 16.714 -4.446 -26.437 1.00 87.69 365 SER A C 1
ATOM 2998 O O . SER A 1 365 ? 17.804 -4.197 -26.948 1.00 87.69 365 SER A O 1
ATOM 3000 N N . GLY A 1 366 ? 15.649 -4.779 -27.174 1.00 86.50 366 GLY A N 1
ATOM 3001 C CA . GLY A 1 366 ? 15.702 -4.988 -28.620 1.00 86.50 366 GLY A CA 1
ATOM 3002 C C . GLY A 1 366 ? 16.133 -3.744 -29.402 1.00 86.50 366 GLY A C 1
ATOM 3003 O O . GLY A 1 366 ? 16.918 -3.858 -30.346 1.00 86.50 366 GLY A O 1
ATOM 3004 N N . MET A 1 367 ? 15.667 -2.562 -28.989 1.00 84.50 367 MET A N 1
ATOM 3005 C CA . MET A 1 367 ? 16.065 -1.278 -29.576 1.00 84.50 367 MET A CA 1
ATOM 3006 C C . MET A 1 367 ? 17.516 -0.917 -29.241 1.00 84.50 367 MET A C 1
ATOM 3008 O O . MET A 1 367 ? 18.241 -0.436 -30.111 1.00 84.50 367 MET A O 1
ATOM 3012 N N . SER A 1 368 ? 17.969 -1.192 -28.014 1.00 85.56 368 SER A N 1
ATOM 3013 C CA . SER A 1 368 ? 19.370 -1.011 -27.611 1.00 85.56 368 SER A CA 1
ATOM 3014 C C . SER A 1 368 ? 20.306 -1.897 -28.438 1.00 85.56 368 SER A C 1
ATOM 3016 O O . SER A 1 368 ? 21.289 -1.411 -28.996 1.00 85.56 368 SER A O 1
ATOM 3018 N N . THR A 1 369 ? 19.957 -3.174 -28.627 1.00 87.12 369 THR A N 1
ATOM 3019 C CA . THR A 1 369 ? 20.708 -4.089 -29.498 1.00 87.12 369 THR A CA 1
ATOM 3020 C C . THR A 1 369 ? 20.774 -3.578 -30.936 1.00 87.12 369 THR A C 1
ATOM 3022 O O . THR A 1 369 ? 21.851 -3.570 -31.524 1.00 87.12 369 THR A O 1
ATOM 3025 N N . MET A 1 370 ? 19.657 -3.105 -31.497 1.00 85.62 370 MET A N 1
ATOM 3026 C CA . MET A 1 370 ? 19.627 -2.537 -32.850 1.00 85.62 370 MET A CA 1
ATOM 3027 C C . MET A 1 370 ? 20.504 -1.283 -32.969 1.00 85.62 370 MET A C 1
ATOM 3029 O O . MET A 1 370 ? 21.253 -1.152 -33.933 1.00 85.62 370 MET A O 1
ATOM 3033 N N . SER A 1 371 ? 20.457 -0.391 -31.975 1.00 84.69 371 SER A N 1
ATOM 3034 C CA . SER A 1 371 ? 21.314 0.798 -31.915 1.00 84.69 371 SER A CA 1
ATOM 3035 C C . SER A 1 371 ? 22.797 0.419 -31.870 1.00 84.69 371 SER A C 1
ATOM 3037 O O . SER A 1 371 ? 23.600 0.978 -32.614 1.00 84.69 371 SER A O 1
ATOM 3039 N N . ASN A 1 372 ? 23.162 -0.592 -31.077 1.00 86.00 372 ASN A N 1
ATOM 3040 C CA . ASN A 1 372 ? 24.536 -1.092 -31.003 1.00 86.00 372 ASN A CA 1
ATOM 3041 C C . ASN A 1 372 ? 24.999 -1.732 -32.321 1.00 86.00 372 ASN A C 1
ATOM 3043 O O . ASN A 1 372 ? 26.117 -1.465 -32.758 1.00 86.00 372 ASN A O 1
ATOM 3047 N N . LEU A 1 373 ? 24.147 -2.526 -32.982 1.00 86.06 373 LEU A N 1
ATOM 3048 C CA . LEU A 1 373 ? 24.439 -3.093 -34.305 1.00 86.06 373 LEU A CA 1
ATOM 3049 C C . LEU A 1 373 ? 24.634 -1.996 -35.352 1.00 86.06 373 LEU A C 1
ATOM 3051 O O . LEU A 1 373 ? 25.582 -2.053 -36.129 1.00 86.06 373 LEU A O 1
ATOM 3055 N N . PHE A 1 374 ? 23.777 -0.974 -35.341 1.00 85.25 374 PHE A N 1
ATOM 3056 C CA . PHE A 1 374 ? 23.899 0.161 -36.247 1.00 85.25 374 PHE A CA 1
ATOM 3057 C C . PHE A 1 374 ? 25.183 0.961 -35.994 1.00 85.25 374 PHE A C 1
ATOM 3059 O O . PHE A 1 374 ? 25.891 1.277 -36.945 1.00 85.25 374 PHE A O 1
ATOM 3066 N N . LYS A 1 375 ? 25.531 1.236 -34.727 1.00 83.62 375 LYS A N 1
ATOM 3067 C CA . LYS A 1 375 ? 26.803 1.882 -34.354 1.00 83.62 375 LYS A CA 1
ATOM 3068 C C . LYS A 1 375 ? 28.009 1.062 -34.832 1.00 83.62 375 LYS A C 1
ATOM 3070 O O . LYS A 1 375 ? 28.958 1.635 -35.361 1.00 83.62 375 LYS A O 1
ATOM 3075 N N . GLY A 1 376 ? 27.962 -0.265 -34.688 1.00 83.75 376 GLY A N 1
ATOM 3076 C CA . GLY A 1 376 ? 29.002 -1.169 -35.191 1.00 83.75 376 GLY A CA 1
ATOM 3077 C C . GLY A 1 376 ? 29.130 -1.128 -36.715 1.00 83.75 376 GLY A C 1
ATOM 3078 O O . GLY A 1 376 ? 30.226 -0.946 -37.236 1.00 83.75 376 GLY A O 1
ATOM 3079 N N . TRP A 1 377 ? 28.002 -1.211 -37.421 1.00 85.44 377 TRP A N 1
ATOM 3080 C CA . TRP A 1 377 ? 27.940 -1.089 -38.877 1.00 85.44 377 TRP A CA 1
ATOM 3081 C C . TRP A 1 377 ? 28.479 0.264 -39.367 1.00 85.44 377 TRP A C 1
ATOM 3083 O O . TRP A 1 377 ? 29.326 0.302 -40.257 1.00 85.44 377 TRP A O 1
ATOM 3093 N N . GLN A 1 378 ? 28.064 1.373 -38.743 1.00 82.44 378 GLN A N 1
ATOM 3094 C CA . GLN A 1 378 ? 28.539 2.723 -39.062 1.00 82.44 378 GLN A CA 1
ATOM 3095 C C . GLN A 1 378 ? 30.051 2.859 -38.836 1.00 82.44 378 GLN A C 1
ATOM 3097 O O . GLN A 1 378 ? 30.729 3.503 -39.632 1.00 82.44 378 GLN A O 1
ATOM 3102 N N . GLY A 1 379 ? 30.594 2.217 -37.795 1.00 79.50 379 GLY A N 1
ATOM 3103 C CA . GLY A 1 379 ? 32.027 2.216 -37.493 1.00 79.50 379 GLY A CA 1
ATOM 3104 C C . GLY A 1 379 ? 32.911 1.615 -38.594 1.00 79.50 379 GLY A C 1
ATOM 3105 O O . GLY A 1 379 ? 34.086 1.972 -38.686 1.00 79.50 379 GLY A O 1
ATOM 3106 N N . ASN A 1 380 ? 32.362 0.760 -39.463 1.00 78.00 380 ASN A N 1
ATOM 3107 C CA . ASN A 1 380 ? 33.097 0.207 -40.607 1.00 78.00 380 ASN A CA 1
ATOM 3108 C C . ASN A 1 380 ? 33.304 1.238 -41.725 1.00 78.00 380 ASN A C 1
ATOM 3110 O O . ASN A 1 380 ? 34.264 1.146 -42.492 1.00 78.00 380 ASN A O 1
ATOM 3114 N N . PHE A 1 381 ? 32.447 2.256 -41.803 1.00 71.94 381 PHE A N 1
ATOM 3115 C CA . PHE A 1 381 ? 32.598 3.352 -42.746 1.00 71.94 381 PHE A CA 1
ATOM 3116 C C . PHE A 1 381 ? 33.496 4.424 -42.132 1.00 71.94 381 PHE A C 1
ATOM 3118 O O . PHE A 1 381 ? 33.034 5.335 -41.450 1.00 71.94 381 PHE A O 1
ATOM 3125 N N . LYS A 1 382 ? 34.804 4.358 -42.408 1.00 62.25 382 LYS A N 1
ATOM 3126 C CA . LYS A 1 382 ? 35.769 5.427 -42.078 1.00 62.25 382 LYS A CA 1
ATOM 3127 C C . LYS A 1 382 ? 35.576 6.665 -42.970 1.00 62.25 382 LYS A C 1
ATOM 3129 O O . LYS A 1 382 ? 36.515 7.141 -43.604 1.00 62.25 382 LYS A O 1
ATOM 3134 N N . ILE A 1 383 ? 34.352 7.176 -43.072 1.00 58.25 383 ILE A N 1
ATOM 3135 C CA . ILE A 1 383 ? 34.052 8.389 -43.830 1.00 58.25 383 ILE A CA 1
ATOM 3136 C C . ILE A 1 383 ? 34.298 9.577 -42.900 1.00 58.25 383 ILE A C 1
ATOM 3138 O O . ILE A 1 383 ? 33.477 9.914 -42.046 1.00 58.25 383 ILE A O 1
ATOM 3142 N N . SER A 1 384 ? 35.462 10.205 -43.070 1.00 48.19 384 SER A N 1
ATOM 3143 C CA . SER A 1 384 ? 35.834 11.438 -42.376 1.00 48.19 384 SER A CA 1
ATOM 3144 C C . SER A 1 384 ? 34.773 12.515 -42.655 1.00 48.19 384 SER A C 1
ATOM 3146 O O . SER A 1 384 ? 34.632 12.959 -43.792 1.00 48.19 384 SER A O 1
ATOM 3148 N N . GLY A 1 385 ? 34.003 12.906 -41.632 1.00 56.31 385 GLY A N 1
ATOM 3149 C CA . GLY A 1 385 ? 32.942 13.924 -41.726 1.00 56.31 385 GLY A CA 1
ATOM 3150 C C . GLY A 1 385 ? 31.509 13.441 -41.457 1.00 56.31 385 GLY A C 1
ATOM 3151 O O . GLY A 1 385 ? 30.604 14.270 -41.417 1.00 56.31 385 GLY A O 1
ATOM 3152 N N . MET A 1 386 ? 31.285 12.141 -41.226 1.00 53.59 386 MET A N 1
ATOM 3153 C CA . MET A 1 386 ? 29.955 11.571 -40.938 1.00 53.59 386 MET A CA 1
ATOM 3154 C C . MET A 1 386 ? 29.748 11.210 -39.450 1.00 53.59 386 MET A C 1
ATOM 3156 O O . MET A 1 386 ? 28.922 10.364 -39.107 1.00 53.59 386 MET A O 1
ATOM 3160 N N . GLU A 1 387 ? 30.491 11.861 -38.550 1.00 51.91 387 GLU A N 1
ATOM 3161 C CA . GLU A 1 387 ? 30.555 11.551 -37.109 1.00 51.91 387 GLU A CA 1
ATOM 3162 C C . GLU A 1 387 ? 29.277 11.885 -36.305 1.00 51.91 387 GLU A C 1
ATOM 3164 O O . GLU A 1 387 ? 29.247 11.673 -35.096 1.00 51.91 387 GLU A O 1
ATOM 3169 N N . SER A 1 388 ? 28.199 12.384 -36.925 1.00 51.75 388 SER A N 1
ATOM 3170 C CA . SER A 1 388 ? 27.056 12.941 -36.176 1.00 51.75 388 SER A CA 1
ATOM 3171 C C . SER A 1 388 ? 25.665 12.411 -36.523 1.00 51.75 388 SER A C 1
ATOM 3173 O O . SER A 1 388 ? 24.696 12.879 -35.926 1.00 51.75 388 SER A O 1
ATOM 3175 N N . MET A 1 389 ? 25.513 11.393 -37.381 1.00 52.09 389 MET A N 1
ATOM 3176 C CA . MET A 1 389 ? 24.233 10.667 -37.462 1.00 52.09 389 MET A CA 1
ATOM 3177 C C . MET A 1 389 ? 24.090 9.705 -36.276 1.00 52.09 389 MET A C 1
ATOM 3179 O O . MET A 1 389 ? 23.962 8.495 -36.435 1.00 52.09 389 MET A O 1
ATOM 3183 N N . GLN A 1 390 ? 24.117 10.242 -35.057 1.00 54.78 390 GLN A N 1
ATOM 3184 C CA . GLN A 1 390 ? 23.564 9.530 -33.919 1.00 54.78 390 GLN A CA 1
ATOM 3185 C C . GLN A 1 390 ? 22.077 9.364 -34.227 1.00 54.78 390 GLN A C 1
ATOM 3187 O O . GLN A 1 390 ? 21.350 10.355 -34.300 1.00 54.78 390 GLN A O 1
ATOM 3192 N N . ILE A 1 391 ? 21.615 8.131 -34.457 1.00 54.84 391 ILE A N 1
ATOM 3193 C CA . ILE A 1 391 ? 20.182 7.826 -34.413 1.00 54.84 391 ILE A CA 1
ATOM 3194 C C . ILE A 1 391 ? 19.736 8.246 -33.015 1.00 54.84 391 ILE A C 1
ATOM 3196 O O . ILE A 1 391 ? 20.018 7.549 -32.046 1.00 54.84 391 ILE A O 1
ATOM 3200 N N . ASN A 1 392 ? 19.171 9.454 -32.945 1.00 47.69 392 ASN A N 1
ATOM 3201 C CA . ASN A 1 392 ? 18.941 10.262 -31.756 1.00 47.69 392 ASN A CA 1
ATOM 3202 C C . ASN A 1 392 ? 18.875 9.441 -30.463 1.00 47.69 392 ASN A C 1
ATOM 3204 O O . ASN A 1 392 ? 17.820 8.905 -30.118 1.00 47.69 392 ASN A O 1
ATOM 3208 N N . GLU A 1 393 ? 19.957 9.464 -29.680 1.00 49.09 393 GLU A N 1
ATOM 3209 C CA . GLU A 1 393 ? 19.896 9.135 -28.249 1.00 49.09 393 GLU A CA 1
ATOM 3210 C C . GLU A 1 393 ? 18.824 9.995 -27.543 1.00 49.09 393 GLU A C 1
ATOM 3212 O O . GLU A 1 393 ? 18.262 9.582 -26.538 1.00 49.09 393 GLU A O 1
ATOM 3217 N N . LEU A 1 394 ? 18.421 11.129 -28.132 1.00 45.50 394 LEU A N 1
ATOM 3218 C CA . LEU A 1 394 ? 17.321 11.986 -27.681 1.00 45.50 394 LEU A CA 1
ATOM 3219 C C . LEU A 1 394 ? 15.901 11.417 -27.892 1.00 45.50 394 LEU A C 1
ATOM 3221 O O . LEU A 1 394 ? 14.998 11.813 -27.160 1.00 45.50 394 LEU A O 1
ATOM 3225 N N . LEU A 1 395 ? 15.671 10.495 -28.840 1.00 49.31 395 LEU A N 1
ATOM 3226 C CA . LEU A 1 395 ? 14.360 9.828 -28.990 1.00 49.31 395 LEU A CA 1
ATOM 3227 C C . LEU A 1 395 ? 14.173 8.688 -27.978 1.00 49.31 395 LEU A C 1
ATOM 3229 O O . LEU A 1 395 ? 13.042 8.280 -27.712 1.00 49.31 395 LEU A O 1
ATOM 3233 N N . PHE A 1 396 ? 15.277 8.192 -27.411 1.00 53.97 396 PHE A N 1
ATOM 3234 C CA . PHE A 1 396 ? 15.298 6.990 -26.581 1.00 53.97 396 PHE A CA 1
ATOM 3235 C C . PHE A 1 396 ? 15.952 7.171 -25.218 1.00 53.97 396 PHE A C 1
ATOM 3237 O O . PHE A 1 396 ? 15.987 6.193 -24.483 1.00 53.97 396 PHE A O 1
ATOM 3244 N N . SER A 1 397 ? 16.429 8.369 -24.858 1.00 46.62 397 SER A N 1
ATOM 3245 C CA . SER A 1 397 ? 16.875 8.676 -23.498 1.00 46.62 397 SER A CA 1
ATOM 3246 C C . SER A 1 397 ? 15.673 8.478 -22.581 1.00 46.62 397 SER A C 1
ATOM 3248 O O . SER A 1 397 ? 14.790 9.346 -22.543 1.00 46.62 397 SER A O 1
ATOM 3250 N N . PRO A 1 398 ? 15.567 7.340 -21.874 1.00 55.09 398 PRO A N 1
ATOM 3251 C CA . PRO A 1 398 ? 14.398 7.078 -21.072 1.00 55.09 398 PRO A CA 1
ATOM 3252 C C . PRO A 1 398 ? 14.465 8.106 -19.952 1.00 55.09 398 PRO A C 1
ATOM 3254 O O . PRO A 1 398 ? 15.447 8.151 -19.209 1.00 55.09 398 PRO A O 1
ATOM 3257 N N . LYS A 1 399 ? 13.432 8.945 -19.805 1.00 61.81 399 LYS A N 1
ATOM 3258 C CA . LYS A 1 399 ? 13.166 9.530 -18.482 1.00 61.81 399 LYS A CA 1
ATOM 3259 C C . LYS A 1 399 ? 13.287 8.377 -17.485 1.00 61.81 399 LYS A C 1
ATOM 3261 O O . LYS A 1 399 ? 12.759 7.323 -17.824 1.00 61.81 399 LYS A O 1
ATOM 3266 N N . PRO A 1 400 ? 13.970 8.517 -16.339 1.00 64.50 400 PRO A N 1
ATOM 3267 C CA . PRO A 1 400 ? 14.148 7.408 -15.407 1.00 64.50 400 PRO A CA 1
ATOM 3268 C C . PRO A 1 400 ? 12.781 6.782 -15.117 1.00 64.50 400 PRO A C 1
ATOM 3270 O O . PRO A 1 400 ? 11.909 7.418 -14.524 1.00 64.50 400 PRO A O 1
ATOM 3273 N N . ILE A 1 401 ? 12.560 5.581 -15.656 1.00 68.69 401 ILE A N 1
ATOM 3274 C CA . ILE A 1 401 ? 11.275 4.892 -15.571 1.00 68.69 401 ILE A CA 1
ATOM 3275 C C . ILE A 1 401 ? 11.287 4.153 -14.243 1.00 68.69 401 ILE A C 1
ATOM 3277 O O . ILE A 1 401 ? 12.236 3.405 -13.998 1.00 68.69 401 ILE A O 1
ATOM 3281 N N . PRO A 1 402 ? 10.261 4.317 -13.392 1.00 68.56 402 PRO A N 1
ATOM 3282 C CA . PRO A 1 402 ? 10.141 3.495 -12.201 1.00 68.56 402 PRO A CA 1
ATOM 3283 C C . PRO A 1 402 ? 10.173 2.013 -12.587 1.00 68.56 402 PRO A C 1
ATOM 3285 O O . PRO A 1 402 ? 9.376 1.571 -13.415 1.00 68.56 402 PRO A O 1
ATOM 3288 N N . GLU A 1 403 ? 11.085 1.236 -12.003 1.00 71.12 403 GLU A N 1
ATOM 3289 C CA . GLU A 1 403 ? 11.200 -0.196 -12.309 1.00 71.12 403 GLU A CA 1
ATOM 3290 C C . GLU A 1 403 ? 9.950 -0.983 -11.907 1.00 71.12 403 GLU A C 1
ATOM 3292 O O . GLU A 1 403 ? 9.630 -2.001 -12.522 1.00 71.12 403 GLU A O 1
ATOM 3297 N N . ASN A 1 404 ? 9.248 -0.522 -10.865 1.00 76.12 404 ASN A N 1
ATOM 3298 C CA . ASN A 1 404 ? 7.991 -1.111 -10.439 1.00 76.12 404 ASN A CA 1
ATOM 3299 C C . ASN A 1 404 ? 6.841 -0.569 -11.306 1.00 76.12 404 ASN A C 1
ATOM 3301 O O . ASN A 1 404 ? 6.514 0.618 -11.205 1.00 76.12 404 ASN A O 1
ATOM 3305 N N . PRO A 1 405 ? 6.176 -1.420 -12.104 1.00 83.25 405 PRO A N 1
ATOM 3306 C CA . PRO A 1 405 ? 5.099 -0.974 -12.975 1.00 83.25 405 PRO A CA 1
ATOM 3307 C C . PRO A 1 405 ? 3.861 -0.475 -12.220 1.00 83.25 405 PRO A C 1
ATOM 3309 O O . PRO A 1 405 ? 3.069 0.285 -12.769 1.00 83.25 405 PRO A O 1
ATOM 3312 N N . ILE A 1 406 ? 3.696 -0.825 -10.940 1.00 84.62 406 ILE A N 1
ATOM 3313 C CA . ILE A 1 406 ? 2.583 -0.320 -10.124 1.00 84.62 406 ILE A CA 1
ATOM 3314 C C . ILE A 1 406 ? 2.747 1.189 -9.870 1.00 84.62 406 ILE A C 1
ATOM 3316 O O . ILE A 1 406 ? 1.753 1.908 -9.756 1.00 84.62 406 ILE A O 1
ATOM 3320 N N . GLU A 1 407 ? 3.977 1.711 -9.860 1.00 81.56 407 GLU A N 1
ATOM 3321 C CA . GLU A 1 407 ? 4.248 3.145 -9.684 1.00 81.56 407 GLU A CA 1
ATOM 3322 C C . GLU A 1 407 ? 3.923 3.981 -10.928 1.00 81.56 407 GLU A C 1
ATOM 3324 O O . GLU A 1 407 ? 3.885 5.209 -10.858 1.00 81.56 407 GLU A O 1
ATOM 3329 N N . TRP A 1 408 ? 3.663 3.340 -12.068 1.00 84.62 408 TRP A N 1
ATOM 3330 C CA . TRP A 1 408 ? 3.394 4.037 -13.317 1.00 84.62 408 TRP A CA 1
ATOM 3331 C C . TRP A 1 408 ? 2.103 4.850 -13.220 1.00 84.62 408 TRP A C 1
ATOM 3333 O O . TRP A 1 408 ? 1.054 4.346 -12.804 1.00 84.62 408 TRP A O 1
ATOM 3343 N N . SER A 1 409 ? 2.165 6.126 -13.604 1.00 84.44 409 SER A N 1
ATOM 3344 C CA . SER A 1 409 ? 0.958 6.944 -13.730 1.00 84.44 409 SER A CA 1
ATOM 3345 C C . SER A 1 409 ? 0.065 6.377 -14.835 1.00 84.44 409 SER A C 1
ATOM 3347 O O . SER A 1 409 ? 0.546 5.724 -15.759 1.00 84.44 409 SER A O 1
ATOM 3349 N N . ASN A 1 410 ? -1.244 6.625 -14.767 1.00 84.06 410 ASN A N 1
ATOM 3350 C CA . ASN A 1 410 ? -2.171 6.139 -15.797 1.00 84.06 410 ASN A CA 1
ATOM 3351 C C . ASN A 1 410 ? -1.812 6.672 -17.192 1.00 84.06 410 ASN A C 1
ATOM 3353 O O . ASN A 1 410 ? -1.902 5.941 -18.174 1.00 84.06 410 ASN A O 1
ATOM 3357 N N . GLU A 1 411 ? -1.343 7.917 -17.260 1.00 86.50 411 GLU A N 1
ATOM 3358 C CA . GLU A 1 411 ? -0.848 8.545 -18.488 1.00 86.50 411 GLU A CA 1
ATOM 3359 C C . GLU A 1 411 ? 0.392 7.824 -19.026 1.00 86.50 411 GLU A C 1
ATOM 3361 O O . GLU A 1 411 ? 0.451 7.486 -20.206 1.00 86.50 411 GLU A O 1
ATOM 3366 N N . PHE A 1 412 ? 1.350 7.513 -18.149 1.00 86.56 412 PHE A N 1
ATOM 3367 C CA . PHE A 1 412 ? 2.560 6.794 -18.533 1.00 86.56 412 PHE A CA 1
ATOM 3368 C C . PHE A 1 412 ? 2.262 5.352 -18.957 1.00 86.56 412 PHE A C 1
ATOM 3370 O O . PHE A 1 412 ? 2.821 4.873 -19.939 1.00 86.56 412 PHE A O 1
ATOM 3377 N N . MET A 1 413 ? 1.339 4.666 -18.274 1.00 87.19 413 MET A N 1
ATOM 3378 C CA . MET A 1 413 ? 0.886 3.331 -18.679 1.00 87.19 413 MET A CA 1
ATOM 3379 C C . MET A 1 413 ? 0.278 3.345 -20.084 1.00 87.19 413 MET A C 1
ATOM 3381 O O . MET A 1 413 ? 0.574 2.454 -20.877 1.00 87.19 413 MET A O 1
ATOM 3385 N N . ALA A 1 414 ? -0.535 4.356 -20.407 1.00 89.12 414 ALA A N 1
ATOM 3386 C CA . ALA A 1 414 ? -1.115 4.509 -21.739 1.00 89.12 414 ALA A CA 1
ATOM 3387 C C . ALA A 1 414 ? -0.036 4.771 -22.804 1.00 89.12 414 ALA A C 1
ATOM 3389 O O . ALA A 1 414 ? -0.042 4.127 -23.852 1.00 89.12 414 ALA A O 1
ATOM 3390 N N . GLU A 1 415 ? 0.930 5.647 -22.511 1.00 90.19 415 GLU A N 1
ATOM 3391 C CA . GLU A 1 415 ? 2.061 5.935 -23.401 1.00 90.19 415 GLU A CA 1
ATOM 3392 C C . GLU A 1 415 ? 2.920 4.684 -23.662 1.00 90.19 415 GLU A C 1
ATOM 3394 O O . GLU A 1 415 ? 3.274 4.383 -24.806 1.00 90.19 415 GLU A O 1
ATOM 3399 N N . VAL A 1 416 ? 3.240 3.925 -22.610 1.00 88.88 416 VAL A N 1
ATOM 3400 C CA . VAL A 1 416 ? 3.992 2.666 -22.702 1.00 88.88 416 VAL A CA 1
ATOM 3401 C C . VAL A 1 416 ? 3.212 1.630 -23.506 1.00 88.88 416 VAL A C 1
ATOM 3403 O O . VAL A 1 416 ? 3.783 1.010 -24.402 1.00 88.88 416 VAL A O 1
ATOM 3406 N N . ALA A 1 417 ? 1.912 1.470 -23.249 1.00 91.56 417 ALA A N 1
ATOM 3407 C CA . ALA A 1 417 ? 1.057 0.550 -23.997 1.00 91.56 417 ALA A CA 1
ATOM 3408 C C . ALA A 1 417 ? 1.010 0.886 -25.493 1.00 91.56 417 ALA A C 1
ATOM 3410 O O . ALA A 1 417 ? 1.123 -0.012 -26.330 1.00 91.56 417 ALA A O 1
ATOM 3411 N N . GLU A 1 418 ? 0.912 2.168 -25.846 1.00 92.81 418 GLU A N 1
ATOM 3412 C CA . GLU A 1 418 ? 0.936 2.623 -27.237 1.00 92.81 418 GLU A CA 1
ATOM 3413 C C . GLU A 1 418 ? 2.283 2.321 -27.910 1.00 92.81 418 GLU A C 1
ATOM 3415 O O . GLU A 1 418 ? 2.321 1.752 -29.006 1.00 92.81 418 GLU A O 1
ATOM 3420 N N . LYS A 1 419 ? 3.398 2.649 -27.244 1.00 89.88 419 LYS A N 1
ATOM 3421 C CA . LYS A 1 41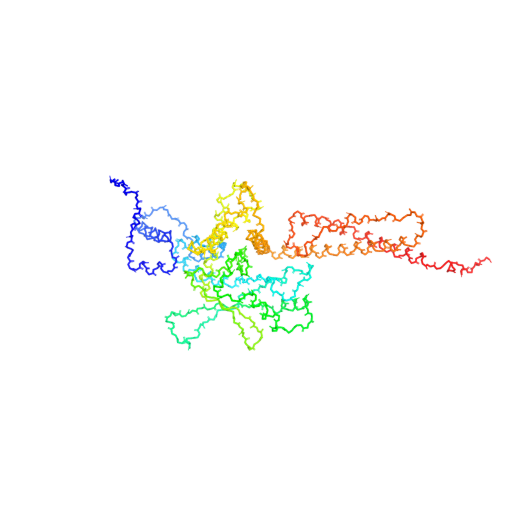9 ? 4.755 2.390 -27.750 1.00 89.88 419 LYS A CA 1
ATOM 3422 C C .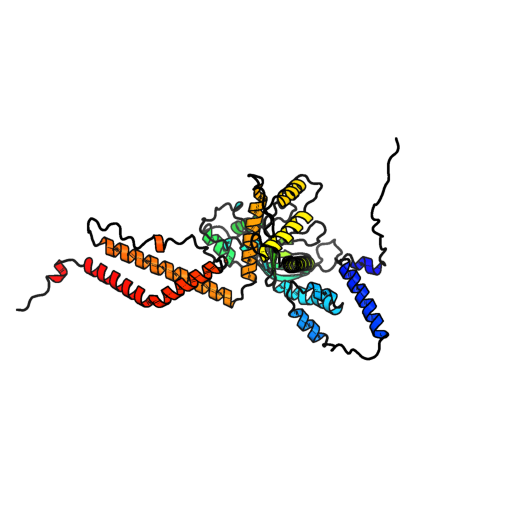 LYS A 1 419 ? 5.024 0.899 -27.936 1.00 89.88 419 LYS A C 1
ATOM 3424 O O . LYS A 1 419 ? 5.480 0.498 -29.005 1.00 89.88 419 LYS A O 1
ATOM 3429 N N . VAL A 1 420 ? 4.689 0.082 -26.939 1.00 91.94 420 VAL A N 1
ATOM 3430 C CA . VAL A 1 420 ? 4.829 -1.380 -26.997 1.00 91.94 420 VAL A CA 1
ATOM 3431 C C . VAL A 1 420 ? 3.962 -1.960 -28.108 1.00 91.94 420 VAL A C 1
ATOM 3433 O O . VAL A 1 420 ? 4.433 -2.809 -28.858 1.00 91.94 420 VAL A O 1
ATOM 3436 N N . SER A 1 421 ? 2.720 -1.493 -28.261 1.00 93.19 421 SER A N 1
ATOM 3437 C CA . SER A 1 421 ? 1.830 -1.944 -29.336 1.00 93.19 421 SER A CA 1
ATOM 3438 C C . SER A 1 421 ? 2.427 -1.655 -30.717 1.00 93.19 421 SER A C 1
ATOM 3440 O O . SER A 1 421 ? 2.560 -2.565 -31.539 1.00 93.19 421 SER A O 1
ATOM 3442 N N . ARG A 1 422 ? 2.902 -0.422 -30.949 1.00 92.06 422 ARG A N 1
ATOM 3443 C CA . ARG A 1 422 ? 3.595 -0.051 -32.195 1.00 92.06 422 ARG A CA 1
ATOM 3444 C C . ARG A 1 422 ? 4.830 -0.911 -32.434 1.00 92.06 422 ARG A C 1
ATOM 3446 O O . ARG A 1 422 ? 4.978 -1.472 -33.518 1.00 92.06 422 ARG A O 1
ATOM 3453 N N . TRP A 1 423 ? 5.676 -1.078 -31.423 1.00 91.12 423 TRP A N 1
ATOM 3454 C CA . TRP A 1 423 ? 6.861 -1.922 -31.530 1.00 91.12 423 TRP A CA 1
ATOM 3455 C C . TRP A 1 423 ? 6.506 -3.372 -31.872 1.00 91.12 423 TRP A C 1
ATOM 3457 O O . TRP A 1 423 ? 7.095 -3.937 -32.789 1.00 91.12 423 TRP A O 1
ATOM 3467 N N . LYS A 1 424 ? 5.488 -3.957 -31.227 1.00 93.06 424 LYS A N 1
ATOM 3468 C CA . LYS A 1 424 ? 5.019 -5.316 -31.537 1.00 93.06 424 LYS A CA 1
ATOM 3469 C C . LYS A 1 424 ? 4.566 -5.446 -32.991 1.00 93.06 424 LYS A C 1
ATOM 3471 O O . LYS A 1 424 ? 4.909 -6.435 -33.631 1.00 93.06 424 LYS A O 1
ATOM 3476 N N . THR A 1 425 ? 3.869 -4.447 -33.540 1.00 93.38 425 THR A N 1
ATOM 3477 C CA . THR A 1 425 ? 3.486 -4.456 -34.968 1.00 93.38 425 THR A CA 1
ATOM 3478 C C . THR A 1 425 ? 4.685 -4.342 -35.912 1.00 93.38 425 THR A C 1
ATOM 3480 O O . THR A 1 425 ? 4.666 -4.909 -37.001 1.00 93.38 425 THR A O 1
ATOM 3483 N N . GLN A 1 426 ? 5.745 -3.651 -35.490 1.00 91.00 426 GLN A N 1
ATOM 3484 C CA . GLN A 1 426 ? 6.966 -3.447 -36.274 1.00 91.00 426 GLN A CA 1
ATOM 3485 C C . GLN A 1 426 ? 8.034 -4.518 -36.025 1.00 91.00 426 GLN A C 1
ATOM 3487 O O . GLN A 1 426 ? 9.059 -4.517 -36.703 1.00 91.00 426 GLN A O 1
ATOM 3492 N N . ARG A 1 427 ? 7.808 -5.448 -35.091 1.00 90.50 427 ARG A N 1
ATOM 3493 C CA . ARG A 1 427 ? 8.810 -6.414 -34.623 1.00 90.50 427 ARG A CA 1
ATOM 3494 C C . ARG A 1 427 ? 9.440 -7.205 -35.765 1.00 90.50 427 ARG A C 1
ATOM 3496 O O . ARG A 1 427 ? 10.658 -7.276 -35.841 1.00 90.50 427 ARG A O 1
ATOM 3503 N N . ASN A 1 428 ? 8.633 -7.714 -36.696 1.00 91.69 428 ASN A N 1
ATOM 3504 C CA . ASN A 1 428 ? 9.139 -8.478 -37.842 1.00 91.69 428 ASN A CA 1
ATOM 3505 C C . ASN A 1 428 ? 10.047 -7.639 -38.754 1.00 91.69 428 ASN A C 1
ATOM 3507 O O . ASN A 1 428 ? 11.050 -8.139 -39.247 1.00 91.69 428 ASN A O 1
ATOM 3511 N N . VAL A 1 429 ? 9.714 -6.361 -38.960 1.00 90.81 429 VAL A N 1
ATOM 3512 C CA . VAL A 1 429 ? 10.536 -5.441 -39.761 1.00 90.81 429 VAL A CA 1
ATOM 3513 C C . VAL A 1 429 ? 11.836 -5.118 -39.025 1.00 90.81 429 VAL A C 1
ATOM 3515 O O . VAL A 1 429 ? 12.899 -5.112 -39.634 1.00 90.81 429 VAL A O 1
ATOM 3518 N N . ILE A 1 430 ? 11.767 -4.890 -37.711 1.00 87.50 430 ILE A N 1
ATOM 3519 C CA . ILE A 1 430 ? 12.945 -4.635 -36.872 1.00 87.50 430 ILE A CA 1
ATOM 3520 C C . ILE A 1 430 ? 13.912 -5.822 -36.926 1.00 87.50 430 ILE A C 1
ATOM 3522 O O . ILE A 1 430 ? 15.109 -5.607 -37.099 1.00 87.50 430 ILE A O 1
ATOM 3526 N N . GLU A 1 431 ? 13.416 -7.057 -36.828 1.00 89.81 431 GLU A N 1
ATOM 3527 C CA . GLU A 1 431 ? 14.260 -8.253 -36.952 1.00 89.81 431 GLU A CA 1
ATOM 3528 C C . GLU A 1 431 ? 14.890 -8.370 -38.349 1.00 89.81 431 GLU A C 1
ATOM 3530 O O . GLU A 1 431 ? 16.097 -8.559 -38.449 1.00 89.81 431 GLU A O 1
ATOM 3535 N N . GLN A 1 432 ? 14.140 -8.117 -39.429 1.00 91.12 432 GLN A N 1
ATOM 3536 C CA . GLN A 1 432 ? 14.714 -8.092 -40.785 1.00 91.12 432 GLN A CA 1
ATOM 3537 C C . GLN A 1 432 ? 15.829 -7.048 -40.939 1.00 91.12 432 GLN A C 1
ATOM 3539 O O . GLN A 1 432 ? 16.839 -7.303 -41.593 1.00 91.12 432 GLN A O 1
ATOM 3544 N N . VAL A 1 433 ? 15.671 -5.865 -40.337 1.00 88.00 433 VAL A N 1
ATOM 3545 C CA . VAL A 1 433 ? 16.712 -4.828 -40.365 1.00 88.00 433 VAL A CA 1
ATOM 3546 C C . VAL A 1 433 ? 17.927 -5.245 -39.535 1.00 88.00 433 VAL A C 1
ATOM 3548 O O . VAL A 1 433 ? 19.053 -4.997 -39.963 1.00 88.00 433 VAL A O 1
ATOM 3551 N N . LYS A 1 434 ? 17.735 -5.895 -38.380 1.00 89.00 434 LYS A N 1
ATOM 3552 C CA . LYS A 1 434 ? 18.849 -6.455 -37.600 1.00 89.00 434 LYS A CA 1
ATOM 3553 C C . LYS A 1 434 ? 19.627 -7.482 -38.419 1.00 89.00 434 LYS A C 1
ATOM 3555 O O . LYS A 1 434 ? 20.849 -7.370 -38.488 1.00 89.00 434 LYS A O 1
ATOM 3560 N N . ASP A 1 435 ? 18.937 -8.410 -39.077 1.00 91.00 435 ASP A N 1
ATOM 3561 C CA . ASP A 1 435 ? 19.564 -9.425 -39.928 1.00 91.00 435 ASP A CA 1
ATOM 3562 C C . ASP A 1 435 ? 20.348 -8.777 -41.074 1.00 91.00 435 ASP A C 1
ATOM 3564 O O . ASP A 1 435 ? 21.510 -9.111 -41.300 1.00 91.00 435 ASP A O 1
ATOM 3568 N N . LEU A 1 436 ? 19.765 -7.775 -41.741 1.00 91.19 436 LEU A N 1
ATOM 3569 C CA . LEU A 1 436 ? 20.453 -7.006 -42.781 1.00 91.19 436 LEU A CA 1
ATOM 3570 C C . LEU A 1 436 ? 21.709 -6.301 -42.256 1.00 91.19 436 LEU A C 1
ATOM 3572 O O . LEU A 1 436 ? 22.745 -6.346 -42.918 1.00 91.19 436 LEU A O 1
ATOM 3576 N N . LEU A 1 437 ? 21.650 -5.671 -41.077 1.00 87.19 437 LEU A N 1
ATOM 3577 C CA . LEU A 1 437 ? 22.808 -5.010 -40.466 1.00 87.19 437 LEU A CA 1
ATOM 3578 C C . LEU A 1 437 ? 23.910 -6.014 -40.120 1.00 87.19 437 LEU A C 1
ATOM 3580 O O . LEU A 1 437 ? 25.084 -5.740 -40.377 1.00 87.19 437 LEU A O 1
ATOM 3584 N N . VAL A 1 438 ? 23.551 -7.183 -39.587 1.00 90.25 438 VAL A N 1
ATOM 3585 C CA . VAL A 1 438 ? 24.504 -8.258 -39.284 1.00 90.25 438 VAL A CA 1
ATOM 3586 C C . VAL A 1 438 ? 25.140 -8.787 -40.570 1.00 90.25 438 VAL A C 1
ATOM 3588 O O . VAL A 1 438 ? 26.365 -8.776 -40.683 1.00 90.25 438 VAL A O 1
ATOM 3591 N N . CYS A 1 439 ? 24.343 -9.173 -41.570 1.00 89.06 439 CYS A N 1
ATOM 3592 C CA . CYS A 1 439 ? 24.843 -9.663 -42.857 1.00 89.06 439 CYS A CA 1
ATOM 3593 C C . CYS A 1 439 ? 25.720 -8.625 -43.569 1.00 89.06 439 CYS A C 1
ATOM 3595 O O . CYS A 1 439 ? 26.789 -8.966 -44.071 1.00 89.06 439 CYS A O 1
ATOM 3597 N N . SER A 1 440 ? 25.309 -7.353 -43.571 1.00 88.75 440 SER A N 1
ATOM 3598 C CA . SER A 1 440 ? 26.091 -6.264 -44.161 1.00 88.75 440 SER A CA 1
ATOM 3599 C C . SER A 1 440 ? 27.418 -6.063 -43.436 1.00 88.75 440 SER A C 1
ATOM 3601 O O . SER A 1 440 ? 28.431 -5.835 -44.089 1.00 88.75 440 SER A O 1
ATOM 3603 N N . THR A 1 441 ? 27.425 -6.141 -42.104 1.00 86.94 441 THR A N 1
ATOM 3604 C CA . THR A 1 441 ? 28.650 -6.023 -41.303 1.00 86.94 441 THR A CA 1
ATOM 3605 C C . THR A 1 441 ? 29.613 -7.166 -41.623 1.00 86.94 441 THR A C 1
ATOM 3607 O O . THR A 1 441 ? 30.794 -6.921 -41.838 1.00 86.94 441 THR A O 1
ATOM 3610 N N . VAL A 1 442 ? 29.116 -8.403 -41.729 1.00 85.88 442 VAL A N 1
ATOM 3611 C CA . VAL A 1 442 ? 29.932 -9.572 -42.104 1.00 85.88 442 VAL A CA 1
ATOM 3612 C C . VAL A 1 442 ? 30.499 -9.430 -43.520 1.00 85.88 442 VAL A C 1
ATOM 3614 O O . VAL A 1 442 ? 31.687 -9.670 -43.729 1.00 85.88 442 VAL A O 1
ATOM 3617 N N . ALA A 1 443 ? 29.687 -8.986 -44.482 1.00 84.31 443 ALA A N 1
ATOM 3618 C CA . ALA A 1 443 ? 30.137 -8.762 -45.854 1.00 84.31 443 ALA A CA 1
ATOM 3619 C C . ALA A 1 443 ? 31.254 -7.706 -45.930 1.00 84.31 443 ALA A C 1
ATOM 3621 O O . ALA A 1 443 ? 32.239 -7.911 -46.629 1.00 84.31 443 ALA A O 1
ATOM 3622 N N . MET A 1 444 ? 31.152 -6.616 -45.163 1.00 79.69 444 MET A N 1
ATOM 3623 C CA . MET A 1 444 ? 32.178 -5.559 -45.112 1.00 79.69 444 MET A CA 1
ATOM 3624 C C . MET A 1 444 ? 33.486 -5.993 -44.447 1.00 79.69 444 MET A C 1
ATOM 3626 O O . MET A 1 444 ? 34.527 -5.400 -44.706 1.00 79.69 444 MET A O 1
ATOM 3630 N N . LEU A 1 445 ? 33.438 -7.002 -43.578 1.00 79.81 445 LEU A N 1
ATOM 3631 C CA . LEU A 1 445 ? 34.620 -7.577 -42.932 1.00 79.81 445 LEU A CA 1
ATOM 3632 C C . LEU A 1 445 ? 35.276 -8.679 -43.775 1.00 79.81 445 LEU A C 1
ATOM 3634 O O . LEU A 1 445 ? 36.327 -9.192 -43.392 1.00 79.81 445 LEU A O 1
ATOM 3638 N N . THR A 1 446 ? 34.662 -9.063 -44.897 1.00 78.19 446 THR A N 1
ATOM 3639 C CA . THR A 1 446 ? 35.228 -10.062 -45.803 1.00 78.19 446 THR A CA 1
ATOM 3640 C C . THR A 1 446 ? 36.419 -9.436 -46.543 1.00 78.19 446 THR A C 1
ATOM 3642 O O . THR A 1 446 ? 36.243 -8.384 -47.157 1.00 78.19 446 THR A O 1
ATOM 3645 N N . PRO A 1 447 ? 37.628 -10.030 -46.482 1.00 74.44 447 PRO A N 1
ATOM 3646 C CA . PRO A 1 447 ? 38.802 -9.510 -47.184 1.00 74.44 447 PRO A CA 1
ATOM 3647 C C . PRO A 1 447 ? 38.558 -9.419 -48.695 1.00 74.44 447 PRO A C 1
ATOM 3649 O O . PRO A 1 447 ? 37.907 -10.300 -49.256 1.00 74.44 447 PRO A O 1
ATOM 3652 N N . GLU A 1 448 ? 39.113 -8.400 -49.356 1.00 66.06 448 GLU A N 1
ATOM 3653 C CA . GLU A 1 448 ? 38.968 -8.206 -50.811 1.00 66.06 448 GLU A CA 1
ATOM 3654 C C . GLU A 1 448 ? 39.465 -9.433 -51.607 1.00 66.06 448 GLU A C 1
ATOM 3656 O O . GLU A 1 448 ? 38.810 -9.860 -52.558 1.00 66.06 448 GLU A O 1
ATOM 3661 N N . ASP A 1 449 ? 40.512 -10.101 -51.112 1.00 67.19 449 ASP A N 1
ATOM 3662 C CA . ASP A 1 449 ? 41.109 -11.320 -51.681 1.00 67.19 449 ASP A CA 1
ATOM 3663 C C . ASP A 1 449 ? 40.144 -12.526 -51.757 1.00 67.19 449 ASP A C 1
ATOM 3665 O O . ASP A 1 449 ? 40.418 -13.510 -52.448 1.00 67.19 449 ASP A O 1
ATOM 3669 N N . ALA A 1 450 ? 39.007 -12.495 -51.049 1.00 61.88 450 ALA A N 1
ATOM 3670 C CA . ALA A 1 450 ? 38.018 -13.573 -51.086 1.00 61.88 450 ALA A CA 1
ATOM 3671 C C . ALA A 1 450 ? 37.290 -13.666 -52.440 1.00 61.88 450 ALA A C 1
ATOM 3673 O O . ALA A 1 450 ? 36.819 -14.744 -52.809 1.00 61.88 450 ALA A O 1
ATOM 3674 N N . PHE A 1 451 ? 37.215 -12.563 -53.192 1.00 61.91 451 PHE A N 1
ATOM 3675 C CA . PHE A 1 451 ? 36.503 -12.496 -54.473 1.00 61.91 451 PHE A CA 1
ATOM 3676 C C . PHE A 1 451 ? 37.389 -12.829 -55.685 1.00 61.91 451 PHE A C 1
ATOM 3678 O O . PHE A 1 451 ? 36.869 -13.228 -56.727 1.00 61.91 451 PHE A O 1
ATOM 3685 N N . ASP A 1 452 ? 38.713 -12.772 -55.526 1.00 61.88 452 ASP A N 1
ATOM 3686 C CA . ASP A 1 452 ? 39.692 -13.012 -56.599 1.00 61.88 452 ASP A CA 1
ATOM 3687 C C . ASP A 1 452 ? 39.966 -14.502 -56.875 1.00 61.88 452 ASP A C 1
ATOM 3689 O O . ASP A 1 452 ? 40.664 -14.855 -57.824 1.00 61.88 452 ASP A O 1
ATOM 3693 N N . SER A 1 453 ? 39.401 -15.411 -56.075 1.00 56.50 453 SER A N 1
ATOM 3694 C CA . SER A 1 453 ? 39.641 -16.858 -56.185 1.00 56.50 453 SER A CA 1
ATOM 3695 C C . SER A 1 453 ? 38.657 -17.614 -57.088 1.00 56.50 453 SER A C 1
ATOM 3697 O O . SER A 1 453 ? 38.653 -18.846 -57.088 1.00 56.50 453 SER A O 1
ATOM 3699 N N . THR A 1 454 ? 37.841 -16.922 -57.891 1.00 57.34 454 THR A N 1
ATOM 3700 C CA . THR A 1 454 ? 37.038 -17.600 -58.921 1.00 57.34 454 THR A CA 1
ATOM 3701 C C . THR A 1 454 ? 37.912 -17.897 -60.148 1.00 57.34 454 THR A C 1
ATOM 3703 O O . THR A 1 454 ? 38.328 -16.960 -60.833 1.00 57.34 454 THR A O 1
ATOM 3706 N N . PRO A 1 455 ? 38.231 -19.174 -60.461 1.00 57.00 455 PRO A N 1
ATOM 3707 C CA . PRO A 1 455 ? 38.882 -19.500 -61.721 1.00 57.00 455 PRO A CA 1
ATOM 3708 C C . PRO A 1 455 ? 37.914 -19.116 -62.838 1.00 57.00 455 PRO A C 1
ATOM 3710 O O . PRO A 1 455 ? 36.818 -19.660 -62.963 1.00 57.00 455 PRO A O 1
ATOM 3713 N N . SER A 1 456 ? 38.297 -18.101 -63.598 1.00 53.69 456 SER A N 1
ATOM 3714 C CA . SER A 1 456 ? 37.582 -17.674 -64.787 1.00 53.69 456 SER A CA 1
ATOM 3715 C C . SER A 1 456 ? 37.830 -18.733 -65.858 1.00 53.69 456 SER A C 1
ATOM 3717 O O . SER A 1 456 ? 38.850 -18.703 -66.540 1.00 53.69 456 SER A O 1
ATOM 3719 N N . ASP A 1 457 ? 36.915 -19.695 -65.972 1.00 53.19 457 ASP A N 1
ATOM 3720 C CA . ASP A 1 457 ? 36.835 -20.557 -67.149 1.00 53.19 457 ASP A CA 1
ATOM 3721 C C . ASP A 1 457 ? 36.347 -19.693 -68.328 1.00 53.19 457 ASP A C 1
ATOM 3723 O O . ASP A 1 457 ? 35.151 -19.424 -68.475 1.00 53.19 457 ASP A O 1
ATOM 3727 N N . ILE A 1 458 ? 37.306 -19.212 -69.128 1.00 49.25 458 ILE A N 1
ATOM 3728 C CA . ILE A 1 458 ? 37.119 -18.799 -70.529 1.00 49.25 458 ILE A CA 1
ATOM 3729 C C . ILE A 1 458 ? 37.607 -19.933 -71.422 1.00 49.25 458 ILE A C 1
ATOM 3731 O O . ILE A 1 458 ? 38.740 -20.412 -71.183 1.00 49.25 458 ILE A O 1
#